Protein 9K7L (pdb70)

Solvent-accessible surface area: 22156 Å² total

Radius of gyration: 26.38 Å; Cα contacts (8 Å, |Δi|>4): 1037; chains: 2; bounding box: 49×73×51 Å

Secondary structure (DSSP, 8-state):
------EEEEE--SPPPHHHHHHHSSHHHHHHHHH--TT-EEEEE-GGGT----GGGGGG-SEEEE---SS-TT---HHHHHHHHHHHHHHHTT--EEEETHHHHHHHHHTT-EEEE-TT--EEEEEEEEE-GGG--TTBTTBSS--SEEEEEEEESEEEEE--TTEEEEEE-SS-S-SEEEETTTEEEESS-TT--HHHHHHHHHHHHHTTSS-HHHHHHHHHTTSS----HHHHHHHHHHHHTT-S---/--EEEEEE--SPPPHHHHHHHSSHHHHHHHHH--TTEEEEEE-GGGT----GGGGGG-SEEEE---SS-TT---HHHHHHHHHHHHHHHTT-EEEEETHHHHHHHHHTT-EEEE-TT--EEEEEEEEE-GGG--TTBTTBSS--SEEEEEEEESEEEEE--TTEEEEEE-SS-S-SEEEETTTEEEESS-TT--HHHHHHHHHHHHHTTSS-HHHHHHHHHTTSS----HHHHHHHHHHHHTT-S---

Sequence (499 aa):
HMVEQKRYALFLATLDSEFVKKTYGGYHNVFVTTFGDEGEHWDSFRVVSGEFPDEKDLEKYDGFVISGSSHDAFENDDWILKLCDIVKKIDEMKKKILGICFGHQIIARVRGGTVGRAKKGPELKLGDITIVKDAITPGSYFGNEIPDSSIAIIKCHQDEVLVLPETAKVLAYSKNYEVEMYSIEDHLFCIQGNPEYNKEILFEIVDRVLALGYVKQEFADAAKATMENRGADRKLWETICKNFLKGRVPTNEQKRYALFLATLDSEFVKKTYGGYHNVFVTTFGDEGEHWDSFRVVSGEFPDEKDLEKYDGFVISGSSHDAFENDDWILKLCDDIVKKIDEMKKKILGICFGHQIIARVRGGTVGRAKKGPELKLGDITIVKDAITPGSYFGNEIPDSSIAIIKCHQDEVLVLPETAKVLAYSKNYEVEMYSIEDHLFCIQGNPEYNKEILFEIVDRRVLALGYVKQEFADAAKATMENRGADRKLWETICKNFLKGRVPTNN

B-factor: mean 22.52, std 10.99, range [10.5, 97.65]

Organism: Arabidopsis thaliana (NCBI:txid3702)

Foldseek 3Di:
DDDQAAEEEEEALAWFDPCCCVPQVGVQRLCCVQANDPRHHYHYFDLNVVGDDDLVPLVSHQEYEYADYPDFLPDVPPSSVVVLVSLLSCVVVLHAYEYEASGLVSNQVSLPFDKDFFPLFADQAWDKKAFPVVQDDQFALQHNDHDRIFIFGGGTRMAGPGGRPQKDAGIADPRHRHQWIAGDQHYTYGNGHLSDWLVNSLVVLVVCVVVVVDDPVVSVVRNVRPPPDIGPNVSVNSSSNCRRVVVTPTD/DFAEEEEEALAWFDPCCCVPQNGVVRLVCVQQNDPRYHYHYFDLNVPGDDDLVCLVRHQEYEYADYPDFLQDDPPSSVVVLVSLLVNVVVLHAYEYEASGQVSNQVSLPFDKDFFPQFADQAWDKKAFPVVLDDQFALQHNDHDRIFIFGGGGGMAGPGGRPQWDAGIADPRHRHQWIAGDQHYTYGNGHLSDWLSNSLVVLVVCVVVVVDDPVSSVVRNVRPPPDIGPNVSVNSNSNSRNVVVTDGD

InterPro domains:
  IPR017926 Glutamine amidotransferase [PF00117] (48-196)
  IPR029062 Class I glutamine amidotransferase-like [G3DSA:3.40.50.880] (16-246)
  IPR029062 Class I glutamine amidotransferase-like [SSF52317] (6-244)
  IPR044992 Glutamine amidotransferase domain containing protein ChyE-like [PTHR42695] (1-245)
  IPR044992 Glutamine amidotransferase domain containing protein ChyE-like [cd01741] (35-194)

Nearest PDB structures (foldseek):
  1o1y-assembly1_A  TM=8.004E-01  e=1.915E-15  Thermotoga maritima
  8khs-assembly1_A  TM=7.487E-01  e=3.252E-12  Alcaligenes ammonioxydans
  3m3p-assembly1_A  TM=7.140E-01  e=1.546E-12  Methylobacillus flagellatus KT
  2ghr-assembly1_A-2  TM=6.951E-01  e=1.327E-09  Bacillus cereus
  1jdb-assembly1_F  TM=6.937E-01  e=6.588E-08  Escherichia coli

GO terms:
  GO:0008233 peptidase activity (F, IDA)
  GO:0005829 cytosol (C, IDA)
  GO:0010494 cytoplasmic stress granule (C, IDA)
  GO:0034722 gamma-glutamyl-peptidase activity (F, IDA)
  GO:0019760 glucosinolate metabolic process (P, IDA)
  GO:0099503 secretory vesicle (C, HDA)
  GO:0005886 plasma membrane (C, HDA)
  GO:0010120 camalexin biosynthetic process (P, IMP)
  GO:0019760 glucosinolate metabolic process (P, IMP)

Structure (mmCIF, N/CA/C/O backbone):
data_9K7L
#
_entry.id   9K7L
#
_cell.length_a   71.508
_cell.length_b   75.109
_cell.length_c   101.206
_cell.angle_alpha   90.00
_cell.angle_beta   90.00
_cell.angle_gamma   90.00
#
_symmetry.space_group_name_H-M   'P 21 21 21'
#
loop_
_entity.id
_entity.type
_entity.pdbx_description
1 polymer 'Gamma-glutamyl peptidase 1'
2 non-polymer 'GLUTAMIC ACID'
3 non-polymer 'ACETATE ION'
4 non-polymer GLYCEROL
5 water water
#
loop_
_atom_site.group_PDB
_atom_site.id
_atom_site.type_symbol
_atom_site.label_atom_id
_atom_site.label_alt_id
_atom_site.label_comp_id
_atom_site.label_asym_id
_atom_site.label_entity_id
_atom_site.label_seq_id
_atom_site.pdbx_PDB_ins_code
_atom_site.Cartn_x
_atom_site.Cartn_y
_atom_site.Cartn_z
_atom_site.occupancy
_atom_site.B_iso_or_equiv
_atom_site.auth_seq_id
_atom_site.auth_comp_id
_atom_site.auth_asym_id
_atom_site.auth_atom_id
_atom_site.pdbx_PDB_model_num
ATOM 1 N N . HIS A 1 10 ? -44.361 -1.664 -12.126 1.00 50.04 0 HIS A N 1
ATOM 2 C CA . HIS A 1 10 ? -43.366 -1.482 -13.227 1.00 47.67 0 HIS A CA 1
ATOM 3 C C . HIS A 1 10 ? -42.237 -0.537 -12.809 1.00 52.13 0 HIS A C 1
ATOM 4 O O . HIS A 1 10 ? -42.389 0.279 -11.895 1.00 51.36 0 HIS A O 1
ATOM 11 N N . MET A 1 11 ? -41.103 -0.639 -13.512 1.00 52.62 1 MET A N 1
ATOM 12 C CA . MET A 1 11 ? -39.936 0.175 -13.206 1.00 57.47 1 MET A CA 1
ATOM 13 C C . MET A 1 11 ? -40.295 1.646 -13.386 1.00 66.27 1 MET A C 1
ATOM 14 O O . MET A 1 11 ? -41.152 1.990 -14.200 1.00 68.30 1 MET A O 1
ATOM 19 N N . VAL A 1 12 ? -39.648 2.496 -12.583 1.00 71.63 2 VAL A N 1
ATOM 20 C CA . VAL A 1 12 ? -39.698 3.938 -12.771 1.00 83.54 2 VAL A CA 1
ATOM 21 C C . VAL A 1 12 ? -38.854 4.270 -14.008 1.00 77.06 2 VAL A C 1
ATOM 22 O O . VAL A 1 12 ? -37.923 3.523 -14.324 1.00 76.13 2 VAL A O 1
ATOM 26 N N . GLU A 1 13 ? -39.205 5.343 -14.741 1.00 64.64 3 GLU A N 1
ATOM 27 C CA . GLU A 1 13 ? -38.408 5.738 -15.897 1.00 66.25 3 GLU A CA 1
ATOM 28 C C . GLU A 1 13 ? -37.154 6.463 -15.402 1.00 55.54 3 GLU A C 1
ATOM 29 O O . GLU A 1 13 ? -37.212 7.542 -14.807 1.00 53.18 3 GLU A O 1
ATOM 35 N N . GLN A 1 14 ? -36.008 5.820 -15.629 1.00 46.38 4 GLN A N 1
ATOM 36 C CA . GLN A 1 14 ? -34.748 6.359 -15.166 1.00 45.03 4 GLN A CA 1
ATOM 37 C C . GLN A 1 14 ? -34.278 7.416 -16.164 1.00 38.20 4 GLN A C 1
ATOM 38 O O . GLN A 1 14 ? -34.540 7.311 -17.372 1.00 42.07 4 GLN A O 1
ATOM 44 N N . LYS A 1 15 ? -33.584 8.436 -15.646 1.00 28.17 5 LYS A N 1
ATOM 45 C CA . LYS A 1 15 ? -33.033 9.476 -16.505 1.00 28.02 5 LYS A CA 1
ATOM 46 C C . LYS A 1 15 ? -31.546 9.200 -16.708 1.00 23.39 5 LYS A C 1
ATOM 47 O O . LYS A 1 15 ? -30.850 8.992 -15.724 1.00 22.70 5 LYS A O 1
ATOM 53 N N . ARG A 1 16 ? -31.142 9.059 -17.984 1.00 21.17 6 ARG A N 1
ATOM 54 C CA . ARG A 1 16 ? -29.787 8.666 -18.332 1.00 21.43 6 ARG A CA 1
ATOM 55 C C . ARG A 1 16 ? -29.199 9.670 -19.328 1.00 19.03 6 ARG A C 1
ATOM 56 O O . ARG A 1 16 ? -29.837 10.017 -20.318 1.00 19.47 6 ARG A O 1
ATOM 64 N N . TYR A 1 17 ? -27.947 10.083 -19.090 1.00 18.29 7 TYR A N 1
ATOM 65 C CA . TYR A 1 17 ? -27.276 11.044 -19.973 1.00 17.27 7 TYR A CA 1
ATOM 66 C C . TYR A 1 17 ? -25.900 10.494 -20.316 1.00 18.48 7 TYR A C 1
ATOM 67 O O . TYR A 1 17 ? -25.291 9.797 -19.515 1.00 18.34 7 TYR A O 1
ATOM 76 N N . ALA A 1 18 ? -25.514 10.674 -21.572 1.00 15.11 8 ALA A N 1
ATOM 77 C CA . ALA A 1 18 ? -24.245 10.179 -22.043 1.00 15.68 8 ALA A CA 1
ATOM 78 C C . ALA A 1 18 ? -23.373 11.397 -22.309 1.00 15.00 8 ALA A C 1
ATOM 79 O O . ALA A 1 18 ? -23.814 12.325 -22.960 1.00 16.78 8 ALA A O 1
ATOM 81 N N . LEU A 1 19 ? -22.143 11.328 -21.795 1.00 14.72 9 LEU A N 1
ATOM 82 C CA . LEU A 1 19 ? -21.139 12.366 -21.953 1.00 14.46 9 LEU A CA 1
ATOM 83 C C . LEU A 1 19 ? -20.012 11.826 -22.817 1.00 14.04 9 LEU A C 1
ATOM 84 O O . LEU A 1 19 ? -19.401 10.790 -22.519 1.00 14.99 9 LEU A O 1
ATOM 89 N N . PHE A 1 20 ? -19.782 12.501 -23.955 1.00 13.34 10 PHE A N 1
ATOM 90 C CA . PHE A 1 20 ? -18.696 12.147 -24.847 1.00 14.69 10 PHE A CA 1
ATOM 91 C C . PHE A 1 20 ? -17.528 13.062 -24.539 1.00 15.15 10 PHE A C 1
ATOM 92 O O . PHE A 1 20 ? -17.552 14.262 -24.828 1.00 14.27 10 PHE A O 1
ATOM 100 N N . LEU A 1 21 ? -16.520 12.472 -23.876 1.00 14.87 11 LEU A N 1
ATOM 101 C CA . LEU A 1 21 ? -15.351 13.204 -23.447 1.00 15.72 11 LEU A CA 1
ATOM 102 C C . LEU A 1 21 ? -14.356 13.162 -24.598 1.00 16.50 11 LEU A C 1
ATOM 103 O O . LEU A 1 21 ? -13.693 12.159 -24.878 1.00 15.68 11 LEU A O 1
ATOM 108 N N . ALA A 1 22 ? -14.264 14.313 -25.265 1.00 15.08 12 ALA A N 1
ATOM 109 C CA . ALA A 1 22 ? -13.392 14.496 -26.386 1.00 15.30 12 ALA A CA 1
ATOM 110 C C . ALA A 1 22 ? -12.050 15.039 -25.901 1.00 14.53 12 ALA A C 1
ATOM 111 O O . ALA A 1 22 ? -11.173 15.355 -26.713 1.00 15.93 12 ALA A O 1
ATOM 113 N N . THR A 1 23 ? -11.897 15.139 -24.567 1.00 16.14 13 THR A N 1
ATOM 114 C CA . THR A 1 23 ? -10.625 15.540 -23.972 1.00 16.32 13 THR A CA 1
ATOM 115 C C . THR A 1 23 ? -10.209 14.510 -22.937 1.00 16.12 13 THR A C 1
ATOM 116 O O . THR A 1 23 ? -11.056 13.930 -22.252 1.00 15.73 13 THR A O 1
ATOM 120 N N . LEU A 1 24 ? -8.896 14.336 -22.777 1.00 14.00 14 LEU A N 1
ATOM 121 C CA . LEU A 1 24 ? -8.349 13.706 -21.596 1.00 14.48 14 LEU A CA 1
ATOM 122 C C . LEU A 1 24 ? -8.417 14.648 -20.420 1.00 16.51 14 LEU A C 1
ATOM 123 O O . LEU A 1 24 ? -8.605 15.859 -20.577 1.00 17.42 14 LEU A O 1
ATOM 128 N N . ASP A 1 25 ? -8.231 14.054 -19.239 1.00 16.52 15 ASP A N 1
ATOM 129 C CA . ASP A 1 25 ? -8.207 14.831 -18.020 1.00 17.71 15 ASP A CA 1
ATOM 130 C C . ASP A 1 25 ? -6.833 15.483 -17.884 1.00 18.97 15 ASP A C 1
ATOM 131 O O . ASP A 1 25 ? -5.809 14.808 -17.898 1.00 20.60 15 ASP A O 1
ATOM 136 N N . SER A 1 26 ? -6.843 16.803 -17.796 1.00 19.23 16 SER A N 1
ATOM 137 C CA . SER A 1 26 ? -5.651 17.557 -17.470 1.00 17.00 16 SER A CA 1
ATOM 138 C C . SER A 1 26 ? -5.247 17.268 -16.031 1.00 19.45 16 SER A C 1
ATOM 139 O O . SER A 1 26 ? -6.034 16.825 -15.188 1.00 20.44 16 SER A O 1
ATOM 142 N N . GLU A 1 27 ? -3.983 17.523 -15.752 1.00 18.98 17 GLU A N 1
ATOM 143 C CA . GLU A 1 27 ? -3.496 17.284 -14.416 1.00 20.70 17 GLU A CA 1
ATOM 144 C C . GLU A 1 27 ? -4.302 18.090 -13.387 1.00 18.92 17 GLU A C 1
ATOM 145 O O . GLU A 1 27 ? -4.658 17.579 -12.319 1.00 19.07 17 GLU A O 1
ATOM 151 N N . PHE A 1 28 ? -4.567 19.367 -13.695 1.00 17.95 18 PHE A N 1
ATOM 152 C CA . PHE A 1 28 ? -5.256 20.226 -12.760 1.00 16.85 18 PHE A CA 1
ATOM 153 C C . PHE A 1 28 ? -6.683 19.723 -12.554 1.00 17.87 18 PHE A C 1
ATOM 154 O O . PHE A 1 28 ? -7.178 19.664 -11.445 1.00 17.88 18 PHE A O 1
ATOM 162 N N . VAL A 1 29 ? -7.356 19.318 -13.630 1.00 15.61 19 VAL A N 1
ATOM 163 C CA . VAL A 1 29 ? -8.747 18.921 -13.515 1.00 15.78 19 VAL A CA 1
ATOM 164 C C . VAL A 1 29 ? -8.826 17.580 -12.777 1.00 16.58 19 VAL A C 1
ATOM 165 O O . VAL A 1 29 ? -9.719 17.372 -11.953 1.00 16.65 19 VAL A O 1
ATOM 169 N N . LYS A 1 30 ? -7.868 16.687 -13.038 1.00 20.35 20 LYS A N 1
ATOM 170 C CA . LYS A 1 30 ? -7.822 15.385 -12.384 1.00 21.66 20 LYS A CA 1
ATOM 171 C C . LYS A 1 30 ? -7.647 15.573 -10.882 1.00 20.73 20 LYS A C 1
ATOM 172 O O . LYS A 1 30 ? -8.460 15.114 -10.063 1.00 20.38 20 LYS A O 1
ATOM 178 N N . LYS A 1 31 ? -6.632 16.368 -10.520 1.00 19.25 21 LYS A N 1
ATOM 179 C CA . LYS A 1 31 ? -6.319 16.644 -9.133 1.00 22.76 21 LYS A CA 1
ATOM 180 C C . LYS A 1 31 ? -7.469 17.363 -8.431 1.00 19.47 21 LYS A C 1
ATOM 181 O O . LYS A 1 31 ? -7.780 17.048 -7.284 1.00 23.80 21 LYS A O 1
ATOM 187 N N . THR A 1 32 ? -8.069 18.361 -9.065 1.00 17.55 22 THR A N 1
ATOM 188 C CA . THR A 1 32 ? -8.939 19.301 -8.377 1.00 17.12 22 THR A CA 1
ATOM 189 C C . THR A 1 32 ? -10.368 18.761 -8.315 1.00 17.82 22 THR A C 1
ATOM 190 O O . THR A 1 32 ? -11.078 18.985 -7.334 1.00 18.80 22 THR A O 1
ATOM 194 N N . TYR A 1 33 ? -10.799 18.081 -9.382 1.00 17.20 23 TYR A N 1
ATOM 195 C CA . TYR A 1 33 ? -12.197 17.702 -9.522 1.00 17.18 23 TYR A CA 1
ATOM 196 C C . TYR A 1 33 ? -12.359 16.201 -9.699 1.00 16.76 23 TYR A C 1
ATOM 197 O O . TYR A 1 33 ? -13.493 15.740 -9.701 1.00 19.40 23 TYR A O 1
ATOM 206 N N . GLY A 1 34 ? -11.266 15.475 -9.924 1.00 16.44 24 GLY A N 1
ATOM 207 C CA . GLY A 1 34 ? -11.337 14.071 -10.249 1.00 17.81 24 GLY A CA 1
ATOM 208 C C . GLY A 1 34 ? -11.496 13.749 -11.720 1.00 19.60 24 GLY A C 1
ATOM 209 O O . GLY A 1 34 ? -11.667 12.588 -12.058 1.00 27.39 24 GLY A O 1
ATOM 210 N N . GLY A 1 35 ? -11.517 14.766 -12.583 1.00 19.12 25 GLY A N 1
ATOM 211 C CA . GLY A 1 35 ? -11.562 14.566 -14.023 1.00 15.85 25 GLY A CA 1
ATOM 212 C C . GLY A 1 35 ? -12.779 15.250 -14.633 1.00 15.77 25 GLY A C 1
ATOM 213 O O . GLY A 1 35 ? -13.609 15.820 -13.915 1.00 15.76 25 GLY A O 1
ATOM 214 N N . TYR A 1 36 ? -12.826 15.221 -15.973 1.00 14.16 26 TYR A N 1
ATOM 215 C CA . TYR A 1 36 ? -13.877 15.962 -16.647 1.00 15.06 26 TYR A CA 1
ATOM 216 C C . TYR A 1 36 ? -15.252 15.342 -16.464 1.00 15.24 26 TYR A C 1
ATOM 217 O O . TYR A 1 36 ? -16.226 16.044 -16.649 1.00 16.96 26 TYR A O 1
ATOM 226 N N . HIS A 1 37 ? -15.341 14.029 -16.251 1.00 15.87 27 HIS A N 1
ATOM 227 C CA . HIS A 1 37 ? -16.645 13.437 -15.979 1.00 15.90 27 HIS A CA 1
ATOM 228 C C . HIS A 1 37 ? -17.320 14.213 -14.865 1.00 15.17 27 HIS A C 1
ATOM 229 O O . HIS A 1 37 ? -18.450 14.669 -14.975 1.00 15.27 27 HIS A O 1
ATOM 236 N N . ASN A 1 38 ? -16.609 14.328 -13.740 1.00 15.72 28 ASN A N 1
ATOM 237 C CA . ASN A 1 38 ? -17.105 15.044 -12.580 1.00 16.90 28 ASN A CA 1
ATOM 238 C C . ASN A 1 38 ? -17.434 16.491 -12.913 1.00 15.92 28 ASN A C 1
ATOM 239 O O . ASN A 1 38 ? -18.447 17.009 -12.482 1.00 18.72 28 ASN A O 1
ATOM 244 N N . VAL A 1 39 ? -16.565 17.166 -13.665 1.00 15.71 29 VAL A N 1
ATOM 245 C CA . VAL A 1 39 ? -16.815 18.559 -13.989 1.00 16.21 29 VAL A CA 1
ATOM 246 C C . VAL A 1 39 ? -18.152 18.699 -14.717 1.00 15.57 29 VAL A C 1
ATOM 247 O O . VAL A 1 39 ? -18.953 19.568 -14.419 1.00 16.10 29 VAL A O 1
ATOM 251 N N . PHE A 1 40 ? -18.388 17.794 -15.672 1.00 15.07 30 PHE A N 1
ATOM 252 C CA . PHE A 1 40 ? -19.588 17.869 -16.495 1.00 16.52 30 PHE A CA 1
ATOM 253 C C . PHE A 1 40 ? -20.834 17.527 -15.662 1.00 16.65 30 PHE A C 1
ATOM 254 O O . PHE A 1 40 ? -21.879 18.172 -15.781 1.00 17.22 30 PHE A O 1
ATOM 262 N N . VAL A 1 41 ? -20.725 16.490 -14.859 1.00 16.59 31 VAL A N 1
ATOM 263 C CA . VAL A 1 41 ? -21.832 16.105 -14.007 1.00 18.43 31 VAL A CA 1
ATOM 264 C C . VAL A 1 41 ? -22.121 17.191 -12.986 1.00 18.56 31 VAL A C 1
ATOM 265 O O . VAL A 1 41 ? -23.283 17.522 -12.764 1.00 21.01 31 VAL A O 1
ATOM 269 N N . THR A 1 42 ? -21.104 17.841 -12.424 1.00 18.93 32 THR A N 1
ATOM 270 C CA . THR A 1 42 ? -21.325 18.949 -11.508 1.00 18.68 32 THR A CA 1
ATOM 271 C C . THR A 1 42 ? -22.101 20.071 -12.210 1.00 19.93 32 THR A C 1
ATOM 272 O O . THR A 1 42 ? -22.984 20.683 -11.625 1.00 19.57 32 THR A O 1
ATOM 276 N N . THR A 1 43 ? -21.765 20.336 -13.468 1.00 17.72 33 THR A N 1
ATOM 277 C CA . THR A 1 43 ? -22.322 21.459 -14.194 1.00 18.25 33 THR A CA 1
ATOM 278 C C . THR A 1 43 ? -23.754 21.139 -14.625 1.00 18.19 33 THR A C 1
ATOM 279 O O . THR A 1 43 ? -24.640 21.956 -14.476 1.00 18.69 33 THR A O 1
ATOM 283 N N . PHE A 1 44 ? -23.985 19.945 -15.183 1.00 17.26 34 PHE A N 1
ATOM 284 C CA . PHE A 1 44 ? -25.213 19.710 -15.930 1.00 16.78 34 PHE A CA 1
ATOM 285 C C . PHE A 1 44 ? -26.131 18.682 -15.259 1.00 19.96 34 PHE A C 1
ATOM 286 O O . PHE A 1 44 ? -27.270 18.531 -15.711 1.00 20.17 34 PHE A O 1
ATOM 294 N N . GLY A 1 45 ? -25.592 17.956 -14.267 1.00 20.53 35 GLY A N 1
ATOM 295 C CA . GLY A 1 45 ? -26.298 16.847 -13.630 1.00 22.01 35 GLY A CA 1
ATOM 296 C C . GLY A 1 45 ? -27.222 17.333 -12.517 1.00 25.48 35 GLY A C 1
ATOM 297 O O . GLY A 1 45 ? -27.064 18.437 -11.988 1.00 25.13 35 GLY A O 1
ATOM 298 N N . ASP A 1 46 ? -28.277 16.526 -12.285 1.00 25.65 36 ASP A N 1
ATOM 299 C CA . ASP A 1 46 ? -29.211 16.735 -11.192 1.00 28.63 36 ASP A CA 1
ATOM 300 C C . ASP A 1 46 ? -29.313 15.400 -10.463 1.00 30.51 36 ASP A C 1
ATOM 301 O O . ASP A 1 46 ? -28.851 14.378 -10.962 1.00 25.85 36 ASP A O 1
ATOM 306 N N . GLU A 1 47 ? -29.878 15.464 -9.247 1.00 33.40 37 GLU A N 1
ATOM 307 C CA . GLU A 1 47 ? -30.040 14.318 -8.360 1.00 40.47 37 GLU A CA 1
ATOM 308 C C . GLU A 1 47 ? -30.773 13.186 -9.068 1.00 31.12 37 GLU A C 1
ATOM 309 O O . GLU A 1 47 ? -31.767 13.418 -9.753 1.00 31.28 37 GLU A O 1
ATOM 315 N N . GLY A 1 48 ? -30.255 11.964 -8.918 1.00 29.28 38 GLY A N 1
ATOM 316 C CA . GLY A 1 48 ? -30.970 10.782 -9.370 1.00 28.88 38 GLY A CA 1
ATOM 317 C C . GLY A 1 48 ? -30.703 10.373 -10.819 1.00 30.12 38 GLY A C 1
ATOM 318 O O . GLY A 1 48 ? -31.102 9.309 -11.233 1.00 33.02 38 GLY A O 1
ATOM 319 N N . GLU A 1 49 ? -30.025 11.199 -11.606 1.00 26.35 39 GLU A N 1
ATOM 320 C CA . GLU A 1 49 ? -29.710 10.832 -12.974 1.00 22.42 39 GLU A CA 1
ATOM 321 C C . GLU A 1 49 ? -28.508 9.902 -13.004 1.00 21.70 39 GLU A C 1
ATOM 322 O O . GLU A 1 49 ? -27.636 9.965 -12.142 1.00 28.00 39 GLU A O 1
ATOM 328 N N . HIS A 1 50 ? -28.418 9.145 -14.080 1.00 21.16 40 HIS A N 1
ATOM 329 C CA . HIS A 1 50 ? -27.313 8.241 -14.322 1.00 26.09 40 HIS A CA 1
ATOM 330 C C . HIS A 1 50 ? -26.525 8.842 -15.488 1.00 22.94 40 HIS A C 1
ATOM 331 O O . HIS A 1 50 ? -27.096 8.993 -16.561 1.00 24.82 40 HIS A O 1
ATOM 338 N N . TRP A 1 51 ? -25.252 9.204 -15.263 1.00 20.82 41 TRP A N 1
ATOM 339 C CA . TRP A 1 51 ? -24.384 9.704 -16.315 1.00 19.16 41 TRP A CA 1
ATOM 340 C C . TRP A 1 51 ? -23.328 8.687 -16.668 1.00 19.20 41 TRP A C 1
ATOM 341 O O . TRP A 1 51 ? -22.597 8.240 -15.776 1.00 21.37 41 TRP A O 1
ATOM 352 N N . ASP A 1 52 ? -23.283 8.293 -17.948 1.00 18.50 42 ASP A N 1
ATOM 353 C CA . ASP A 1 52 ? -22.225 7.470 -18.461 1.00 19.61 42 ASP A CA 1
ATOM 354 C C . ASP A 1 52 ? -21.321 8.378 -19.279 1.00 21.21 42 ASP A C 1
ATOM 355 O O . ASP A 1 52 ? -21.806 9.007 -20.208 1.00 20.02 42 ASP A O 1
ATOM 360 N N . SER A 1 53 ? -20.009 8.337 -19.020 1.00 18.88 43 SER A N 1
ATOM 361 C CA . SER A 1 53 ? -19.109 8.995 -19.935 1.00 18.20 43 SER A CA 1
ATOM 362 C C . SER A 1 53 ? -18.311 7.988 -20.737 1.00 16.71 43 SER A C 1
ATOM 363 O O . SER A 1 53 ? -18.042 6.859 -20.324 1.00 18.20 43 SER A O 1
ATOM 366 N N . PHE A 1 54 ? -17.923 8.451 -21.912 1.00 16.85 44 PHE A N 1
ATOM 367 C CA . PHE A 1 54 ? -17.187 7.676 -22.889 1.00 15.99 44 PHE A CA 1
ATOM 368 C C . PHE A 1 54 ? -16.042 8.546 -23.383 1.00 16.24 44 PHE A C 1
ATOM 369 O O . PHE A 1 54 ? -16.275 9.651 -23.846 1.00 16.01 44 PHE A O 1
ATOM 377 N N . ARG A 1 55 ? -14.820 8.078 -23.166 1.00 15.71 45 ARG A N 1
ATOM 378 C CA . ARG A 1 55 ? -13.647 8.812 -23.589 1.00 17.15 45 ARG A CA 1
ATOM 379 C C . ARG A 1 55 ? -13.475 8.627 -25.087 1.00 16.77 45 ARG A C 1
ATOM 380 O O . ARG A 1 55 ? -12.660 7.858 -25.544 1.00 16.69 45 ARG A O 1
ATOM 388 N N . VAL A 1 56 ? -14.243 9.382 -25.863 1.00 15.05 46 VAL A N 1
ATOM 389 C CA . VAL A 1 56 ? -14.212 9.244 -27.292 1.00 15.02 46 VAL A CA 1
ATOM 390 C C . VAL A 1 56 ? -12.833 9.561 -27.855 1.00 16.74 46 VAL A C 1
ATOM 391 O O . VAL A 1 56 ? -12.490 9.018 -28.896 1.00 15.97 46 VAL A O 1
ATOM 395 N N . VAL A 1 57 ? -12.084 10.491 -27.230 1.00 15.63 47 VAL A N 1
ATOM 396 C CA . VAL A 1 57 ? -10.778 10.869 -27.734 1.00 15.95 47 VAL A CA 1
ATOM 397 C C . VAL A 1 57 ? -9.841 9.667 -27.725 1.00 17.82 47 VAL A C 1
ATOM 398 O O . VAL A 1 57 ? -8.872 9.637 -28.499 1.00 21.36 47 VAL A O 1
ATOM 402 N N . SER A 1 58 ? -10.118 8.703 -26.840 1.00 18.20 48 SER A N 1
ATOM 403 C CA . SER A 1 58 ? -9.357 7.472 -26.693 1.00 19.02 48 SER A CA 1
ATOM 404 C C . SER A 1 58 ? -10.039 6.290 -27.383 1.00 20.97 48 SER A C 1
ATOM 405 O O . SER A 1 58 ? -9.627 5.146 -27.180 1.00 25.65 48 SER A O 1
ATOM 408 N N . GLY A 1 59 ? -11.034 6.577 -28.226 1.00 19.92 49 GLY A N 1
ATOM 409 C CA . GLY A 1 59 ? -11.673 5.550 -29.043 1.00 21.69 49 GLY A CA 1
ATOM 410 C C . GLY A 1 59 ? -12.739 4.771 -28.281 1.00 23.71 49 GLY A C 1
ATOM 411 O O . GLY A 1 59 ? -13.176 3.735 -28.765 1.00 25.61 49 GLY A O 1
ATOM 412 N N . GLU A 1 60 ? -13.211 5.291 -27.131 1.00 20.08 50 GLU A N 1
ATOM 413 C CA . GLU A 1 60 ? -14.216 4.596 -26.358 1.00 21.11 50 GLU A CA 1
ATOM 414 C C . GLU A 1 60 ? -15.582 5.193 -26.672 1.00 20.87 50 GLU A C 1
ATOM 415 O O . GLU A 1 60 ? -15.778 6.384 -26.491 1.00 20.01 50 GLU A O 1
ATOM 421 N N . PHE A 1 61 ? -16.505 4.342 -27.136 1.00 19.29 51 PHE A N 1
ATOM 422 C CA . PHE A 1 61 ? -17.815 4.778 -27.592 1.00 19.50 51 PHE A CA 1
ATOM 423 C C . PHE A 1 61 ? -18.909 3.857 -27.066 1.00 22.17 51 PHE A C 1
ATOM 424 O O . PHE A 1 61 ? -18.674 2.674 -26.895 1.00 21.32 51 PHE A O 1
ATOM 432 N N . PRO A 1 62 ? -20.152 4.347 -26.917 1.00 21.55 52 PRO A N 1
ATOM 433 C CA . PRO A 1 62 ? -21.279 3.457 -26.663 1.00 21.63 52 PRO A CA 1
ATOM 434 C C . PRO A 1 62 ? -21.506 2.578 -27.872 1.00 23.49 52 PRO A C 1
ATOM 435 O O . PRO A 1 62 ? -21.199 2.992 -28.981 1.00 24.40 52 PRO A O 1
ATOM 439 N N . ASP A 1 63 ? -22.166 1.428 -27.659 1.00 25.57 53 ASP A N 1
ATOM 440 C CA . ASP A 1 63 ? -22.674 0.650 -28.769 1.00 28.62 53 ASP A CA 1
ATOM 441 C C . ASP A 1 63 ? -23.843 1.407 -29.370 1.00 23.46 53 ASP A C 1
ATOM 442 O O . ASP A 1 63 ? -24.646 2.013 -28.655 1.00 24.38 53 ASP A O 1
ATOM 447 N N . GLU A 1 64 ? -23.979 1.309 -30.683 1.00 25.67 54 GLU A N 1
ATOM 448 C CA . GLU A 1 64 ? -25.094 1.918 -31.379 1.00 29.74 54 GLU A CA 1
ATOM 449 C C . GLU A 1 64 ? -26.415 1.422 -30.807 1.00 28.34 54 GLU A C 1
ATOM 450 O O . GLU A 1 64 ? -27.344 2.213 -30.675 1.00 27.31 54 GLU A O 1
ATOM 456 N N . LYS A 1 65 ? -26.522 0.148 -30.415 1.00 29.33 55 LYS A N 1
ATOM 457 C CA . LYS A 1 65 ? -27.809 -0.344 -29.930 1.00 29.82 55 LYS A CA 1
ATOM 458 C C . LYS A 1 65 ? -28.144 0.275 -28.580 1.00 31.89 55 LYS A C 1
ATOM 459 O O . LYS A 1 65 ? -29.303 0.300 -28.191 1.00 36.67 55 LYS A O 1
ATOM 465 N N . ASP A 1 66 ? -27.158 0.803 -27.849 1.00 25.17 56 ASP A N 1
ATOM 466 C CA . ASP A 1 66 ? -27.477 1.403 -26.571 1.00 25.60 56 ASP A CA 1
ATOM 467 C C . ASP A 1 66 ? -27.791 2.878 -26.625 1.00 23.66 56 ASP A C 1
ATOM 468 O O . ASP A 1 66 ? -27.985 3.465 -25.578 1.00 24.53 56 ASP A O 1
ATOM 473 N N . LEU A 1 67 ? -27.745 3.483 -27.798 1.00 21.70 57 LEU A N 1
ATOM 474 C CA . LEU A 1 67 ? -28.002 4.920 -27.853 1.00 22.82 57 LEU A CA 1
ATOM 475 C C . LEU A 1 67 ? -29.409 5.270 -27.376 1.00 24.54 57 LEU A C 1
ATOM 476 O O . LEU A 1 67 ? -29.576 6.309 -26.756 1.00 22.41 57 LEU A O 1
ATOM 481 N N . GLU A 1 68 ? -30.408 4.405 -27.631 1.00 26.42 58 GLU A N 1
ATOM 482 C CA . GLU A 1 68 ? -31.806 4.702 -27.299 1.00 29.96 58 GLU A CA 1
ATOM 483 C C . GLU A 1 68 ? -32.102 4.854 -25.810 1.00 26.16 58 GLU A C 1
ATOM 484 O O . GLU A 1 68 ? -33.035 5.565 -25.445 1.00 26.53 58 GLU A O 1
ATOM 490 N N . LYS A 1 69 ? -31.325 4.232 -24.929 1.00 24.00 59 LYS A N 1
ATOM 491 C CA . LYS A 1 69 ? -31.578 4.363 -23.512 1.00 26.22 59 LYS A CA 1
ATOM 492 C C . LYS A 1 69 ? -31.247 5.749 -22.969 1.00 22.59 59 LYS A C 1
ATOM 493 O O . LYS A 1 69 ? -31.697 6.109 -21.880 1.00 24.82 59 LYS A O 1
ATOM 499 N N . TYR A 1 70 ? -30.488 6.570 -23.714 1.00 20.58 60 TYR A N 1
ATOM 500 C CA . TYR A 1 70 ? -30.156 7.875 -23.163 1.00 17.12 60 TYR A CA 1
ATOM 501 C C . TYR A 1 70 ? -31.226 8.924 -23.493 1.00 17.78 60 TYR A C 1
ATOM 502 O O . TYR A 1 70 ? -31.761 8.959 -24.611 1.00 19.05 60 TYR A O 1
ATOM 511 N N . ASP A 1 71 ? -31.443 9.809 -22.524 1.00 17.01 61 ASP A N 1
ATOM 512 C CA . ASP A 1 71 ? -32.389 10.892 -22.623 1.00 18.77 61 ASP A CA 1
ATOM 513 C C . ASP A 1 71 ? -31.704 12.108 -23.228 1.00 18.61 61 ASP A C 1
ATOM 514 O O . ASP A 1 71 ? -32.379 13.021 -23.696 1.00 19.87 61 ASP A O 1
ATOM 519 N N . GLY A 1 72 ? -30.361 12.095 -23.278 1.00 17.49 62 GLY A N 1
ATOM 520 C CA . GLY A 1 72 ? -29.652 13.203 -23.879 1.00 15.82 62 GLY A CA 1
ATOM 521 C C . GLY A 1 72 ? -28.161 12.918 -23.846 1.00 16.34 62 GLY A C 1
ATOM 522 O O . GLY A 1 72 ? -27.739 11.970 -23.182 1.00 15.40 62 GLY A O 1
ATOM 523 N N . PHE A 1 73 ? -27.422 13.703 -24.638 1.00 13.59 63 PHE A N 1
ATOM 524 C CA . PHE A 1 73 ? -26.001 13.515 -24.844 1.00 13.15 63 PHE A CA 1
ATOM 525 C C . PHE A 1 73 ? -25.347 14.883 -24.692 1.00 13.24 63 PHE A C 1
ATOM 526 O O . PHE A 1 73 ? -25.901 15.892 -25.133 1.00 13.20 63 PHE A O 1
ATOM 534 N N . VAL A 1 74 ? -24.122 14.868 -24.196 1.00 13.80 64 VAL A N 1
ATOM 535 C CA . VAL A 1 74 ? -23.298 16.064 -24.144 1.00 13.88 64 VAL A CA 1
ATOM 536 C C . VAL A 1 74 ? -21.955 15.748 -24.780 1.00 13.82 64 VAL A C 1
ATOM 537 O O . VAL A 1 74 ? -21.377 14.730 -24.442 1.00 14.68 64 VAL A O 1
ATOM 541 N N . ILE A 1 75 ? -21.494 16.623 -25.686 1.00 13.13 65 ILE A N 1
ATOM 542 C CA . ILE A 1 75 ? -20.156 16.454 -26.257 1.00 12.54 65 ILE A CA 1
ATOM 543 C C . ILE A 1 75 ? -19.291 17.547 -25.664 1.00 13.07 65 ILE A C 1
ATOM 544 O O . ILE A 1 75 ? -19.642 18.720 -25.776 1.00 13.51 65 ILE A O 1
ATOM 549 N N . SER A 1 76 ? -18.161 17.142 -25.067 1.00 13.10 66 SER A N 1
ATOM 550 C CA . SER A 1 76 ? -17.286 18.035 -24.340 1.00 12.96 66 SER A CA 1
ATOM 551 C C . SER A 1 76 ? -16.441 18.847 -25.309 1.00 14.34 66 SER A C 1
ATOM 552 O O . SER A 1 76 ? -16.425 18.627 -26.515 1.00 13.42 66 SER A O 1
ATOM 555 N N . GLY A 1 77 ? -15.642 19.717 -24.706 1.00 13.24 67 GLY A N 1
ATOM 556 C CA . GLY A 1 77 ? -14.568 20.364 -25.399 1.00 13.53 67 GLY A CA 1
ATOM 557 C C . GLY A 1 77 ? -13.395 19.419 -25.657 1.00 14.03 67 GLY A C 1
ATOM 558 O O . GLY A 1 77 ? -13.384 18.280 -25.209 1.00 13.81 67 GLY A O 1
ATOM 559 N N . SER A 1 78 ? -12.426 19.947 -26.395 1.00 14.69 68 SER A N 1
ATOM 560 C CA . SER A 1 78 ? -11.231 19.200 -26.749 1.00 14.74 68 SER A CA 1
ATOM 561 C C . SER A 1 78 ? -10.157 20.190 -27.192 1.00 15.11 68 SER A C 1
ATOM 562 O O . SER A 1 78 ? -10.491 21.203 -27.777 1.00 16.58 68 SER A O 1
ATOM 565 N N . SER A 1 79 ? -8.907 19.775 -27.057 1.00 15.19 69 SER A N 1
ATOM 566 C CA . SER A 1 79 ? -7.824 20.510 -27.685 1.00 17.43 69 SER A CA 1
ATOM 567 C C . SER A 1 79 ? -7.669 20.129 -29.145 1.00 18.86 69 SER A C 1
ATOM 568 O O . SER A 1 79 ? -6.965 20.813 -29.902 1.00 18.99 69 SER A O 1
ATOM 571 N N . HIS A 1 80 ? -8.296 19.023 -29.559 1.00 16.91 70 HIS A N 1
ATOM 572 C CA . HIS A 1 80 ? -8.229 18.629 -30.957 1.00 16.24 70 HIS A CA 1
ATOM 573 C C . HIS A 1 80 ? -9.082 19.523 -31.845 1.00 16.57 70 HIS A C 1
ATOM 574 O O . HIS A 1 80 ? -9.932 20.278 -31.390 1.00 16.76 70 HIS A O 1
ATOM 581 N N . ASP A 1 81 ? -8.820 19.428 -33.144 1.00 16.96 71 ASP A N 1
ATOM 582 C CA . ASP A 1 81 ? -9.538 20.215 -34.117 1.00 16.81 71 ASP A CA 1
ATOM 583 C C . ASP A 1 81 ? -10.682 19.372 -34.658 1.00 16.38 71 ASP A C 1
ATOM 584 O O . ASP A 1 81 ? -10.488 18.221 -35.036 1.00 17.11 71 ASP A O 1
ATOM 589 N N . ALA A 1 82 ? -11.874 19.975 -34.687 1.00 15.34 72 ALA A N 1
ATOM 590 C CA . ALA A 1 82 ? -13.072 19.271 -35.088 1.00 15.20 72 ALA A CA 1
ATOM 591 C C . ALA A 1 82 ? -13.090 19.017 -36.585 1.00 18.81 72 ALA A C 1
ATOM 592 O O . ALA A 1 82 ? -13.922 18.247 -37.021 1.00 18.88 72 ALA A O 1
ATOM 594 N N . PHE A 1 83 ? -12.187 19.656 -37.351 1.00 19.53 73 PHE A N 1
ATOM 595 C CA . PHE A 1 83 ? -12.078 19.393 -38.780 1.00 21.42 73 PHE A CA 1
ATOM 596 C C . PHE A 1 83 ? -11.052 18.303 -39.085 1.00 21.92 73 PHE A C 1
ATOM 597 O O . PHE A 1 83 ? -10.842 17.995 -40.252 1.00 26.71 73 PHE A O 1
ATOM 605 N N . GLU A 1 84 ? -10.395 17.715 -38.079 1.00 22.30 74 GLU A N 1
ATOM 606 C CA . GLU A 1 84 ? -9.366 16.697 -38.306 1.00 25.27 74 GLU A CA 1
ATOM 607 C C . GLU A 1 84 ? -10.045 15.364 -38.658 1.00 24.47 74 GLU A C 1
ATOM 608 O O . GLU A 1 84 ? -11.230 15.147 -38.379 1.00 22.33 74 GLU A O 1
ATOM 614 N N . ASN A 1 85 ? -9.250 14.398 -39.148 1.00 22.75 75 ASN A N 1
ATOM 615 C CA . ASN A 1 85 ? -9.806 13.139 -39.631 1.00 23.64 75 ASN A CA 1
ATOM 616 C C . ASN A 1 85 ? -9.303 11.929 -38.872 1.00 22.58 75 ASN A C 1
ATOM 617 O O . ASN A 1 85 ? -9.401 10.815 -39.398 1.00 26.24 75 ASN A O 1
ATOM 622 N N . ASP A 1 86 ? -8.880 12.122 -37.620 1.00 20.50 76 ASP A N 1
ATOM 623 C CA . ASP A 1 86 ? -8.515 11.000 -36.768 1.00 23.43 76 ASP A CA 1
ATOM 624 C C . ASP A 1 86 ? -9.689 10.026 -36.715 1.00 23.85 76 ASP A C 1
ATOM 625 O O . ASP A 1 86 ? -10.838 10.457 -36.761 1.00 21.76 76 ASP A O 1
ATOM 630 N N . ASP A 1 87 ? -9.392 8.727 -36.602 1.00 22.96 77 ASP A N 1
ATOM 631 C CA . ASP A 1 87 ? -10.419 7.687 -36.612 1.00 23.73 77 ASP A CA 1
ATOM 632 C C . ASP A 1 87 ? -11.492 7.982 -35.563 1.00 21.04 77 ASP A C 1
ATOM 633 O O . ASP A 1 87 ? -12.675 7.846 -35.880 1.00 21.38 77 ASP A O 1
ATOM 638 N N . TRP A 1 88 ? -11.085 8.421 -34.369 1.00 19.00 78 TRP A N 1
ATOM 639 C CA . TRP A 1 88 ? -12.042 8.660 -33.293 1.00 18.03 78 TRP A CA 1
ATOM 640 C C . TRP A 1 88 ? -12.964 9.821 -33.666 1.00 18.27 78 TRP A C 1
ATOM 641 O O . TRP A 1 88 ? -14.116 9.822 -33.275 1.00 17.51 78 TRP A O 1
ATOM 652 N N . ILE A 1 89 ? -12.471 10.806 -34.418 1.00 17.49 79 ILE A N 1
ATOM 653 C CA . ILE A 1 89 ? -13.307 11.942 -34.769 1.00 17.35 79 ILE A CA 1
ATOM 654 C C . ILE A 1 89 ? -14.324 11.515 -35.826 1.00 18.70 79 ILE A C 1
ATOM 655 O O . ILE A 1 89 ? -15.495 11.856 -35.750 1.00 19.86 79 ILE A O 1
ATOM 660 N N . LEU A 1 90 ? -13.888 10.680 -36.781 1.00 20.08 80 LEU A N 1
ATOM 661 C CA . LEU A 1 90 ? -14.791 10.120 -37.769 1.00 21.65 80 LEU A CA 1
ATOM 662 C C . LEU A 1 90 ? -15.874 9.291 -37.103 1.00 18.74 80 LEU A C 1
ATOM 663 O O . LEU A 1 90 ? -17.022 9.376 -37.478 1.00 19.76 80 LEU A O 1
ATOM 668 N N . LYS A 1 91 ? -15.484 8.506 -36.115 1.00 19.09 81 LYS A N 1
ATOM 669 C CA . LYS A 1 91 ? -16.404 7.620 -35.425 1.00 18.63 81 LYS A CA 1
ATOM 670 C C . LYS A 1 91 ? -17.379 8.475 -34.610 1.00 19.13 81 LYS A C 1
ATOM 671 O O . LYS A 1 91 ? -18.567 8.205 -34.621 1.00 18.85 81 LYS A O 1
ATOM 677 N N . LEU A 1 92 ? -16.873 9.564 -34.006 1.00 17.12 82 LEU A N 1
ATOM 678 C CA . LEU A 1 92 ? -17.717 10.492 -33.280 1.00 16.37 82 LEU A CA 1
ATOM 679 C C . LEU A 1 92 ? -18.750 11.091 -34.232 1.00 18.85 82 LEU A C 1
ATOM 680 O O . LEU A 1 92 ? -19.921 11.164 -33.895 1.00 18.31 82 LEU A O 1
ATOM 685 N N . CYS A 1 93 ? -18.325 11.557 -35.398 1.00 17.08 83 CYS A N 1
ATOM 686 C CA . CYS A 1 93 ? -19.245 12.153 -36.348 1.00 18.09 83 CYS A CA 1
ATOM 687 C C . CYS A 1 93 ? -20.317 11.131 -36.747 1.00 18.58 83 CYS A C 1
ATOM 688 O O . CYS A 1 93 ? -21.450 11.519 -36.942 1.00 20.92 83 CYS A O 1
ATOM 691 N N . ASP A 1 94 ? -19.936 9.869 -36.941 1.00 19.18 84 ASP A N 1
ATOM 692 C CA . ASP A 1 94 ? -20.887 8.845 -37.341 1.00 19.61 84 ASP A CA 1
ATOM 693 C C . ASP A 1 94 ? -21.933 8.617 -36.269 1.00 18.37 84 ASP A C 1
ATOM 694 O O . ASP A 1 94 ? -23.102 8.406 -36.547 1.00 19.94 84 ASP A O 1
ATOM 699 N N . ILE A 1 95 ? -21.487 8.585 -35.020 1.00 18.77 85 ILE A N 1
ATOM 700 C CA . ILE A 1 95 ? -22.413 8.275 -33.963 1.00 18.93 85 ILE A CA 1
ATOM 701 C C . ILE A 1 95 ? -23.301 9.488 -33.719 1.00 17.05 85 ILE A C 1
ATOM 702 O O . ILE A 1 95 ? -24.490 9.349 -33.505 1.00 17.76 85 ILE A O 1
ATOM 707 N N . VAL A 1 96 ? -22.747 10.704 -33.832 1.00 16.18 86 VAL A N 1
ATOM 708 C CA . VAL A 1 96 ? -23.559 11.906 -33.739 1.00 15.74 86 VAL A CA 1
ATOM 709 C C . VAL A 1 96 ? -24.616 11.936 -34.852 1.00 16.88 86 VAL A C 1
ATOM 710 O O . VAL A 1 96 ? -25.748 12.323 -34.620 1.00 16.88 86 VAL A O 1
ATOM 714 N N . LYS A 1 97 ? -24.247 11.542 -36.069 1.00 17.46 87 LYS A N 1
ATOM 715 C CA . LYS A 1 97 ? -25.185 11.450 -37.159 1.00 19.30 87 LYS A CA 1
ATOM 716 C C . LYS A 1 97 ? -26.321 10.505 -36.766 1.00 18.24 87 LYS A C 1
ATOM 717 O O . LYS A 1 97 ? -27.479 10.860 -36.965 1.00 18.22 87 LYS A O 1
ATOM 723 N N . LYS A 1 98 ? -25.991 9.386 -36.092 1.00 16.92 88 LYS A N 1
ATOM 724 C CA . LYS A 1 98 ? -27.023 8.418 -35.733 1.00 18.67 88 LYS A CA 1
ATOM 725 C C . LYS A 1 98 ? -27.943 9.024 -34.687 1.00 17.39 88 LYS A C 1
ATOM 726 O O . LYS A 1 98 ? -29.150 8.889 -34.762 1.00 17.57 88 LYS A O 1
ATOM 732 N N . ILE A 1 99 ? -27.364 9.686 -33.693 1.00 16.25 89 ILE A N 1
ATOM 733 C CA . ILE A 1 99 ? -28.146 10.244 -32.602 1.00 16.66 89 ILE A CA 1
ATOM 734 C C . ILE A 1 99 ? -29.048 11.360 -33.139 1.00 15.49 89 ILE A C 1
ATOM 735 O O . ILE A 1 99 ? -30.198 11.502 -32.740 1.00 15.45 89 ILE A O 1
ATOM 740 N N . ASP A 1 100 ? -28.482 12.175 -34.020 1.00 15.72 90 ASP A N 1
ATOM 741 C CA . ASP A 1 100 ? -29.213 13.246 -34.677 1.00 16.88 90 ASP A CA 1
ATOM 742 C C . ASP A 1 100 ? -30.435 12.679 -35.406 1.00 18.72 90 ASP A C 1
ATOM 743 O O . ASP A 1 100 ? -31.567 13.148 -35.235 1.00 19.19 90 ASP A O 1
ATOM 748 N N . GLU A 1 101 ? -30.215 11.616 -36.157 1.00 19.55 91 GLU A N 1
ATOM 749 C CA . GLU A 1 101 ? -31.316 10.972 -36.880 1.00 21.60 91 GLU A CA 1
ATOM 750 C C . GLU A 1 101 ? -32.392 10.456 -35.926 1.00 19.90 91 GLU A C 1
ATOM 751 O O . GLU A 1 101 ? -33.555 10.457 -36.302 1.00 23.52 91 GLU A O 1
ATOM 757 N N . MET A 1 102 ? -32.014 10.026 -34.728 1.00 19.46 92 MET A N 1
ATOM 758 C CA . MET A 1 102 ? -32.937 9.550 -33.710 1.00 20.05 92 MET A CA 1
ATOM 759 C C . MET A 1 102 ? -33.686 10.722 -33.054 1.00 19.39 92 MET A C 1
ATOM 760 O O . MET A 1 102 ? -34.592 10.528 -32.254 1.00 20.59 92 MET A O 1
ATOM 765 N N . LYS A 1 103 ? -33.269 11.960 -33.344 1.00 20.82 93 LYS A N 1
ATOM 766 C CA . LYS A 1 103 ? -33.867 13.160 -32.768 1.00 19.44 93 LYS A CA 1
ATOM 767 C C . LYS A 1 103 ? -33.643 13.183 -31.263 1.00 17.75 93 LYS A C 1
ATOM 768 O O . LYS A 1 103 ? -34.464 13.741 -30.539 1.00 20.43 93 LYS A O 1
ATOM 774 N N . LYS A 1 104 ? -32.525 12.596 -30.790 1.00 17.07 94 LYS A N 1
ATOM 775 C CA . LYS A 1 104 ? -32.152 12.679 -29.393 1.00 17.81 94 LYS A CA 1
ATOM 776 C C . LYS A 1 104 ? -31.365 13.967 -29.158 1.00 16.03 94 LYS A C 1
ATOM 777 O O . LYS A 1 104 ? -30.692 14.462 -30.061 1.00 18.37 94 LYS A O 1
ATOM 783 N N . LYS A 1 105 ? -31.537 14.499 -27.967 1.00 16.48 95 LYS A N 1
ATOM 784 C CA . LYS A 1 105 ? -30.902 15.748 -27.591 1.00 17.06 95 LYS A CA 1
ATOM 785 C C . LYS A 1 105 ? -29.385 15.596 -27.463 1.00 16.77 95 LYS A C 1
ATOM 786 O O . LYS A 1 105 ? -28.849 14.744 -26.780 1.00 15.95 95 LYS A O 1
ATOM 792 N N . ILE A 1 106 ? -28.694 16.515 -28.110 1.00 14.09 96 ILE A N 1
ATOM 793 C CA . ILE A 1 106 ? -27.261 16.671 -27.959 1.00 13.76 96 ILE A CA 1
ATOM 794 C C . ILE A 1 106 ? -26.981 18.131 -27.645 1.00 13.27 96 ILE A C 1
ATOM 795 O O . ILE A 1 106 ? -27.318 19.021 -28.443 1.00 13.87 96 ILE A O 1
ATOM 800 N N . LEU A 1 107 ? -26.288 18.311 -26.527 1.00 13.58 97 LEU A N 1
ATOM 801 C CA . LEU A 1 107 ? -25.646 19.566 -26.165 1.00 12.64 97 LEU A CA 1
ATOM 802 C C . LEU A 1 107 ? -24.177 19.535 -26.572 1.00 13.17 97 LEU A C 1
ATOM 803 O O . LEU A 1 107 ? -23.423 18.711 -26.064 1.00 12.55 97 LEU A O 1
ATOM 808 N N . GLY A 1 108 ? -23.786 20.410 -27.514 1.00 13.25 98 GLY A N 1
ATOM 809 C CA . GLY A 1 108 ? -22.406 20.445 -27.960 1.00 12.26 98 GLY A CA 1
ATOM 810 C C . GLY A 1 108 ? -21.691 21.632 -27.336 1.00 11.69 98 GLY A C 1
ATOM 811 O O . GLY A 1 108 ? -22.146 22.748 -27.551 1.00 12.87 98 GLY A O 1
ATOM 812 N N . ILE A 1 109 ? -20.573 21.363 -26.688 1.00 11.72 99 ILE A N 1
ATOM 813 C CA . ILE A 1 109 ? -19.778 22.380 -26.013 1.00 11.98 99 ILE A CA 1
ATOM 814 C C . ILE A 1 109 ? -18.443 22.488 -26.699 1.00 11.75 99 ILE A C 1
ATOM 815 O O . ILE A 1 109 ? -17.667 21.544 -26.674 1.00 12.73 99 ILE A O 1
ATOM 820 N N . CYS A 1 110 ? -18.191 23.669 -27.252 1.00 12.51 100 CYS A N 1
ATOM 821 C CA . CYS A 1 110 ? -16.948 24.040 -27.874 1.00 12.75 100 CYS A CA 1
ATOM 822 C C . CYS A 1 110 ? -16.649 23.079 -29.021 1.00 12.58 100 CYS A C 1
ATOM 823 O O . CYS A 1 110 ? -17.172 23.273 -30.105 1.00 13.78 100 CYS A O 1
ATOM 826 N N . PHE A 1 111 ? -15.774 22.114 -28.821 1.00 13.40 101 PHE A N 1
ATOM 827 C CA . PHE A 1 111 ? -15.516 21.107 -29.819 1.00 12.97 101 PHE A CA 1
ATOM 828 C C . PHE A 1 111 ? -16.843 20.471 -30.229 1.00 13.55 101 PHE A C 1
ATOM 829 O O . PHE A 1 111 ? -17.032 20.195 -31.394 1.00 12.83 101 PHE A O 1
ATOM 837 N N . GLY A 1 112 ? -17.698 20.145 -29.252 1.00 13.77 102 GLY A N 1
ATOM 838 C CA . GLY A 1 112 ? -18.987 19.558 -29.533 1.00 14.72 102 GLY A CA 1
ATOM 839 C C . GLY A 1 112 ? -19.866 20.430 -30.426 1.00 12.74 102 GLY A C 1
ATOM 840 O O . GLY A 1 112 ? -20.561 19.918 -31.285 1.00 14.86 102 GLY A O 1
ATOM 841 N N . HIS A 1 113 ? -19.867 21.741 -30.219 1.00 12.56 103 HIS A N 1
ATOM 842 C CA . HIS A 1 113 ? -20.549 22.728 -31.055 1.00 13.28 103 HIS A CA 1
ATOM 843 C C . HIS A 1 113 ? -20.040 22.601 -32.487 1.00 13.60 103 HIS A C 1
ATOM 844 O O . HIS A 1 113 ? -20.804 22.681 -33.454 1.00 14.58 103 HIS A O 1
ATOM 851 N N . GLN A 1 114 ? -18.727 22.481 -32.583 1.00 13.41 104 GLN A N 1
ATOM 852 C CA . GLN A 1 114 ? -18.075 22.368 -33.880 1.00 13.06 104 GLN A CA 1
ATOM 853 C C . GLN A 1 114 ? -18.359 21.017 -34.540 1.00 13.78 104 GLN A C 1
ATOM 854 O O . GLN A 1 114 ? -18.607 20.971 -35.749 1.00 14.95 104 GLN A O 1
ATOM 860 N N . ILE A 1 115 ? -18.274 19.923 -33.795 1.00 12.50 105 ILE A N 1
ATOM 861 C CA . ILE A 1 115 ? -18.579 18.598 -34.346 1.00 14.19 105 ILE A CA 1
ATOM 862 C C . ILE A 1 115 ? -19.997 18.563 -34.905 1.00 14.94 105 ILE A C 1
ATOM 863 O O . ILE A 1 115 ? -20.242 18.053 -36.007 1.00 12.61 105 ILE A O 1
ATOM 868 N N . ILE A 1 116 ? -20.984 19.038 -34.146 1.00 13.27 106 ILE A N 1
ATOM 869 C CA . ILE A 1 116 ? -22.356 18.998 -34.640 1.00 13.80 106 ILE A CA 1
ATOM 870 C C . ILE A 1 116 ? -22.473 19.811 -35.933 1.00 15.07 106 ILE A C 1
ATOM 871 O O . ILE A 1 116 ? -23.175 19.417 -36.866 1.00 15.15 106 ILE A O 1
ATOM 876 N N . ALA A 1 117 ? -21.803 20.958 -36.013 1.00 13.92 107 ALA A N 1
ATOM 877 C CA . ALA A 1 117 ? -21.841 21.759 -37.218 1.00 14.09 107 ALA A CA 1
ATOM 878 C C . ALA A 1 117 ? -21.265 20.955 -38.388 1.00 14.64 107 ALA A C 1
ATOM 879 O O . ALA A 1 117 ? -21.872 20.924 -39.462 1.00 16.97 107 ALA A O 1
ATOM 881 N N . ARG A 1 118 ? -20.148 20.265 -38.148 1.00 13.48 108 ARG A N 1
ATOM 882 C CA . ARG A 1 118 ? -19.531 19.420 -39.157 1.00 14.65 108 ARG A CA 1
ATOM 883 C C . ARG A 1 118 ? -20.473 18.330 -39.642 1.00 14.78 108 ARG A C 1
ATOM 884 O O . ARG A 1 118 ? -20.596 18.093 -40.851 1.00 14.52 108 ARG A O 1
ATOM 892 N N . VAL A 1 119 ? -21.106 17.647 -38.709 1.00 13.77 109 VAL A N 1
ATOM 893 C CA . VAL A 1 119 ? -21.994 16.563 -39.101 1.00 14.48 109 VAL A CA 1
ATOM 894 C C . VAL A 1 119 ? -23.116 17.091 -39.977 1.00 15.65 109 VAL A C 1
ATOM 895 O O . VAL A 1 119 ? -23.478 16.382 -40.917 1.00 15.73 109 VAL A O 1
ATOM 899 N N . ARG A 1 120 ? -23.639 18.296 -39.685 1.00 13.44 110 ARG A N 1
ATOM 900 C CA . ARG A 1 120 ? -24.727 18.888 -40.425 1.00 14.16 110 ARG A CA 1
ATOM 901 C C . ARG A 1 120 ? -24.274 19.732 -41.613 1.00 13.38 110 ARG A C 1
ATOM 902 O O . ARG A 1 120 ? -25.048 20.562 -42.074 1.00 15.29 110 ARG A O 1
ATOM 910 N N . GLY A 1 121 ? -23.052 19.546 -42.089 1.00 15.21 111 GLY A N 1
ATOM 911 C CA . GLY A 1 121 ? -22.684 20.096 -43.378 1.00 15.73 111 GLY A CA 1
ATOM 912 C C . GLY A 1 121 ? -22.008 21.441 -43.253 1.00 17.76 111 GLY A C 1
ATOM 913 O O . GLY A 1 121 ? -21.721 22.084 -44.276 1.00 19.13 111 GLY A O 1
ATOM 914 N N . GLY A 1 122 ? -21.773 21.900 -42.015 1.00 16.72 112 GLY A N 1
ATOM 915 C CA . GLY A 1 122 ? -21.113 23.176 -41.838 1.00 15.86 112 GLY A CA 1
ATOM 916 C C . GLY A 1 122 ? -19.602 23.042 -41.937 1.00 13.78 112 GLY A C 1
ATOM 917 O O . GLY A 1 122 ? -19.091 21.961 -42.150 1.00 15.78 112 GLY A O 1
ATOM 918 N N . THR A 1 123 ? -18.879 24.157 -41.886 1.00 14.65 113 THR A N 1
ATOM 919 C CA . THR A 1 123 ? -17.434 24.150 -41.966 1.00 15.46 113 THR A CA 1
ATOM 920 C C . THR A 1 123 ? -16.852 24.748 -40.688 1.00 16.03 113 THR A C 1
ATOM 921 O O . THR A 1 123 ? -17.240 25.852 -40.327 1.00 16.08 113 THR A O 1
ATOM 925 N N . VAL A 1 124 ? -15.915 24.007 -40.109 1.00 16.78 114 VAL A N 1
ATOM 926 C CA . VAL A 1 124 ? -15.139 24.492 -38.988 1.00 17.01 114 VAL A CA 1
ATOM 927 C C . VAL A 1 124 ? -13.693 24.663 -39.402 1.00 16.57 114 VAL A C 1
ATOM 928 O O . VAL A 1 124 ? -13.135 23.839 -40.134 1.00 18.27 114 VAL A O 1
ATOM 932 N N . GLY A 1 125 ? -13.078 25.719 -38.876 1.00 17.93 115 GLY A N 1
ATOM 933 C CA . GLY A 1 125 ? -11.667 25.902 -39.069 1.00 18.58 115 GLY A CA 1
ATOM 934 C C . GLY A 1 125 ? -11.130 27.026 -38.194 1.00 19.05 115 GLY A C 1
ATOM 935 O O . GLY A 1 125 ? -11.857 27.665 -37.446 1.00 18.60 115 GLY A O 1
ATOM 936 N N . ARG A 1 126 ? -9.845 27.322 -38.394 1.00 18.00 116 ARG A N 1
ATOM 937 C CA . ARG A 1 126 ? -9.217 28.339 -37.581 1.00 17.00 116 ARG A CA 1
ATOM 938 C C . ARG A 1 126 ? -9.994 29.638 -37.748 1.00 17.90 116 ARG A C 1
ATOM 939 O O . ARG A 1 126 ? -10.392 30.027 -38.857 1.00 18.27 116 ARG A O 1
ATOM 947 N N . ALA A 1 127 ? -10.198 30.347 -36.635 1.00 16.75 117 ALA A N 1
ATOM 948 C CA . ALA A 1 127 ? -11.091 31.490 -36.665 1.00 18.23 117 ALA A CA 1
ATOM 949 C C . ALA A 1 127 ? -10.433 32.631 -37.432 1.00 21.12 117 ALA A C 1
ATOM 950 O O . ALA A 1 127 ? -9.235 32.871 -37.285 1.00 21.76 117 ALA A O 1
ATOM 952 N N . LYS A 1 128 ? -11.227 33.305 -38.269 1.00 23.92 118 LYS A N 1
ATOM 953 C CA . LYS A 1 128 ? -10.713 34.416 -39.049 1.00 25.85 118 LYS A CA 1
ATOM 954 C C . LYS A 1 128 ? -10.089 35.489 -38.161 1.00 29.69 118 LYS A C 1
ATOM 955 O O . LYS A 1 128 ? -9.110 36.092 -38.576 1.00 26.92 118 LYS A O 1
ATOM 961 N N . LYS A 1 129 ? -10.675 35.740 -36.983 1.00 24.89 119 LYS A N 1
ATOM 962 C CA . LYS A 1 129 ? -10.232 36.800 -36.086 1.00 25.31 119 LYS A CA 1
ATOM 963 C C . LYS A 1 129 ? -9.323 36.261 -34.987 1.00 24.57 119 LYS A C 1
ATOM 964 O O . LYS A 1 129 ? -9.092 36.956 -34.001 1.00 30.03 119 LYS A O 1
ATOM 970 N N . GLY A 1 130 ? -8.818 35.036 -35.141 1.00 24.37 120 GLY A N 1
ATOM 971 C CA . GLY A 1 130 ? -7.853 34.496 -34.193 1.00 24.67 120 GLY A CA 1
ATOM 972 C C . GLY A 1 130 ? -8.514 33.850 -32.969 1.00 24.76 120 GLY A C 1
ATOM 973 O O . GLY A 1 130 ? -9.734 33.775 -32.854 1.00 22.76 120 GLY A O 1
ATOM 974 N N . PRO A 1 131 ? -7.672 33.329 -32.060 1.00 23.51 121 PRO A N 1
ATOM 975 C CA . PRO A 1 131 ? -8.106 32.511 -30.936 1.00 22.79 121 PRO A CA 1
ATOM 976 C C . PRO A 1 131 ? -8.619 33.398 -29.808 1.00 23.57 121 PRO A C 1
ATOM 977 O O . PRO A 1 131 ? -8.427 34.609 -29.796 1.00 21.70 121 PRO A O 1
ATOM 981 N N . GLU A 1 132 ? -9.303 32.758 -28.851 1.00 20.92 122 GLU A N 1
ATOM 982 C CA . GLU A 1 132 ? -9.844 33.429 -27.693 1.00 19.91 122 GLU A CA 1
ATOM 983 C C . GLU A 1 132 ? -9.492 32.558 -26.489 1.00 19.10 122 GLU A C 1
ATOM 984 O O . GLU A 1 132 ? -9.663 31.348 -26.535 1.00 18.87 122 GLU A O 1
ATOM 990 N N . LEU A 1 133 ? -8.964 33.195 -25.444 1.00 16.17 123 LEU A N 1
ATOM 991 C CA . LEU A 1 133 ? -8.697 32.557 -24.179 1.00 15.59 123 LEU A CA 1
ATOM 992 C C . LEU A 1 133 ? -8.954 33.589 -23.094 1.00 17.18 123 LEU A C 1
ATOM 993 O O . LEU A 1 133 ? -8.111 34.440 -22.811 1.00 19.92 123 LEU A O 1
ATOM 998 N N . LYS A 1 134 ? -10.163 33.592 -22.589 1.00 14.66 124 LYS A N 1
ATOM 999 C CA . LYS A 1 134 ? -10.601 34.713 -21.775 1.00 15.37 124 LYS A CA 1
ATOM 1000 C C . LYS A 1 134 ? -12.016 34.451 -21.276 1.00 14.20 124 LYS A C 1
ATOM 1001 O O . LYS A 1 134 ? -12.646 33.501 -21.692 1.00 15.72 124 LYS A O 1
ATOM 1007 N N . LEU A 1 135 ? -12.482 35.294 -20.349 1.00 13.11 125 LEU A N 1
ATOM 1008 C CA . LEU A 1 135 ? -13.898 35.465 -20.108 1.00 13.24 125 LEU A CA 1
ATOM 1009 C C . LEU A 1 135 ? -14.387 36.472 -21.147 1.00 15.33 125 LEU A C 1
ATOM 1010 O O . LEU A 1 135 ? -13.876 37.599 -21.260 1.00 16.27 125 LEU A O 1
ATOM 1015 N N . GLY A 1 136 ? -15.370 36.039 -21.918 1.00 13.63 126 GLY A N 1
ATOM 1016 C CA . GLY A 1 136 ? -15.963 36.853 -22.952 1.00 14.86 126 GLY A CA 1
ATOM 1017 C C . GLY A 1 136 ? -17.455 37.007 -22.687 1.00 14.41 126 GLY A C 1
ATOM 1018 O O . GLY A 1 136 ? -17.992 36.498 -21.693 1.00 15.11 126 GLY A O 1
ATOM 1019 N N . ASP A 1 137 ? -18.061 37.815 -23.541 1.00 15.38 127 ASP A N 1
ATOM 1020 C CA . ASP A 1 137 ? -19.476 38.084 -23.549 1.00 14.46 127 ASP A CA 1
ATOM 1021 C C . ASP A 1 137 ? -19.985 37.824 -24.956 1.00 14.40 127 ASP A C 1
ATOM 1022 O O . ASP A 1 137 ? -19.285 38.145 -25.929 1.00 16.56 127 ASP A O 1
ATOM 1027 N N . ILE A 1 138 ? -21.156 37.177 -25.009 1.00 14.46 128 ILE A N 1
ATOM 1028 C CA . ILE A 1 138 ? -21.826 36.920 -26.267 1.00 14.43 128 ILE A CA 1
ATOM 1029 C C . ILE A 1 138 ? -23.163 37.638 -26.271 1.00 15.91 128 ILE A C 1
ATOM 1030 O O . ILE A 1 138 ? -23.814 37.748 -25.237 1.00 16.04 128 ILE A O 1
ATOM 1035 N N . THR A 1 139 ? -23.504 38.164 -27.444 1.00 15.63 129 THR A N 1
ATOM 1036 C CA . THR A 1 139 ? -24.744 38.889 -27.623 1.00 15.96 129 THR A CA 1
ATOM 1037 C C . THR A 1 139 ? -25.853 37.947 -28.047 1.00 16.39 129 THR A C 1
ATOM 1038 O O . THR A 1 139 ? -25.673 37.200 -28.999 1.00 16.80 129 THR A O 1
ATOM 1042 N N . ILE A 1 140 ? -26.995 37.989 -27.363 1.00 16.13 130 ILE A N 1
ATOM 1043 C CA . ILE A 1 140 ? -28.071 37.066 -27.642 1.00 17.50 130 ILE A CA 1
ATOM 1044 C C . ILE A 1 140 ? -28.947 37.606 -28.778 1.00 19.23 130 ILE A C 1
ATOM 1045 O O . ILE A 1 140 ? -29.240 38.779 -28.822 1.00 17.94 130 ILE A O 1
ATOM 1050 N N . VAL A 1 141 ? -29.316 36.735 -29.717 1.00 18.41 131 VAL A N 1
ATOM 1051 C CA . VAL A 1 141 ? -30.250 37.084 -30.768 1.00 19.94 131 VAL A CA 1
ATOM 1052 C C . VAL A 1 141 ? -31.643 36.904 -30.181 1.00 20.54 131 VAL A C 1
ATOM 1053 O O . VAL A 1 141 ? -32.258 35.848 -30.247 1.00 20.30 131 VAL A O 1
ATOM 1057 N N . LYS A 1 142 ? -32.136 37.935 -29.492 1.00 23.60 132 LYS A N 1
ATOM 1058 C CA . LYS A 1 142 ? -33.334 37.750 -28.687 1.00 24.26 132 LYS A CA 1
ATOM 1059 C C . LYS A 1 142 ? -34.543 37.415 -29.560 1.00 24.25 132 LYS A C 1
ATOM 1060 O O . LYS A 1 142 ? -35.481 36.774 -29.098 1.00 25.64 132 LYS A O 1
ATOM 1066 N N . ASP A 1 143 ? -34.512 37.854 -30.810 1.00 22.19 133 ASP A N 1
ATOM 1067 C CA . ASP A 1 143 ? -35.594 37.600 -31.751 1.00 25.78 133 ASP A CA 1
ATOM 1068 C C . ASP A 1 143 ? -35.711 36.122 -32.093 1.00 25.65 133 ASP A C 1
ATOM 1069 O O . ASP A 1 143 ? -36.711 35.713 -32.672 1.00 29.65 133 ASP A O 1
ATOM 1074 N N . ALA A 1 144 ? -34.687 35.317 -31.756 1.00 20.66 134 ALA A N 1
ATOM 1075 C CA . ALA A 1 144 ? -34.690 33.908 -32.110 1.00 20.62 134 ALA A CA 1
ATOM 1076 C C . ALA A 1 144 ? -35.106 33.056 -30.927 1.00 22.47 134 ALA A C 1
ATOM 1077 O O . ALA A 1 144 ? -35.105 31.822 -31.004 1.00 26.15 134 ALA A O 1
ATOM 1079 N N . ILE A 1 145 ? -35.459 33.717 -29.836 1.00 23.62 135 ILE A N 1
ATOM 1080 C CA . ILE A 1 145 ? -35.661 33.000 -28.598 1.00 24.63 135 ILE A CA 1
ATOM 1081 C C . ILE A 1 145 ? -37.047 33.289 -28.039 1.00 22.84 135 ILE A C 1
ATOM 1082 O O . ILE A 1 145 ? -37.467 34.442 -27.930 1.00 23.95 135 ILE A O 1
ATOM 1087 N N . THR A 1 146 ? -37.712 32.205 -27.637 1.00 23.81 136 THR A N 1
ATOM 1088 C CA . THR A 1 146 ? -39.059 32.232 -27.081 1.00 27.07 136 THR A CA 1
ATOM 1089 C C . THR A 1 146 ? -38.965 32.543 -25.597 1.00 27.14 136 THR A C 1
ATOM 1090 O O . THR A 1 146 ? -38.342 31.806 -24.839 1.00 23.82 136 THR A O 1
ATOM 1094 N N . PRO A 1 147 ? -39.658 33.581 -25.094 1.00 26.11 137 PRO A N 1
ATOM 1095 C CA . PRO A 1 147 ? -39.743 33.765 -23.649 1.00 25.72 137 PRO A CA 1
ATOM 1096 C C . PRO A 1 147 ? -40.359 32.548 -22.960 1.00 26.82 137 PRO A C 1
ATOM 1097 O O . PRO A 1 147 ? -41.351 31.995 -23.436 1.00 29.31 137 PRO A O 1
ATOM 1101 N N . GLY A 1 148 ? -39.737 32.133 -21.855 1.00 26.55 138 GLY A N 1
ATOM 1102 C CA . GLY A 1 148 ? -40.165 30.971 -21.105 1.00 28.06 138 GLY A CA 1
ATOM 1103 C C . GLY A 1 148 ? -39.585 29.652 -21.622 1.00 27.50 138 GLY A C 1
ATOM 1104 O O . GLY A 1 148 ? -39.892 28.609 -21.053 1.00 27.31 138 GLY A O 1
ATOM 1105 N N . SER A 1 149 ? -38.722 29.715 -22.646 1.00 27.01 139 SER A N 1
ATOM 1106 C CA . SER A 1 149 ? -37.977 28.534 -23.095 1.00 26.33 139 SER A CA 1
ATOM 1107 C C . SER A 1 149 ? -36.659 28.451 -22.310 1.00 26.01 139 SER A C 1
ATOM 1108 O O . SER A 1 149 ? -36.648 28.761 -21.125 1.00 25.83 139 SER A O 1
ATOM 1111 N N . TYR A 1 150 ? -35.543 28.053 -22.944 1.00 27.07 140 TYR A N 1
ATOM 1112 C CA . TYR A 1 150 ? -34.343 27.653 -22.215 1.00 24.71 140 TYR A CA 1
ATOM 1113 C C . TYR A 1 150 ? -33.739 28.812 -21.430 1.00 24.51 140 TYR A C 1
ATOM 1114 O O . TYR A 1 150 ? -33.160 28.613 -20.342 1.00 24.35 140 TYR A O 1
ATOM 1123 N N . PHE A 1 151 ? -33.957 30.024 -21.938 1.00 24.41 141 PHE A N 1
ATOM 1124 C CA . PHE A 1 151 ? -33.261 31.196 -21.437 1.00 27.21 141 PHE A CA 1
ATOM 1125 C C . PHE A 1 151 ? -34.064 31.868 -20.343 1.00 27.95 141 PHE A C 1
ATOM 1126 O O . PHE A 1 151 ? -33.678 32.940 -19.885 1.00 31.14 141 PHE A O 1
ATOM 1134 N N . GLY A 1 152 ? -35.185 31.277 -19.976 1.00 26.09 142 GLY A N 1
ATOM 1135 C CA . GLY A 1 152 ? -35.981 31.828 -18.901 1.00 27.41 142 GLY A CA 1
ATOM 1136 C C . GLY A 1 152 ? -37.092 32.701 -19.453 1.00 29.42 142 GLY A C 1
ATOM 1137 O O . GLY A 1 152 ? -37.282 32.815 -20.670 1.00 26.03 142 GLY A O 1
ATOM 1138 N N . ASN A 1 153 ? -37.828 33.323 -18.524 1.00 35.47 143 ASN A N 1
ATOM 1139 C CA . ASN A 1 153 ? -38.898 34.226 -18.908 1.00 38.11 143 ASN A CA 1
ATOM 1140 C C . ASN A 1 153 ? -38.362 35.556 -19.418 1.00 35.84 143 ASN A C 1
ATOM 1141 O O . ASN A 1 153 ? -39.041 36.157 -20.237 1.00 42.20 143 ASN A O 1
ATOM 1146 N N . GLU A 1 154 ? -37.197 36.004 -18.915 1.00 36.56 144 GLU A N 1
ATOM 1147 C CA . GLU A 1 154 ? -36.600 37.279 -19.298 1.00 34.91 144 GLU A CA 1
ATOM 1148 C C . GLU A 1 154 ? -35.261 37.038 -19.989 1.00 33.83 144 GLU A C 1
ATOM 1149 O O . GLU A 1 154 ? -34.296 36.641 -19.362 1.00 34.57 144 GLU A O 1
ATOM 1155 N N . ILE A 1 155 ? -35.199 37.271 -21.295 1.00 30.35 145 ILE A N 1
ATOM 1156 C CA . ILE A 1 155 ? -34.047 36.852 -22.065 1.00 27.39 145 ILE A CA 1
ATOM 1157 C C . ILE A 1 155 ? -32.969 37.910 -21.911 1.00 22.81 145 ILE A C 1
ATOM 1158 O O . ILE A 1 155 ? -33.172 39.084 -22.206 1.00 25.51 145 ILE A O 1
ATOM 1163 N N . PRO A 1 156 ? -31.733 37.537 -21.514 1.00 25.16 146 PRO A N 1
ATOM 1164 C CA . PRO A 1 156 ? -30.681 38.531 -21.358 1.00 24.28 146 PRO A CA 1
ATOM 1165 C C . PRO A 1 156 ? -30.175 39.063 -22.695 1.00 23.41 146 PRO A C 1
ATOM 1166 O O . PRO A 1 156 ? -30.232 38.365 -23.705 1.00 22.84 146 PRO A O 1
ATOM 1170 N N . ASP A 1 157 ? -29.644 40.281 -22.672 1.00 21.96 147 ASP A N 1
ATOM 1171 C CA . ASP A 1 157 ? -29.088 40.880 -23.865 1.00 22.43 147 ASP A CA 1
ATOM 1172 C C . ASP A 1 157 ? -27.774 40.200 -24.195 1.00 20.33 147 ASP A C 1
ATOM 1173 O O . ASP A 1 157 ? -27.391 40.127 -25.354 1.00 19.03 147 ASP A O 1
ATOM 1178 N N A SER A 1 158 ? -27.150 39.657 -23.151 0.50 19.49 148 SER A N 1
ATOM 1179 N N B SER A 1 158 ? -26.997 39.857 -23.157 0.50 19.48 148 SER A N 1
ATOM 1180 C CA A SER A 1 158 ? -25.767 39.258 -23.225 0.50 19.14 148 SER A CA 1
ATOM 1181 C CA B SER A 1 158 ? -25.671 39.286 -23.333 0.50 18.39 148 SER A CA 1
ATOM 1182 C C A SER A 1 158 ? -25.513 38.235 -22.134 0.50 17.37 148 SER A C 1
ATOM 1183 C C B SER A 1 158 ? -25.368 38.389 -22.145 0.50 16.67 148 SER A C 1
ATOM 1184 O O A SER A 1 158 ? -26.214 38.206 -21.118 0.50 16.23 148 SER A O 1
ATOM 1185 O O B SER A 1 158 ? -25.887 38.636 -21.058 0.50 15.40 148 SER A O 1
ATOM 1190 N N . ILE A 1 159 ? -24.546 37.355 -22.382 1.00 15.63 149 ILE A N 1
ATOM 1191 C CA . ILE A 1 159 ? -24.191 36.369 -21.392 1.00 15.97 149 ILE A CA 1
ATOM 1192 C C . ILE A 1 159 ? -22.666 36.250 -21.352 1.00 15.54 149 ILE A C 1
ATOM 1193 O O . ILE A 1 159 ? -22.003 36.251 -22.376 1.00 16.85 149 ILE A O 1
ATOM 1198 N N . ALA A 1 160 ? -22.125 36.205 -20.142 1.00 14.22 150 ALA A N 1
ATOM 1199 C CA . ALA A 1 160 ? -20.692 36.035 -19.939 1.00 13.43 150 ALA A CA 1
ATOM 1200 C C . ALA A 1 160 ? -20.352 34.556 -19.919 1.00 13.23 150 ALA A C 1
ATOM 1201 O O . ALA A 1 160 ? -21.008 33.765 -19.239 1.00 14.34 150 ALA A O 1
ATOM 1203 N N . ILE A 1 161 ? -19.343 34.207 -20.704 1.00 12.06 151 ILE A N 1
ATOM 1204 C CA . ILE A 1 161 ? -18.921 32.828 -20.815 1.00 11.90 151 ILE A CA 1
ATOM 1205 C C . ILE A 1 161 ? -17.422 32.743 -21.031 1.00 12.70 151 ILE A C 1
ATOM 1206 O O . ILE A 1 161 ? -16.862 33.569 -21.741 1.00 13.30 151 ILE A O 1
ATOM 1211 N N . ILE A 1 162 ? -16.803 31.704 -20.465 1.00 12.41 152 ILE A N 1
ATOM 1212 C CA . ILE A 1 162 ? -15.402 31.450 -20.719 1.00 12.88 152 ILE A CA 1
ATOM 1213 C C . ILE A 1 162 ? -15.214 30.965 -22.151 1.00 13.25 152 ILE A C 1
ATOM 1214 O O . ILE A 1 162 ? -15.905 30.065 -22.633 1.00 12.83 152 ILE A O 1
ATOM 1219 N N . LYS A 1 163 ? -14.166 31.527 -22.778 1.00 13.72 153 LYS A N 1
ATOM 1220 C CA . LYS A 1 163 ? -13.804 31.205 -24.148 1.00 14.06 153 LYS A CA 1
ATOM 1221 C C . LYS A 1 163 ? -12.416 30.587 -24.156 1.00 15.25 153 LYS A C 1
ATOM 1222 O O . LYS A 1 163 ? -11.472 31.130 -23.555 1.00 17.73 153 LYS A O 1
ATOM 1228 N N . CYS A 1 164 ? -12.287 29.462 -24.830 1.00 13.85 154 CYS A N 1
ATOM 1229 C CA . CYS A 1 164 ? -11.010 28.783 -24.927 1.00 16.63 154 CYS A CA 1
ATOM 1230 C C . CYS A 1 164 ? -10.993 28.026 -26.256 1.00 15.41 154 CYS A C 1
ATOM 1231 O O . CYS A 1 164 ? -11.244 26.825 -26.311 1.00 16.41 154 CYS A O 1
ATOM 1234 N N . HIS A 1 165 ? -10.767 28.754 -27.332 1.00 14.18 155 HIS A N 1
ATOM 1235 C CA . HIS A 1 165 ? -10.838 28.110 -28.638 1.00 14.34 155 HIS A CA 1
ATOM 1236 C C . HIS A 1 165 ? -10.076 28.903 -29.676 1.00 15.21 155 HIS A C 1
ATOM 1237 O O . HIS A 1 165 ? -10.034 30.116 -29.621 1.00 16.29 155 HIS A O 1
ATOM 1244 N N . GLN A 1 166 ? -9.556 28.180 -30.671 1.00 17.09 156 GLN A N 1
ATOM 1245 C CA . GLN A 1 166 ? -8.878 28.801 -31.795 1.00 18.19 156 GLN A CA 1
ATOM 1246 C C . GLN A 1 166 ? -9.669 28.602 -33.090 1.00 16.83 156 GLN A C 1
ATOM 1247 O O . GLN A 1 166 ? -9.369 29.266 -34.084 1.00 17.34 156 GLN A O 1
ATOM 1253 N N . ASP A 1 167 ? -10.708 27.749 -33.066 1.00 15.38 157 ASP A N 1
ATOM 1254 C CA . ASP A 1 167 ? -11.500 27.478 -34.249 1.00 15.43 157 ASP A CA 1
ATOM 1255 C C . ASP A 1 167 ? -12.918 27.996 -34.072 1.00 15.47 157 ASP A C 1
ATOM 1256 O O . ASP A 1 167 ? -13.343 28.334 -32.978 1.00 15.30 157 ASP A O 1
ATOM 1261 N N . GLU A 1 168 ? -13.664 28.039 -35.164 1.00 14.59 158 GLU A N 1
ATOM 1262 C CA . GLU A 1 168 ? -15.037 28.510 -35.139 1.00 14.91 158 GLU A CA 1
ATOM 1263 C C . GLU A 1 168 ? -15.790 27.848 -36.279 1.00 15.67 158 GLU A C 1
ATOM 1264 O O . GLU A 1 168 ? -15.176 27.313 -37.201 1.00 15.41 158 GLU A O 1
ATOM 1270 N N . VAL A 1 169 ? -17.096 27.946 -36.200 1.00 14.34 159 VAL A N 1
ATOM 1271 C CA . VAL A 1 169 ? -17.943 27.611 -37.335 1.00 14.17 159 VAL A CA 1
ATOM 1272 C C . VAL A 1 169 ? -17.800 28.752 -38.343 1.00 15.39 159 VAL A C 1
ATOM 1273 O O . VAL A 1 169 ? -18.288 29.851 -38.094 1.00 16.01 159 VAL A O 1
ATOM 1277 N N . LEU A 1 170 ? -17.126 28.450 -39.462 1.00 15.31 160 LEU A N 1
ATOM 1278 C CA . LEU A 1 170 ? -16.908 29.393 -40.557 1.00 17.06 160 LEU A CA 1
ATOM 1279 C C . LEU A 1 170 ? -18.101 29.413 -41.485 1.00 17.19 160 LEU A C 1
ATOM 1280 O O . LEU A 1 170 ? -18.412 30.441 -42.114 1.00 19.55 160 LEU A O 1
ATOM 1285 N N . VAL A 1 171 ? -18.709 28.242 -41.687 1.00 16.74 161 VAL A N 1
ATOM 1286 C CA . VAL A 1 171 ? -19.943 28.170 -42.467 1.00 17.78 161 VAL A CA 1
ATOM 1287 C C . VAL A 1 171 ? -20.981 27.422 -41.642 1.00 18.39 161 VAL A C 1
ATOM 1288 O O . VAL A 1 171 ? -20.810 26.268 -41.276 1.00 16.22 161 VAL A O 1
ATOM 1292 N N . LEU A 1 172 ? -22.095 28.093 -41.346 1.00 18.59 162 LEU A N 1
ATOM 1293 C CA . LEU A 1 172 ? -23.152 27.546 -40.525 1.00 22.30 162 LEU A CA 1
ATOM 1294 C C . LEU A 1 172 ? -23.962 26.576 -41.366 1.00 22.86 162 LEU A C 1
ATOM 1295 O O . LEU A 1 172 ? -24.328 26.926 -42.476 1.00 24.09 162 LEU A O 1
ATOM 1300 N N . PRO A 1 173 ? -24.324 25.387 -40.866 1.00 22.96 163 PRO A N 1
ATOM 1301 C CA . PRO A 1 173 ? -25.283 24.545 -41.570 1.00 24.04 163 PRO A CA 1
ATOM 1302 C C . PRO A 1 173 ? -26.533 25.330 -41.930 1.00 23.81 163 PRO A C 1
ATOM 1303 O O . PRO A 1 173 ? -27.023 26.169 -41.161 1.00 21.73 163 PRO A O 1
ATOM 1307 N N . GLU A 1 174 ? -27.159 24.972 -43.062 1.00 28.40 164 GLU A N 1
ATOM 1308 C CA . GLU A 1 174 ? -28.316 25.734 -43.485 1.00 33.40 164 GLU A CA 1
ATOM 1309 C C . GLU A 1 174 ? -29.466 25.553 -42.492 1.00 27.30 164 GLU A C 1
ATOM 1310 O O . GLU A 1 174 ? -30.323 26.411 -42.333 1.00 31.01 164 GLU A O 1
ATOM 1316 N N . THR A 1 175 ? -29.426 24.476 -41.705 1.00 26.08 165 THR A N 1
ATOM 1317 C CA . THR A 1 175 ? -30.550 24.180 -40.845 1.00 23.78 165 THR A CA 1
ATOM 1318 C C . THR A 1 175 ? -30.398 24.826 -39.465 1.00 24.73 165 THR A C 1
ATOM 1319 O O . THR A 1 175 ? -31.248 24.589 -38.623 1.00 25.39 165 THR A O 1
ATOM 1323 N N . ALA A 1 176 ? -29.321 25.594 -39.247 1.00 22.67 166 ALA A N 1
ATOM 1324 C CA . ALA A 1 176 ? -29.036 26.108 -37.921 1.00 20.47 166 ALA A CA 1
ATOM 1325 C C . ALA A 1 176 ? -29.601 27.510 -37.751 1.00 19.96 166 ALA A C 1
ATOM 1326 O O . ALA A 1 176 ? -29.709 28.293 -38.698 1.00 22.27 166 ALA A O 1
ATOM 1328 N N . LYS A 1 177 ? -30.020 27.786 -36.525 1.00 20.52 167 LYS A N 1
ATOM 1329 C CA . LYS A 1 177 ? -30.515 29.085 -36.095 1.00 21.78 167 LYS A CA 1
ATOM 1330 C C . LYS A 1 177 ? -29.471 29.652 -35.120 1.00 20.80 167 LYS A C 1
ATOM 1331 O O . LYS A 1 177 ? -29.215 29.040 -34.098 1.00 19.37 167 LYS A O 1
ATOM 1337 N N . VAL A 1 178 ? -28.892 30.808 -35.436 1.00 18.79 168 VAL A N 1
ATOM 1338 C CA . VAL A 1 178 ? -27.919 31.445 -34.570 1.00 18.41 168 VAL A CA 1
ATOM 1339 C C . VAL A 1 178 ? -28.646 32.094 -33.399 1.00 19.40 168 VAL A C 1
ATOM 1340 O O . VAL A 1 178 ? -29.572 32.880 -33.607 1.00 20.26 168 VAL A O 1
ATOM 1344 N N . LEU A 1 179 ? -28.201 31.768 -32.170 1.00 16.76 169 LEU A N 1
ATOM 1345 C CA . LEU A 1 179 ? -28.843 32.263 -30.969 1.00 17.26 169 LEU A CA 1
ATOM 1346 C C . LEU A 1 179 ? -27.974 33.319 -30.303 1.00 17.41 169 LEU A C 1
ATOM 1347 O O . LEU A 1 179 ? -28.464 34.023 -29.417 1.00 15.98 169 LEU A O 1
ATOM 1352 N N . ALA A 1 180 ? -26.700 33.371 -30.683 1.00 15.94 170 ALA A N 1
ATOM 1353 C CA . ALA A 1 180 ? -25.779 34.327 -30.092 1.00 15.85 170 ALA A CA 1
ATOM 1354 C C . ALA A 1 180 ? -24.585 34.475 -30.995 1.00 14.98 170 ALA A C 1
ATOM 1355 O O . ALA A 1 180 ? -24.222 33.538 -31.678 1.00 15.57 170 ALA A O 1
ATOM 1357 N N . TYR A 1 181 ? -24.007 35.658 -30.940 1.00 15.96 171 TYR A N 1
ATOM 1358 C CA . TYR A 1 181 ? -22.813 35.975 -31.672 1.00 15.22 171 TYR A CA 1
ATOM 1359 C C . TYR A 1 181 ? -21.974 36.920 -30.838 1.00 15.42 171 TYR A C 1
ATOM 1360 O O . TYR A 1 181 ? -22.389 37.366 -29.774 1.00 16.55 171 TYR A O 1
ATOM 1369 N N . SER A 1 182 ? -20.799 37.224 -31.362 1.00 15.16 172 SER A N 1
ATOM 1370 C CA . SER A 1 182 ? -19.931 38.224 -30.782 1.00 16.65 172 SER A CA 1
ATOM 1371 C C . SER A 1 182 ? -19.235 38.946 -31.917 1.00 18.38 172 SER A C 1
ATOM 1372 O O . SER A 1 182 ? -19.434 38.627 -33.095 1.00 18.40 172 SER A O 1
ATOM 1375 N N . LYS A 1 183 ? -18.499 39.997 -31.552 1.00 18.34 173 LYS A N 1
ATOM 1376 C CA . LYS A 1 183 ? -17.931 40.837 -32.588 1.00 21.61 173 LYS A CA 1
ATOM 1377 C C . LYS A 1 183 ? -16.987 40.016 -33.464 1.00 21.03 173 LYS A C 1
ATOM 1378 O O . LYS A 1 183 ? -16.966 40.225 -34.683 1.00 24.98 173 LYS A O 1
ATOM 1384 N N . ASN A 1 184 ? -16.225 39.101 -32.861 1.00 19.45 174 ASN A N 1
ATOM 1385 C CA . ASN A 1 184 ? -15.237 38.366 -33.626 1.00 21.99 174 ASN A CA 1
ATOM 1386 C C . ASN A 1 184 ? -15.701 37.003 -34.099 1.00 19.61 174 ASN A C 1
ATOM 1387 O O . ASN A 1 184 ? -15.021 36.443 -34.947 1.00 18.33 174 ASN A O 1
ATOM 1392 N N . TYR A 1 185 ? -16.809 36.486 -33.564 1.00 18.18 175 TYR A N 1
ATOM 1393 C CA . TYR A 1 185 ? -17.262 35.152 -33.922 1.00 18.48 175 TYR A CA 1
ATOM 1394 C C . TYR A 1 185 ? -18.751 35.208 -34.227 1.00 17.63 175 TYR A C 1
ATOM 1395 O O . TYR A 1 185 ? -19.565 35.476 -33.366 1.00 17.84 175 TYR A O 1
ATOM 1404 N N . GLU A 1 186 ? -19.112 34.942 -35.480 1.00 17.78 176 GLU A N 1
ATOM 1405 C CA . GLU A 1 186 ? -20.508 35.055 -35.891 1.00 18.60 176 GLU A CA 1
ATOM 1406 C C . GLU A 1 186 ? -21.385 34.000 -35.235 1.00 15.86 176 GLU A C 1
ATOM 1407 O O . GLU A 1 186 ? -22.589 34.200 -35.093 1.00 16.54 176 GLU A O 1
ATOM 1413 N N . VAL A 1 187 ? -20.811 32.854 -34.841 1.00 15.01 177 VAL A N 1
ATOM 1414 C CA . VAL A 1 187 ? -21.599 31.760 -34.306 1.00 14.79 177 VAL A CA 1
ATOM 1415 C C . VAL A 1 187 ? -21.107 31.425 -32.900 1.00 14.06 177 VAL A C 1
ATOM 1416 O O . VAL A 1 187 ? -20.239 30.591 -32.713 1.00 15.85 177 VAL A O 1
ATOM 1420 N N . GLU A 1 188 ? -21.723 32.031 -31.894 1.00 14.20 178 GLU A N 1
ATOM 1421 C CA . GLU A 1 188 ? -21.367 31.723 -30.517 1.00 13.98 178 GLU A CA 1
ATOM 1422 C C . GLU A 1 188 ? -22.296 30.683 -29.933 1.00 14.72 178 GLU A C 1
ATOM 1423 O O . GLU A 1 188 ? -21.911 29.983 -29.018 1.00 13.21 178 GLU A O 1
ATOM 1429 N N . MET A 1 189 ? -23.532 30.584 -30.417 1.00 16.21 179 MET A N 1
ATOM 1430 C CA . MET A 1 189 ? -24.478 29.611 -29.922 1.00 15.12 179 MET A CA 1
ATOM 1431 C C . MET A 1 189 ? -25.456 29.396 -31.067 1.00 15.66 179 MET A C 1
ATOM 1432 O O . MET A 1 189 ? -25.757 30.352 -31.772 1.00 14.03 179 MET A O 1
ATOM 1437 N N . TYR A 1 190 ? -25.893 28.156 -31.286 1.00 14.66 180 TYR A N 1
ATOM 1438 C CA . TYR A 1 190 ? -26.894 27.923 -32.295 1.00 15.05 180 TYR A CA 1
ATOM 1439 C C . TYR A 1 190 ? -27.685 26.691 -31.916 1.00 15.35 180 TYR A C 1
ATOM 1440 O O . TYR A 1 190 ? -27.305 25.925 -31.041 1.00 13.70 180 TYR A O 1
ATOM 1449 N N . SER A 1 191 ? -28.821 26.531 -32.615 1.00 14.40 181 SER A N 1
ATOM 1450 C CA . SER A 1 191 ? -29.657 25.363 -32.477 1.00 15.05 181 SER A CA 1
ATOM 1451 C C . SER A 1 191 ? -29.990 24.821 -33.857 1.00 15.56 181 SER A C 1
ATOM 1452 O O . SER A 1 191 ? -29.989 25.541 -34.863 1.00 15.55 181 SER A O 1
ATOM 1455 N N . ILE A 1 192 ? -30.266 23.520 -33.889 1.00 15.58 182 ILE A N 1
ATOM 1456 C CA . ILE A 1 192 ? -30.817 22.881 -35.082 1.00 15.01 182 ILE A CA 1
ATOM 1457 C C . ILE A 1 192 ? -32.012 22.056 -34.622 1.00 16.16 182 ILE A C 1
ATOM 1458 O O . ILE A 1 192 ? -31.885 21.229 -33.712 1.00 16.70 182 ILE A O 1
ATOM 1463 N N . GLU A 1 193 ? -33.167 22.346 -35.238 1.00 17.86 183 GLU A N 1
ATOM 1464 C CA . GLU A 1 193 ? -34.413 21.716 -34.878 1.00 17.66 183 GLU A CA 1
ATOM 1465 C C . GLU A 1 193 ? -34.585 21.903 -33.375 1.00 18.69 183 GLU A C 1
ATOM 1466 O O . GLU A 1 193 ? -34.238 22.958 -32.864 1.00 18.62 183 GLU A O 1
ATOM 1472 N N . ASP A 1 194 ? -35.159 20.897 -32.702 1.00 17.68 184 ASP A N 1
ATOM 1473 C CA . ASP A 1 194 ? -35.427 20.988 -31.276 1.00 20.29 184 ASP A CA 1
ATOM 1474 C C . ASP A 1 194 ? -34.446 20.139 -30.472 1.00 17.98 184 ASP A C 1
ATOM 1475 O O . ASP A 1 194 ? -34.544 20.063 -29.247 1.00 19.33 184 ASP A O 1
ATOM 1480 N N . HIS A 1 195 ? -33.504 19.478 -31.145 1.00 15.06 185 HIS A N 1
ATOM 1481 C CA . HIS A 1 195 ? -32.723 18.482 -30.417 1.00 15.05 185 HIS A CA 1
ATOM 1482 C C . HIS A 1 195 ? -31.208 18.735 -30.439 1.00 13.78 185 HIS A C 1
ATOM 1483 O O . HIS A 1 195 ? -30.457 17.975 -29.834 1.00 14.46 185 HIS A O 1
ATOM 1490 N N . LEU A 1 196 ? -30.742 19.754 -31.134 1.00 14.28 186 LEU A N 1
ATOM 1491 C CA . LEU A 1 196 ? -29.329 20.061 -31.151 1.00 13.49 186 LEU A CA 1
ATOM 1492 C C . LEU A 1 196 ? -29.171 21.473 -30.625 1.00 12.85 186 LEU A C 1
ATOM 1493 O O . LEU A 1 196 ? -29.728 22.416 -31.171 1.00 13.50 186 LEU A O 1
ATOM 1498 N N . PHE A 1 197 ? -28.256 21.647 -29.676 1.00 13.82 187 PHE A N 1
ATOM 1499 C CA . PHE A 1 197 ? -28.020 22.936 -29.055 1.00 13.97 187 PHE A CA 1
ATOM 1500 C C . PHE A 1 197 ? -26.532 23.048 -28.760 1.00 14.40 187 PHE A C 1
ATOM 1501 O O . PHE A 1 197 ? -25.959 22.131 -28.198 1.00 14.10 187 PHE A O 1
ATOM 1509 N N . CYS A 1 198 ? -25.916 24.151 -29.201 1.00 14.01 188 CYS A N 1
ATOM 1510 C CA . CYS A 1 198 ? -24.467 24.240 -29.306 1.00 12.85 188 CYS A CA 1
ATOM 1511 C C . CYS A 1 198 ? -23.998 25.588 -28.825 1.00 13.73 188 CYS A C 1
ATOM 1512 O O . CYS A 1 198 ? -24.584 26.622 -29.184 1.00 13.68 188 CYS A O 1
ATOM 1515 N N . ILE A 1 199 ? -22.937 25.520 -28.029 1.00 13.64 189 ILE A N 1
ATOM 1516 C CA . ILE A 1 199 ? -22.294 26.698 -27.450 1.00 11.63 189 ILE A CA 1
ATOM 1517 C C . ILE A 1 199 ? -20.793 26.609 -27.742 1.00 11.16 189 ILE A C 1
ATOM 1518 O O . ILE A 1 199 ? -20.184 25.597 -27.468 1.00 11.94 189 ILE A O 1
ATOM 1523 N N . GLN A 1 200 ? -20.196 27.701 -28.227 1.00 11.53 190 GLN A N 1
ATOM 1524 C CA . GLN A 1 200 ? -18.786 27.737 -28.596 1.00 12.12 190 GLN A CA 1
ATOM 1525 C C . GLN A 1 200 ? -17.874 27.886 -27.369 1.00 12.74 190 GLN A C 1
ATOM 1526 O O . GLN A 1 200 ? -16.784 27.332 -27.361 1.00 12.48 190 GLN A O 1
ATOM 1532 N N . GLY A 1 201 ? -18.330 28.648 -26.372 1.00 11.71 191 GLY A N 1
ATOM 1533 C CA . GLY A 1 201 ? -17.656 28.789 -25.094 1.00 12.28 191 GLY A CA 1
ATOM 1534 C C . GLY A 1 201 ? -17.749 27.516 -24.278 1.00 12.22 191 GLY A C 1
ATOM 1535 O O . GLY A 1 201 ? -18.373 26.557 -24.687 1.00 12.96 191 GLY A O 1
ATOM 1536 N N . ASN A 1 202 ? -17.218 27.566 -23.051 1.00 12.26 192 ASN A N 1
ATOM 1537 C CA . ASN A 1 202 ? -17.187 26.427 -22.158 1.00 13.02 192 ASN A CA 1
ATOM 1538 C C . ASN A 1 202 ? -17.908 26.788 -20.857 1.00 13.32 192 ASN A C 1
ATOM 1539 O O . ASN A 1 202 ? -17.286 27.280 -19.921 1.00 13.81 192 ASN A O 1
ATOM 1544 N N . PRO A 1 203 ? -19.218 26.521 -20.759 1.00 12.87 193 PRO A N 1
ATOM 1545 C CA . PRO A 1 203 ? -19.972 26.822 -19.543 1.00 14.27 193 PRO A CA 1
ATOM 1546 C C . PRO A 1 203 ? -19.512 26.042 -18.328 1.00 13.87 193 PRO A C 1
ATOM 1547 O O . PRO A 1 203 ? -19.726 26.490 -17.183 1.00 14.74 193 PRO A O 1
ATOM 1551 N N . GLU A 1 204 ? -18.860 24.902 -18.567 1.00 14.01 194 GLU A N 1
ATOM 1552 C CA . GLU A 1 204 ? -18.352 24.029 -17.527 1.00 15.72 194 GLU A CA 1
ATOM 1553 C C . GLU A 1 204 ? -17.031 24.515 -16.962 1.00 13.80 194 GLU A C 1
ATOM 1554 O O . GLU A 1 204 ? -16.560 24.025 -15.925 1.00 16.52 194 GLU A O 1
ATOM 1560 N N . TYR A 1 205 ? -16.373 25.431 -17.653 1.00 14.31 195 TYR A N 1
ATOM 1561 C CA . TYR A 1 205 ? -15.127 25.947 -17.116 1.00 14.92 195 TYR A CA 1
ATOM 1562 C C . TYR A 1 205 ? -15.408 26.949 -16.006 1.00 15.82 195 TYR A C 1
ATOM 1563 O O . TYR A 1 205 ? -16.554 27.333 -15.758 1.00 16.95 195 TYR A O 1
ATOM 1572 N N . ASN A 1 206 ? -14.335 27.275 -15.270 1.00 15.91 196 ASN A N 1
ATOM 1573 C CA . ASN A 1 206 ? -14.372 28.282 -14.226 1.00 14.70 196 ASN A CA 1
ATOM 1574 C C . ASN A 1 206 ? -13.036 29.007 -14.246 1.00 14.15 196 ASN A C 1
ATOM 1575 O O . ASN A 1 206 ? -12.155 28.688 -15.060 1.00 13.70 196 ASN A O 1
ATOM 1580 N N . LYS A 1 207 ? -12.890 30.013 -13.372 1.00 13.96 197 LYS A N 1
ATOM 1581 C CA . LYS A 1 207 ? -11.676 30.807 -13.351 1.00 14.23 197 LYS A CA 1
ATOM 1582 C C . LYS A 1 207 ? -10.438 29.934 -13.118 1.00 14.47 197 LYS A C 1
ATOM 1583 O O . LYS A 1 207 ? -9.393 30.153 -13.749 1.00 16.59 197 LYS A O 1
ATOM 1589 N N . GLU A 1 208 ? -10.526 28.959 -12.219 1.00 15.11 198 GLU A N 1
ATOM 1590 C CA . GLU A 1 208 ? -9.380 28.152 -11.843 1.00 15.66 198 GLU A CA 1
ATOM 1591 C C . GLU A 1 208 ? -8.923 27.321 -13.046 1.00 14.30 198 GLU A C 1
ATOM 1592 O O . GLU A 1 208 ? -7.744 27.235 -13.313 1.00 16.54 198 GLU A O 1
ATOM 1598 N N . ILE A 1 209 ? -9.876 26.748 -13.787 1.00 14.07 199 ILE A N 1
ATOM 1599 C CA . ILE A 1 209 ? -9.529 25.925 -14.949 1.00 13.46 199 ILE A CA 1
ATOM 1600 C C . ILE A 1 209 ? -8.886 26.823 -16.000 1.00 12.94 199 ILE A C 1
ATOM 1601 O O . ILE A 1 209 ? -7.844 26.479 -16.572 1.00 14.54 199 ILE A O 1
ATOM 1606 N N . LEU A 1 210 ? -9.483 27.982 -16.230 1.00 13.59 200 LEU A N 1
ATOM 1607 C CA . LEU A 1 210 ? -8.978 28.874 -17.267 1.00 13.31 200 LEU A CA 1
ATOM 1608 C C . LEU A 1 210 ? -7.561 29.311 -16.912 1.00 15.11 200 LEU A C 1
ATOM 1609 O O . LEU A 1 210 ? -6.697 29.354 -17.768 1.00 15.37 200 LEU A O 1
ATOM 1614 N N . PHE A 1 211 ? -7.341 29.747 -15.657 1.00 14.98 201 PHE A N 1
ATOM 1615 C CA . PHE A 1 211 ? -6.060 30.328 -15.274 1.00 15.84 201 PHE A CA 1
ATOM 1616 C C . PHE A 1 211 ? -4.955 29.296 -15.373 1.00 14.92 201 PHE A C 1
ATOM 1617 O O . PHE A 1 211 ? -3.832 29.615 -15.735 1.00 14.92 201 PHE A O 1
ATOM 1625 N N . GLU A 1 212 ? -5.278 28.048 -15.053 1.00 14.03 202 GLU A N 1
ATOM 1626 C CA . GLU A 1 212 ? -4.326 26.967 -15.173 1.00 16.26 202 GLU A CA 1
ATOM 1627 C C . GLU A 1 212 ? -3.980 26.698 -16.640 1.00 14.91 202 GLU A C 1
ATOM 1628 O O . GLU A 1 212 ? -2.794 26.591 -16.958 1.00 15.82 202 GLU A O 1
ATOM 1634 N N . ILE A 1 213 ? -4.956 26.752 -17.555 1.00 15.24 203 ILE A N 1
ATOM 1635 C CA . ILE A 1 213 ? -4.620 26.637 -18.984 1.00 14.34 203 ILE A CA 1
ATOM 1636 C C . ILE A 1 213 ? -3.698 27.794 -19.408 1.00 14.08 203 ILE A C 1
ATOM 1637 O O . ILE A 1 213 ? -2.734 27.581 -20.139 1.00 15.49 203 ILE A O 1
ATOM 1642 N N . VAL A 1 214 ? -4.072 29.029 -19.059 1.00 12.71 204 VAL A N 1
ATOM 1643 C CA . VAL A 1 214 ? -3.270 30.189 -19.403 1.00 14.81 204 VAL A CA 1
ATOM 1644 C C . VAL A 1 214 ? -1.829 30.010 -18.947 1.00 15.11 204 VAL A C 1
ATOM 1645 O O . VAL A 1 214 ? -0.897 30.248 -19.721 1.00 16.41 204 VAL A O 1
ATOM 1649 N N . ASP A 1 215 ? -1.636 29.611 -17.685 1.00 14.35 205 ASP A N 1
ATOM 1650 C CA . ASP A 1 215 ? -0.307 29.470 -17.128 1.00 15.63 205 ASP A CA 1
ATOM 1651 C C . ASP A 1 215 ? 0.478 28.450 -17.927 1.00 15.93 205 ASP A C 1
ATOM 1652 O O . ASP A 1 215 ? 1.667 28.647 -18.203 1.00 15.76 205 ASP A O 1
ATOM 1657 N N . ARG A 1 216 ? -0.213 27.373 -18.302 1.00 16.01 206 ARG A N 1
ATOM 1658 C CA . ARG A 1 216 ? 0.492 26.275 -18.935 1.00 15.62 206 ARG A CA 1
ATOM 1659 C C . ARG A 1 216 ? 0.853 26.648 -20.372 1.00 14.97 206 ARG A C 1
ATOM 1660 O O . ARG A 1 216 ? 1.927 26.296 -20.829 1.00 16.24 206 ARG A O 1
ATOM 1668 N N . VAL A 1 217 ? -0.094 27.227 -21.111 1.00 13.53 207 VAL A N 1
ATOM 1669 C CA . VAL A 1 217 ? 0.204 27.598 -22.482 1.00 14.47 207 VAL A CA 1
ATOM 1670 C C . VAL A 1 217 ? 1.239 28.716 -22.501 1.00 14.84 207 VAL A C 1
ATOM 1671 O O . VAL A 1 217 ? 2.055 28.753 -23.413 1.00 14.75 207 VAL A O 1
ATOM 1675 N N . LEU A 1 218 ? 1.277 29.593 -21.477 1.00 15.68 208 LEU A N 1
ATOM 1676 C CA . LEU A 1 218 ? 2.333 30.584 -21.407 1.00 15.40 208 LEU A CA 1
ATOM 1677 C C . LEU A 1 218 ? 3.664 29.869 -21.206 1.00 17.48 208 LEU A C 1
ATOM 1678 O O . LEU A 1 218 ? 4.661 30.192 -21.856 1.00 17.75 208 LEU A O 1
ATOM 1683 N N . ALA A 1 219 ? 3.684 28.925 -20.281 1.00 17.07 209 ALA A N 1
ATOM 1684 C CA . ALA A 1 219 ? 4.940 28.257 -19.974 1.00 17.34 209 ALA A CA 1
ATOM 1685 C C . ALA A 1 219 ? 5.496 27.524 -21.187 1.00 17.34 209 ALA A C 1
ATOM 1686 O O . ALA A 1 219 ? 6.707 27.391 -21.301 1.00 16.35 209 ALA A O 1
ATOM 1688 N N . LEU A 1 220 ? 4.615 26.949 -21.987 1.00 16.06 210 LEU A N 1
ATOM 1689 C CA . LEU A 1 220 ? 5.022 26.313 -23.238 1.00 15.66 210 LEU A CA 1
ATOM 1690 C C . LEU A 1 220 ? 5.549 27.279 -24.291 1.00 17.15 210 LEU A C 1
ATOM 1691 O O . LEU A 1 220 ? 6.131 26.821 -25.239 1.00 17.45 210 LEU A O 1
ATOM 1696 N N . GLY A 1 221 ? 5.320 28.572 -24.142 1.00 16.83 211 GLY A N 1
ATOM 1697 C CA . GLY A 1 221 ? 5.737 29.540 -25.146 1.00 17.74 211 GLY A CA 1
ATOM 1698 C C . GLY A 1 221 ? 4.717 29.677 -26.255 1.00 17.06 211 GLY A C 1
ATOM 1699 O O . GLY A 1 221 ? 5.019 30.166 -27.317 1.00 18.16 211 GLY A O 1
ATOM 1700 N N . TYR A 1 222 ? 3.453 29.310 -26.012 1.00 16.62 212 TYR A N 1
ATOM 1701 C CA . TYR A 1 222 ? 2.457 29.400 -27.046 1.00 17.80 212 TYR A CA 1
ATOM 1702 C C . TYR A 1 222 ? 1.896 30.812 -27.100 1.00 17.06 212 TYR A C 1
ATOM 1703 O O . TYR A 1 222 ? 1.377 31.198 -28.131 1.00 17.92 212 TYR A O 1
ATOM 1712 N N . VAL A 1 223 ? 1.957 31.552 -26.005 1.00 18.46 213 VAL A N 1
ATOM 1713 C CA . VAL A 1 223 ? 1.418 32.908 -25.947 1.00 18.34 213 VAL A CA 1
ATOM 1714 C C . VAL A 1 223 ? 2.406 33.765 -25.181 1.00 17.60 213 VAL A C 1
ATOM 1715 O O . VAL A 1 223 ? 3.238 33.244 -24.459 1.00 20.32 213 VAL A O 1
ATOM 1719 N N . LYS A 1 224 ? 2.356 35.092 -25.377 1.00 20.52 214 LYS A N 1
ATOM 1720 C CA . LYS A 1 224 ? 3.195 36.025 -24.641 1.00 21.95 214 LYS A CA 1
ATOM 1721 C C . LYS A 1 224 ? 2.687 36.258 -23.232 1.00 22.33 214 LYS A C 1
ATOM 1722 O O . LYS A 1 224 ? 1.495 36.056 -22.967 1.00 21.04 214 LYS A O 1
ATOM 1728 N N . GLN A 1 225 ? 3.598 36.673 -22.361 1.00 21.66 215 GLN A N 1
ATOM 1729 C CA . GLN A 1 225 ? 3.238 37.045 -21.013 1.00 22.55 215 GLN A CA 1
ATOM 1730 C C . GLN A 1 225 ? 2.079 38.042 -21.083 1.00 24.21 215 GLN A C 1
ATOM 1731 O O . GLN A 1 225 ? 1.162 37.973 -20.273 1.00 22.98 215 GLN A O 1
ATOM 1737 N N . GLU A 1 226 ? 2.145 38.978 -22.030 1.00 25.15 216 GLU A N 1
ATOM 1738 C CA . GLU A 1 226 ? 1.219 40.112 -22.016 1.00 27.75 216 GLU A CA 1
ATOM 1739 C C . GLU A 1 226 ? -0.168 39.614 -22.395 1.00 26.07 216 GLU A C 1
ATOM 1740 O O . GLU A 1 226 ? -1.171 40.090 -21.867 1.00 23.03 216 GLU A O 1
ATOM 1746 N N . PHE A 1 227 ? -0.207 38.615 -23.279 1.00 24.23 217 PHE A N 1
ATOM 1747 C CA . PHE A 1 227 ? -1.439 37.953 -23.645 1.00 20.77 217 PHE A CA 1
ATOM 1748 C C . PHE A 1 227 ? -2.022 37.174 -22.471 1.00 18.28 217 PHE A C 1
ATOM 1749 O O . PHE A 1 227 ? -3.233 37.268 -22.214 1.00 20.05 217 PHE A O 1
ATOM 1757 N N . ALA A 1 228 ? -1.183 36.383 -21.799 1.00 19.54 218 ALA A N 1
ATOM 1758 C CA . ALA A 1 228 ? -1.549 35.659 -20.584 1.00 18.53 218 ALA A CA 1
ATOM 1759 C C . ALA A 1 228 ? -2.160 36.636 -19.584 1.00 19.72 218 ALA A C 1
ATOM 1760 O O . ALA A 1 228 ? -3.238 36.379 -19.013 1.00 18.67 218 ALA A O 1
ATOM 1762 N N . ASP A 1 229 ? -1.478 37.758 -19.384 1.00 18.57 219 ASP A N 1
ATOM 1763 C CA . ASP A 1 229 ? -1.939 38.744 -18.415 1.00 20.06 219 ASP A CA 1
ATOM 1764 C C . ASP A 1 229 ? -3.311 39.294 -18.814 1.00 19.60 219 ASP A C 1
ATOM 1765 O O . ASP A 1 229 ? -4.186 39.457 -17.955 1.00 18.82 219 ASP A O 1
ATOM 1770 N N . ALA A 1 230 ? -3.481 39.610 -20.100 1.00 17.29 220 ALA A N 1
ATOM 1771 C CA . ALA A 1 230 ? -4.745 40.141 -20.580 1.00 17.26 220 ALA A CA 1
ATOM 1772 C C . ALA A 1 230 ? -5.842 39.083 -20.454 1.00 17.59 220 ALA A C 1
ATOM 1773 O O . ALA A 1 230 ? -6.977 39.393 -20.076 1.00 17.12 220 ALA A O 1
ATOM 1775 N N . ALA A 1 231 ? -5.505 37.808 -20.672 1.00 15.83 221 ALA A N 1
ATOM 1776 C CA . ALA A 1 231 ? -6.518 36.770 -20.515 1.00 15.64 221 ALA A CA 1
ATOM 1777 C C . ALA A 1 231 ? -7.006 36.671 -19.075 1.00 16.10 221 ALA A C 1
ATOM 1778 O O . ALA A 1 231 ? -8.205 36.573 -18.781 1.00 15.67 221 ALA A O 1
ATOM 1780 N N . LYS A 1 232 ? -6.060 36.601 -18.148 1.00 15.55 222 LYS A N 1
ATOM 1781 C CA . LYS A 1 232 ? -6.438 36.504 -16.755 1.00 16.02 222 LYS A CA 1
ATOM 1782 C C . LYS A 1 232 ? -7.161 37.752 -16.285 1.00 15.43 222 LYS A C 1
ATOM 1783 O O . LYS A 1 232 ? -8.109 37.642 -15.508 1.00 16.43 222 LYS A O 1
ATOM 1789 N N . ALA A 1 233 ? -6.758 38.915 -16.764 1.00 15.05 223 ALA A N 1
ATOM 1790 C CA . ALA A 1 233 ? -7.387 40.149 -16.318 1.00 15.50 223 ALA A CA 1
ATOM 1791 C C . ALA A 1 233 ? -8.883 40.099 -16.589 1.00 15.95 223 ALA A C 1
ATOM 1792 O O . ALA A 1 233 ? -9.646 40.742 -15.879 1.00 17.47 223 ALA A O 1
ATOM 1794 N N . THR A 1 234 ? -9.335 39.349 -17.620 1.00 15.94 224 THR A N 1
ATOM 1795 C CA . THR A 1 234 ? -10.764 39.326 -17.933 1.00 16.64 224 THR A CA 1
ATOM 1796 C C . THR A 1 234 ? -11.557 38.639 -16.839 1.00 17.81 224 THR A C 1
ATOM 1797 O O . THR A 1 234 ? -12.779 38.832 -16.830 1.00 19.17 224 THR A O 1
ATOM 1801 N N . MET A 1 235 ? -10.932 37.865 -15.952 1.00 16.93 225 MET A N 1
ATOM 1802 C CA . MET A 1 235 ? -11.662 37.176 -14.886 1.00 18.76 225 MET A CA 1
ATOM 1803 C C . MET A 1 235 ? -11.201 37.574 -13.492 1.00 20.60 225 MET A C 1
ATOM 1804 O O . MET A 1 235 ? -11.615 36.958 -12.511 1.00 22.98 225 MET A O 1
ATOM 1809 N N . GLU A 1 236 ? -10.356 38.585 -13.377 1.00 19.78 226 GLU A N 1
ATOM 1810 C CA . GLU A 1 236 ? -9.896 38.972 -12.052 1.00 22.48 226 GLU A CA 1
ATOM 1811 C C . GLU A 1 236 ? -11.051 39.529 -11.216 1.00 19.15 226 GLU A C 1
ATOM 1812 O O . GLU A 1 236 ? -11.062 39.348 -10.011 1.00 19.58 226 GLU A O 1
ATOM 1818 N N . ASN A 1 237 ? -12.032 40.158 -11.837 1.00 18.05 227 ASN A N 1
ATOM 1819 C CA . ASN A 1 237 ? -13.069 40.884 -11.106 1.00 19.33 227 ASN A CA 1
ATOM 1820 C C . ASN A 1 237 ? -14.490 40.483 -11.510 1.00 20.61 227 ASN A C 1
ATOM 1821 O O . ASN A 1 237 ? -15.456 41.127 -11.112 1.00 18.28 227 ASN A O 1
ATOM 1826 N N . ARG A 1 238 ? -14.607 39.440 -12.330 1.00 18.10 228 ARG A N 1
ATOM 1827 C CA . ARG A 1 238 ? -15.895 39.009 -12.845 1.00 18.44 228 ARG A CA 1
ATOM 1828 C C . ARG A 1 238 ? -15.776 37.544 -13.170 1.00 17.51 228 ARG A C 1
ATOM 1829 O O . ARG A 1 238 ? -14.701 37.081 -13.539 1.00 17.55 228 ARG A O 1
ATOM 1837 N N . GLY A 1 239 ? -16.917 36.865 -13.103 1.00 15.59 229 GLY A N 1
ATOM 1838 C CA . GLY A 1 239 ? -17.039 35.467 -13.487 1.00 14.92 229 GLY A CA 1
ATOM 1839 C C . GLY A 1 239 ? -18.018 35.324 -14.638 1.00 13.90 229 GLY A C 1
ATOM 1840 O O . GLY A 1 239 ? -18.675 36.275 -15.053 1.00 15.10 229 GLY A O 1
ATOM 1841 N N . ALA A 1 240 ? -18.109 34.087 -15.146 1.00 14.94 230 ALA A N 1
ATOM 1842 C CA . ALA A 1 240 ? -19.116 33.740 -16.126 1.00 14.34 230 ALA A CA 1
ATOM 1843 C C . ALA A 1 240 ? -20.478 33.700 -15.461 1.00 13.78 230 ALA A C 1
ATOM 1844 O O . ALA A 1 240 ? -20.564 33.565 -14.234 1.00 14.84 230 ALA A O 1
ATOM 1846 N N . ASP A 1 241 ? -21.518 33.768 -16.282 1.00 14.29 231 ASP A N 1
ATOM 1847 C CA . ASP A 1 241 ? -22.880 33.636 -15.808 1.00 14.89 231 ASP A CA 1
ATOM 1848 C C . ASP A 1 241 ? -23.220 32.161 -15.632 1.00 14.68 231 ASP A C 1
ATOM 1849 O O . ASP A 1 241 ? -24.037 31.608 -16.355 1.00 14.91 231 ASP A O 1
ATOM 1854 N N . ARG A 1 242 ? -22.583 31.562 -14.643 1.00 15.32 232 ARG A N 1
ATOM 1855 C CA . ARG A 1 242 ? -22.555 30.120 -14.481 1.00 15.46 232 ARG A CA 1
ATOM 1856 C C . ARG A 1 242 ? -23.952 29.586 -14.156 1.00 15.46 232 ARG A C 1
ATOM 1857 O O . ARG A 1 242 ? -24.387 28.607 -14.765 1.00 16.56 232 ARG A O 1
ATOM 1865 N N . LYS A 1 243 ? -24.663 30.243 -13.247 1.00 16.67 233 LYS A N 1
ATOM 1866 C CA . LYS A 1 243 ? -25.980 29.733 -12.867 1.00 20.56 233 LYS A CA 1
ATOM 1867 C C . LYS A 1 243 ? -26.908 29.775 -14.074 1.00 20.32 233 LYS A C 1
ATOM 1868 O O . LYS A 1 243 ? -27.666 28.844 -14.306 1.00 19.82 233 LYS A O 1
ATOM 1874 N N . LEU A 1 244 ? -26.823 30.843 -14.875 1.00 17.71 234 LEU A N 1
ATOM 1875 C CA . LEU A 1 244 ? -27.648 30.989 -16.055 1.00 19.61 234 LEU A CA 1
ATOM 1876 C C . LEU A 1 244 ? -27.318 29.914 -17.099 1.00 17.16 234 LEU A C 1
ATOM 1877 O O . LEU A 1 244 ? -28.199 29.282 -17.652 1.00 17.28 234 LEU A O 1
ATOM 1882 N N . TRP A 1 245 ? -26.037 29.620 -17.288 1.00 16.10 235 TRP A N 1
ATOM 1883 C CA . TRP A 1 245 ? -25.650 28.554 -18.196 1.00 14.08 235 TRP A CA 1
ATOM 1884 C C . TRP A 1 245 ? -26.185 27.211 -17.732 1.00 14.84 235 TRP A C 1
ATOM 1885 O O . TRP A 1 245 ? -26.645 26.443 -18.545 1.00 14.96 235 TRP A O 1
ATOM 1896 N N . GLU A 1 246 ? -26.115 26.936 -16.433 1.00 16.36 236 GLU A N 1
ATOM 1897 C CA . GLU A 1 246 ? -26.636 25.643 -15.988 1.00 16.88 236 GLU A CA 1
ATOM 1898 C C . GLU A 1 246 ? -28.138 25.558 -16.298 1.00 16.52 236 GLU A C 1
ATOM 1899 O O . GLU A 1 246 ? -28.622 24.507 -16.738 1.00 17.33 236 GLU A O 1
ATOM 1905 N N . THR A 1 247 ? -28.857 26.666 -16.073 1.00 18.57 237 THR A N 1
ATOM 1906 C CA . THR A 1 247 ? -30.308 26.719 -16.288 1.00 18.43 237 THR A CA 1
ATOM 1907 C C . THR A 1 247 ? -30.658 26.485 -17.756 1.00 17.98 237 THR A C 1
ATOM 1908 O O . THR A 1 247 ? -31.509 25.664 -18.087 1.00 20.31 237 THR A O 1
ATOM 1912 N N . ILE A 1 248 ? -29.992 27.224 -18.643 1.00 16.61 238 ILE A N 1
ATOM 1913 C CA . ILE A 1 248 ? -30.200 27.131 -20.072 1.00 17.00 238 ILE A CA 1
ATOM 1914 C C . ILE A 1 248 ? -29.912 25.706 -20.533 1.00 16.53 238 ILE A C 1
ATOM 1915 O O . ILE A 1 248 ? -30.721 25.075 -21.241 1.00 16.50 238 ILE A O 1
ATOM 1920 N N . CYS A 1 249 ? -28.723 25.227 -20.190 1.00 15.98 239 CYS A N 1
ATOM 1921 C CA . CYS A 1 249 ? -28.289 23.928 -20.683 1.00 16.23 239 CYS A CA 1
ATOM 1922 C C . CYS A 1 249 ? -29.178 22.798 -20.172 1.00 14.80 239 CYS A C 1
ATOM 1923 O O . CYS A 1 249 ? -29.450 21.856 -20.897 1.00 15.92 239 CYS A O 1
ATOM 1926 N N . LYS A 1 250 ? -29.553 22.848 -18.889 1.00 15.65 240 LYS A N 1
ATOM 1927 C CA . LYS A 1 250 ? -30.409 21.840 -18.304 1.00 17.30 240 LYS A CA 1
ATOM 1928 C C . LYS A 1 250 ? -31.807 21.960 -18.888 1.00 17.40 240 LYS A C 1
ATOM 1929 O O . LYS A 1 250 ? -32.406 20.936 -19.187 1.00 19.27 240 LYS A O 1
ATOM 1935 N N . ASN A 1 251 ? -32.272 23.188 -19.115 1.00 15.70 241 ASN A N 1
ATOM 1936 C CA . ASN A 1 251 ? -33.577 23.387 -19.702 1.00 17.68 241 ASN A CA 1
ATOM 1937 C C . ASN A 1 251 ? -33.632 22.642 -21.024 1.00 19.90 241 ASN A C 1
ATOM 1938 O O . ASN A 1 251 ? -34.614 21.964 -21.342 1.00 19.44 241 ASN A O 1
ATOM 1943 N N . PHE A 1 252 ? -32.567 22.811 -21.811 1.00 17.46 242 PHE A N 1
ATOM 1944 C CA . PHE A 1 252 ? -32.498 22.179 -23.119 1.00 16.39 242 PHE A CA 1
ATOM 1945 C C . PHE A 1 252 ? -32.357 20.667 -22.961 1.00 19.38 242 PHE A C 1
ATOM 1946 O O . PHE A 1 252 ? -33.130 19.904 -23.529 1.00 18.89 242 PHE A O 1
ATOM 1954 N N . LEU A 1 253 ? -31.337 20.252 -22.221 1.00 17.81 243 LEU A N 1
ATOM 1955 C CA . LEU A 1 253 ? -30.914 18.870 -22.246 1.00 17.87 243 LEU A CA 1
ATOM 1956 C C . LEU A 1 253 ? -31.998 17.975 -21.653 1.00 17.74 243 LEU A C 1
ATOM 1957 O O . LEU A 1 253 ? -32.163 16.854 -22.121 1.00 20.59 243 LEU A O 1
ATOM 1962 N N . LYS A 1 254 ? -32.772 18.499 -20.697 1.00 17.67 244 LYS A N 1
ATOM 1963 C CA . LYS A 1 254 ? -33.754 17.676 -20.002 1.00 19.73 244 LYS A CA 1
ATOM 1964 C C . LYS A 1 254 ? -35.197 18.055 -20.303 1.00 21.85 244 LYS A C 1
ATOM 1965 O O . LYS A 1 254 ? -36.118 17.570 -19.623 1.00 24.40 244 LYS A O 1
ATOM 1971 N N . GLY A 1 255 ? -35.403 18.912 -21.293 1.00 21.47 245 GLY A N 1
ATOM 1972 C CA . GLY A 1 255 ? -36.735 19.268 -21.753 1.00 25.30 245 GLY A CA 1
ATOM 1973 C C . GLY A 1 255 ? -37.565 19.784 -20.588 1.00 27.00 245 GLY A C 1
ATOM 1974 O O . GLY A 1 255 ? -38.683 19.317 -20.377 1.00 26.45 245 GLY A O 1
ATOM 1975 N N . ARG A 1 256 ? -37.017 20.752 -19.831 1.00 24.63 246 ARG A N 1
ATOM 1976 C CA . ARG A 1 256 ? -37.640 21.192 -18.588 1.00 28.51 246 ARG A CA 1
ATOM 1977 C C . ARG A 1 256 ? -38.621 22.322 -18.877 1.00 31.78 246 ARG A C 1
ATOM 1978 O O . ARG A 1 256 ? -39.398 22.724 -18.018 1.00 32.91 246 ARG A O 1
ATOM 1986 N N . VAL A 1 257 ? -38.555 22.864 -20.088 1.00 30.47 247 VAL A N 1
ATOM 1987 C CA . VAL A 1 257 ? -39.358 24.024 -20.442 1.00 30.92 247 VAL A CA 1
ATOM 1988 C C . VAL A 1 257 ? -39.776 23.803 -21.893 1.00 32.76 247 VAL A C 1
ATOM 1989 O O . VAL A 1 257 ? -39.215 22.935 -22.545 1.00 34.05 247 VAL A O 1
ATOM 1993 N N . PRO A 1 258 ? -40.777 24.535 -22.433 1.00 33.56 248 PRO A N 1
ATOM 1994 C CA . PRO A 1 258 ? -41.148 24.388 -23.843 1.00 34.55 248 PRO A CA 1
ATOM 1995 C C . PRO A 1 258 ? -39.958 24.620 -24.775 1.00 38.11 248 PRO A C 1
ATOM 1996 O O . PRO A 1 258 ? -39.014 25.360 -24.464 1.00 36.10 248 PRO A O 1
ATOM 2000 N N . THR A 1 259 ? -39.996 23.975 -25.942 1.00 36.52 249 THR A N 1
ATOM 2001 C CA . THR A 1 259 ? -38.883 24.103 -26.863 1.00 38.60 249 THR A CA 1
ATOM 2002 C C . THR A 1 259 ? -38.886 25.529 -27.416 1.00 42.54 249 THR A C 1
ATOM 2003 O O . THR A 1 259 ? -39.934 26.177 -27.457 1.00 44.22 249 THR A O 1
ATOM 2007 N N . ASN A 1 260 ? -37.699 26.007 -27.814 1.00 38.07 250 ASN A N 1
ATOM 2008 C CA . ASN A 1 260 ? -37.538 27.344 -28.360 1.00 45.63 250 ASN A CA 1
ATOM 2009 C C . ASN A 1 260 ? -37.804 27.327 -29.872 1.00 47.04 250 ASN A C 1
ATOM 2010 O O . ASN A 1 260 ? -38.503 26.399 -30.327 1.00 57.39 250 ASN A O 1
ATOM 2015 N N . GLU B 1 13 ? -35.106 3.796 -6.837 1.00 81.35 3 GLU B N 1
ATOM 2016 C CA . GLU B 1 13 ? -33.748 3.978 -7.416 1.00 83.36 3 GLU B CA 1
ATOM 2017 C C . GLU B 1 13 ? -33.140 2.603 -7.701 1.00 77.30 3 GLU B C 1
ATOM 2018 O O . GLU B 1 13 ? -33.170 1.707 -6.852 1.00 74.03 3 GLU B O 1
ATOM 2024 N N . GLN B 1 14 ? -32.587 2.456 -8.911 1.00 64.11 4 GLN B N 1
ATOM 2025 C CA . GLN B 1 14 ? -32.155 1.167 -9.419 1.00 56.19 4 GLN B CA 1
ATOM 2026 C C . GLN B 1 14 ? -30.885 0.722 -8.705 1.00 41.62 4 GLN B C 1
ATOM 2027 O O . GLN B 1 14 ? -30.200 1.527 -8.076 1.00 42.69 4 GLN B O 1
ATOM 2033 N N . LYS B 1 15 ? -30.553 -0.562 -8.838 1.00 30.59 5 LYS B N 1
ATOM 2034 C CA . LYS B 1 15 ? -29.320 -1.057 -8.254 1.00 27.95 5 LYS B CA 1
ATOM 2035 C C . LYS B 1 15 ? -28.149 -0.661 -9.148 1.00 24.41 5 LYS B C 1
ATOM 2036 O O . LYS B 1 15 ? -28.273 -0.575 -10.353 1.00 24.52 5 LYS B O 1
ATOM 2042 N N . ARG B 1 16 ? -27.008 -0.416 -8.520 1.00 22.01 6 ARG B N 1
ATOM 2043 C CA . ARG B 1 16 ? -25.824 0.060 -9.205 1.00 21.88 6 ARG B CA 1
ATOM 2044 C C . ARG B 1 16 ? -24.660 -0.875 -8.916 1.00 18.92 6 ARG B C 1
ATOM 2045 O O . ARG B 1 16 ? -24.333 -1.108 -7.742 1.00 19.36 6 ARG B O 1
ATOM 2053 N N . TYR B 1 17 ? -23.980 -1.319 -9.970 1.00 16.44 7 TYR B N 1
ATOM 2054 C CA . TYR B 1 17 ? -22.845 -2.225 -9.824 1.00 18.05 7 TYR B CA 1
ATOM 2055 C C . TYR B 1 17 ? -21.627 -1.618 -10.499 1.00 16.04 7 TYR B C 1
ATOM 2056 O O . TYR B 1 17 ? -21.736 -1.047 -11.569 1.00 17.71 7 TYR B O 1
ATOM 2065 N N . ALA B 1 18 ? -20.446 -1.867 -9.933 1.00 13.64 8 ALA B N 1
ATOM 2066 C CA . ALA B 1 18 ? -19.197 -1.446 -10.514 1.00 14.57 8 ALA B CA 1
ATOM 2067 C C . ALA B 1 18 ? -18.445 -2.678 -11.002 1.00 16.49 8 ALA B C 1
ATOM 2068 O O . ALA B 1 18 ? -18.251 -3.606 -10.216 1.00 15.57 8 ALA B O 1
ATOM 2070 N N . LEU B 1 19 ? -18.020 -2.630 -12.279 1.00 13.83 9 LEU B N 1
ATOM 2071 C CA . LEU B 1 19 ? -17.197 -3.678 -12.885 1.00 14.27 9 LEU B CA 1
ATOM 2072 C C . LEU B 1 19 ? -15.777 -3.151 -13.000 1.00 14.90 9 LEU B C 1
ATOM 2073 O O . LEU B 1 19 ? -15.534 -2.165 -13.690 1.00 15.08 9 LEU B O 1
ATOM 2078 N N . PHE B 1 20 ? -14.834 -3.859 -12.408 1.00 12.91 10 PHE B N 1
ATOM 2079 C CA . PHE B 1 20 ? -13.421 -3.536 -12.480 1.00 13.34 10 PHE B CA 1
ATOM 2080 C C . PHE B 1 20 ? -12.820 -4.443 -13.548 1.00 14.16 10 PHE B C 1
ATOM 2081 O O . PHE B 1 20 ? -12.677 -5.650 -13.349 1.00 13.73 10 PHE B O 1
ATOM 2089 N N . LEU B 1 21 ? -12.576 -3.838 -14.719 1.00 14.22 11 LEU B N 1
ATOM 2090 C CA . LEU B 1 21 ? -12.034 -4.556 -15.843 1.00 13.96 11 LEU B CA 1
ATOM 2091 C C . LEU B 1 21 ? -10.522 -4.529 -15.766 1.00 14.83 11 LEU B C 1
ATOM 2092 O O . LEU B 1 21 ? -9.890 -3.515 -16.023 1.00 13.82 11 LEU B O 1
ATOM 2097 N N . ALA B 1 22 ? -9.966 -5.670 -15.381 1.00 13.27 12 ALA B N 1
ATOM 2098 C CA . ALA B 1 22 ? -8.542 -5.831 -15.220 1.00 13.59 12 ALA B CA 1
ATOM 2099 C C . ALA B 1 22 ? -7.946 -6.413 -16.495 1.00 14.66 12 ALA B C 1
ATOM 2100 O O . ALA B 1 22 ? -6.762 -6.773 -16.503 1.00 16.27 12 ALA B O 1
ATOM 2102 N N . THR B 1 23 ? -8.759 -6.454 -17.570 1.00 14.59 13 THR B N 1
ATOM 2103 C CA . THR B 1 23 ? -8.325 -6.904 -18.876 1.00 16.10 13 THR B CA 1
ATOM 2104 C C . THR B 1 23 ? -8.733 -5.845 -19.891 1.00 15.79 13 THR B C 1
ATOM 2105 O O . THR B 1 23 ? -9.779 -5.209 -19.771 1.00 14.17 13 THR B O 1
ATOM 2109 N N . LEU B 1 24 ? -7.878 -5.663 -20.909 1.00 14.83 14 LEU B N 1
ATOM 2110 C CA . LEU B 1 24 ? -8.308 -4.987 -22.097 1.00 14.57 14 LEU B CA 1
ATOM 2111 C C . LEU B 1 24 ? -9.199 -5.911 -22.915 1.00 15.24 14 LEU B C 1
ATOM 2112 O O . LEU B 1 24 ? -9.246 -7.130 -22.697 1.00 16.94 14 LEU B O 1
ATOM 2117 N N . ASP B 1 25 ? -9.817 -5.349 -23.947 1.00 16.13 15 ASP B N 1
ATOM 2118 C CA . ASP B 1 25 ? -10.687 -6.120 -24.808 1.00 17.18 15 ASP B CA 1
ATOM 2119 C C . ASP B 1 25 ? -9.828 -6.764 -25.895 1.00 17.17 15 ASP B C 1
ATOM 2120 O O . ASP B 1 25 ? -9.080 -6.076 -26.552 1.00 22.24 15 ASP B O 1
ATOM 2125 N N . SER B 1 26 ? -9.878 -8.075 -25.974 1.00 17.48 16 SER B N 1
ATOM 2126 C CA . SER B 1 26 ? -9.236 -8.808 -27.048 1.00 16.94 16 SER B CA 1
ATOM 2127 C C . SER B 1 26 ? -9.947 -8.498 -28.359 1.00 19.55 16 SER B C 1
ATOM 2128 O O . SER B 1 26 ? -11.103 -8.062 -28.372 1.00 18.43 16 SER B O 1
ATOM 2131 N N . GLU B 1 27 ? -9.263 -8.759 -29.481 1.00 20.30 17 GLU B N 1
ATOM 2132 C CA . GLU B 1 27 ? -9.875 -8.500 -30.782 1.00 21.62 17 GLU B CA 1
ATOM 2133 C C . GLU B 1 27 ? -11.172 -9.298 -30.912 1.00 19.25 17 GLU B C 1
ATOM 2134 O O . GLU B 1 27 ? -12.198 -8.791 -31.372 1.00 18.96 17 GLU B O 1
ATOM 2140 N N . PHE B 1 28 ? -11.123 -10.568 -30.487 1.00 19.33 18 PHE B N 1
ATOM 2141 C CA . PHE B 1 28 ? -12.254 -11.452 -30.671 1.00 17.70 18 PHE B CA 1
ATOM 2142 C C . PHE B 1 28 ? -13.426 -10.937 -29.830 1.00 18.91 18 PHE B C 1
ATOM 2143 O O . PHE B 1 28 ? -14.553 -10.868 -30.283 1.00 17.06 18 PHE B O 1
ATOM 2151 N N . VAL B 1 29 ? -13.138 -10.535 -28.590 1.00 17.46 19 VAL B N 1
ATOM 2152 C CA . VAL B 1 29 ? -14.212 -10.116 -27.718 1.00 17.73 19 VAL B CA 1
ATOM 2153 C C . VAL B 1 29 ? -14.792 -8.776 -28.172 1.00 19.40 19 VAL B C 1
ATOM 2154 O O . VAL B 1 29 ? -16.018 -8.599 -28.101 1.00 17.21 19 VAL B O 1
ATOM 2158 N N . LYS B 1 30 ? -13.951 -7.863 -28.681 1.00 19.47 20 LYS B N 1
ATOM 2159 C CA . LYS B 1 30 ? -14.446 -6.575 -29.178 1.00 23.21 20 LYS B CA 1
ATOM 2160 C C . LYS B 1 30 ? -15.361 -6.783 -30.376 1.00 20.78 20 LYS B C 1
ATOM 2161 O O . LYS B 1 30 ? -16.482 -6.270 -30.461 1.00 20.58 20 LYS B O 1
ATOM 2167 N N . LYS B 1 31 ? -14.888 -7.601 -31.300 1.00 21.00 21 LYS B N 1
ATOM 2168 C CA . LYS B 1 31 ? -15.612 -7.800 -32.543 1.00 22.84 21 LYS B CA 1
ATOM 2169 C C . LYS B 1 31 ? -16.936 -8.528 -32.290 1.00 20.43 21 LYS B C 1
ATOM 2170 O O . LYS B 1 31 ? -17.956 -8.242 -32.912 1.00 20.64 21 LYS B O 1
ATOM 2176 N N . THR B 1 32 ? -16.885 -9.531 -31.420 1.00 17.05 22 THR B N 1
ATOM 2177 C CA . THR B 1 32 ? -17.978 -10.474 -31.282 1.00 16.55 22 THR B CA 1
ATOM 2178 C C . THR B 1 32 ? -19.030 -9.961 -30.300 1.00 17.50 22 THR B C 1
ATOM 2179 O O . THR B 1 32 ? -20.222 -10.162 -30.508 1.00 19.15 22 THR B O 1
ATOM 2183 N N . TYR B 1 33 ? -18.605 -9.323 -29.207 1.00 18.41 23 TYR B N 1
ATOM 2184 C CA . TYR B 1 33 ? -19.539 -8.897 -28.176 1.00 16.63 23 TYR B CA 1
ATOM 2185 C C . TYR B 1 33 ? -19.507 -7.410 -27.874 1.00 16.00 23 TYR B C 1
ATOM 2186 O O . TYR B 1 33 ? -20.309 -6.966 -27.078 1.00 19.79 23 TYR B O 1
ATOM 2195 N N . GLY B 1 34 ? -18.531 -6.669 -28.408 1.00 17.63 24 GLY B N 1
ATOM 2196 C CA . GLY B 1 34 ? -18.404 -5.247 -28.156 1.00 18.61 24 GLY B CA 1
ATOM 2197 C C . GLY B 1 34 ? -17.481 -4.925 -26.981 1.00 19.15 24 GLY B C 1
ATOM 219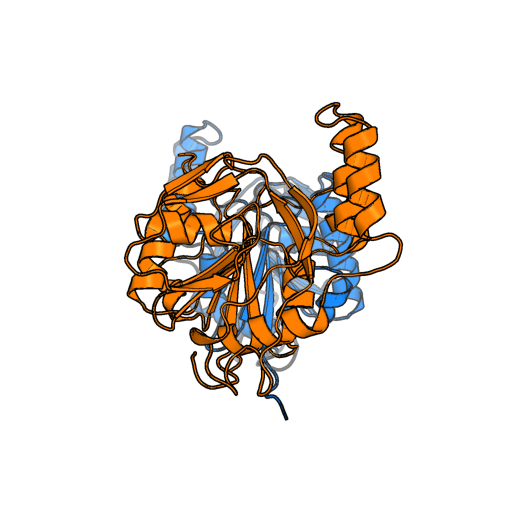8 O O . GLY B 1 34 ? -17.357 -3.769 -26.591 1.00 25.00 24 GLY B O 1
ATOM 2199 N N . GLY B 1 35 ? -16.854 -5.944 -26.392 1.00 17.42 25 GLY B N 1
ATOM 2200 C CA . GLY B 1 35 ? -15.947 -5.702 -25.293 1.00 16.46 25 GLY B CA 1
ATOM 2201 C C . GLY B 1 35 ? -16.392 -6.449 -24.038 1.00 16.35 25 GLY B C 1
ATOM 2202 O O . GLY B 1 35 ? -17.505 -6.985 -23.977 1.00 15.02 25 GLY B O 1
ATOM 2203 N N . TYR B 1 36 ? -15.484 -6.474 -23.057 1.00 15.36 26 TYR B N 1
ATOM 2204 C CA . TYR B 1 36 ? -15.726 -7.201 -21.828 1.00 15.34 26 TYR B CA 1
ATOM 2205 C C . TYR B 1 36 ? -16.728 -6.528 -20.894 1.00 16.41 26 TYR B C 1
ATOM 2206 O O . TYR B 1 36 ? -17.365 -7.247 -20.139 1.00 17.38 26 TYR B O 1
ATOM 2215 N N . HIS B 1 37 ? -16.957 -5.208 -20.996 1.00 14.98 27 HIS B N 1
ATOM 2216 C CA . HIS B 1 37 ? -18.102 -4.609 -20.328 1.00 16.31 27 HIS B CA 1
ATOM 2217 C C . HIS B 1 37 ? -19.362 -5.376 -20.713 1.00 16.00 27 HIS B C 1
ATOM 2218 O O . HIS B 1 37 ? -20.082 -5.885 -19.862 1.00 15.82 27 HIS B O 1
ATOM 2225 N N . ASN B 1 38 ? -19.611 -5.507 -22.019 1.00 16.11 28 ASN B N 1
ATOM 2226 C CA . ASN B 1 38 ? -20.816 -6.176 -22.461 1.00 15.48 28 ASN B CA 1
ATOM 2227 C C . ASN B 1 38 ? -20.848 -7.657 -22.048 1.00 15.46 28 ASN B C 1
ATOM 2228 O O . ASN B 1 38 ? -21.875 -8.181 -21.642 1.00 17.85 28 ASN B O 1
ATOM 2233 N N . VAL B 1 39 ? -19.691 -8.339 -22.110 1.00 15.01 29 VAL B N 1
ATOM 2234 C CA . VAL B 1 39 ? -19.670 -9.740 -21.729 1.00 16.01 29 VAL B CA 1
ATOM 2235 C C . VAL B 1 39 ? -20.114 -9.889 -20.270 1.00 15.35 29 VAL B C 1
ATOM 2236 O O . VAL B 1 39 ? -20.924 -10.739 -19.942 1.00 16.88 29 VAL B O 1
ATOM 2240 N N . PHE B 1 40 ? -19.580 -9.030 -19.387 1.00 15.80 30 PHE B N 1
ATOM 2241 C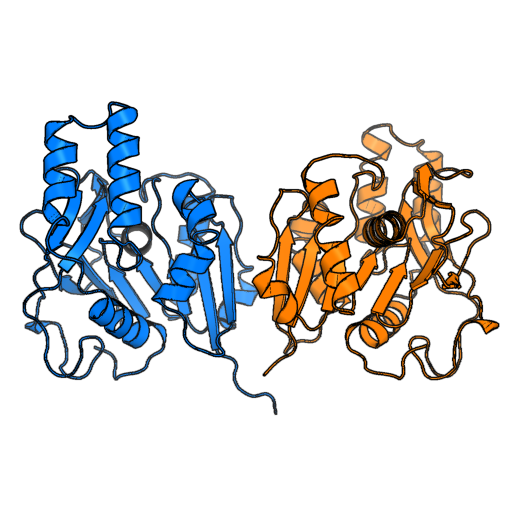 CA . PHE B 1 40 ? -19.874 -9.107 -17.965 1.00 15.49 30 PHE B CA 1
ATOM 2242 C C . PHE B 1 40 ? -21.317 -8.709 -17.680 1.00 16.40 30 PHE B C 1
ATOM 2243 O O . PHE B 1 40 ? -21.993 -9.369 -16.904 1.00 15.60 30 PHE B O 1
ATOM 2251 N N . VAL B 1 41 ? -21.783 -7.619 -18.286 1.00 15.39 31 VAL B N 1
ATOM 2252 C CA . VAL B 1 41 ? -23.160 -7.208 -18.083 1.00 18.80 31 VAL B CA 1
ATOM 2253 C C . VAL B 1 41 ? -24.126 -8.239 -18.642 1.00 18.76 31 VAL B C 1
ATOM 2254 O O . VAL B 1 41 ? -25.139 -8.530 -18.007 1.00 20.91 31 VAL B O 1
ATOM 2258 N N . THR B 1 42 ? -23.839 -8.860 -19.792 1.00 17.38 32 THR B N 1
ATOM 2259 C CA . THR B 1 42 ? -24.669 -9.939 -20.305 1.00 20.00 32 THR B CA 1
ATOM 2260 C C . THR B 1 42 ? -24.737 -11.079 -19.279 1.00 21.12 32 THR B C 1
ATOM 2261 O O . THR B 1 42 ? -25.787 -11.709 -19.082 1.00 23.29 32 THR B O 1
ATOM 2265 N N . THR B 1 43 ? -23.590 -11.406 -18.673 1.00 19.78 33 THR B N 1
ATOM 2266 C CA . THR B 1 43 ? -23.490 -12.581 -17.830 1.00 18.22 33 THR B CA 1
ATOM 2267 C C . THR B 1 43 ? -24.180 -12.316 -16.488 1.00 18.02 33 THR B C 1
ATOM 2268 O O . THR B 1 43 ? -24.934 -13.155 -16.031 1.00 17.75 33 THR B O 1
ATOM 2272 N N . PHE B 1 44 ? -23.853 -11.194 -15.838 1.00 17.34 34 PHE B N 1
ATOM 2273 C CA . PHE B 1 44 ? -24.235 -10.984 -14.453 1.00 15.82 34 PHE B CA 1
ATOM 2274 C C . PHE B 1 44 ? -25.359 -9.970 -14.284 1.00 17.81 34 PHE B C 1
ATOM 2275 O O . PHE B 1 44 ? -25.778 -9.778 -13.150 1.00 17.10 34 PHE B O 1
ATOM 2283 N N . GLY B 1 45 ? -25.664 -9.218 -15.352 1.00 19.59 35 GLY B N 1
ATOM 2284 C CA . GLY B 1 45 ? -26.613 -8.114 -15.262 1.00 19.99 35 GLY B CA 1
ATOM 2285 C C . GLY B 1 45 ? -28.051 -8.555 -15.485 1.00 20.19 35 GLY B C 1
ATOM 2286 O O . GLY B 1 45 ? -28.339 -9.615 -16.037 1.00 21.71 35 GLY B O 1
ATOM 2287 N N . ASP B 1 46 ? -28.951 -7.709 -14.967 1.00 22.60 36 ASP B N 1
ATOM 2288 C CA . ASP B 1 46 ? -30.385 -7.778 -15.199 1.00 26.13 36 ASP B CA 1
ATOM 2289 C C . ASP B 1 46 ? -30.726 -6.394 -15.750 1.00 26.47 36 ASP B C 1
ATOM 2290 O O . ASP B 1 46 ? -30.232 -5.382 -15.277 1.00 24.99 36 ASP B O 1
ATOM 2295 N N . GLU B 1 47 ? -31.470 -6.321 -16.851 1.00 33.16 37 GLU B N 1
ATOM 2296 C CA . GLU B 1 47 ? -31.869 -5.015 -17.364 1.00 37.36 37 GLU B CA 1
ATOM 2297 C C . GLU B 1 47 ? -32.629 -4.265 -16.265 1.00 36.20 37 GLU B C 1
ATOM 2298 O O . GLU B 1 47 ? -33.388 -4.853 -15.493 1.00 41.89 37 GLU B O 1
ATOM 2304 N N . GLY B 1 48 ? -32.369 -2.968 -16.143 1.00 38.03 38 GLY B N 1
ATOM 2305 C CA . GLY B 1 48 ? -32.919 -2.223 -15.015 1.00 40.53 38 GLY B CA 1
ATOM 2306 C C . GLY B 1 48 ? -31.885 -1.961 -13.915 1.00 40.12 38 GLY B C 1
ATOM 2307 O O . GLY B 1 48 ? -32.230 -1.519 -12.822 1.00 48.88 38 GLY B O 1
ATOM 2308 N N . GLU B 1 49 ? -30.623 -2.290 -14.202 1.00 28.47 39 GLU B N 1
ATOM 2309 C CA . GLU B 1 49 ? -29.526 -2.012 -13.302 1.00 23.38 39 GLU B CA 1
ATOM 2310 C C . GLU B 1 49 ? -28.593 -1.036 -14.002 1.00 21.03 39 GLU B C 1
ATOM 2311 O O . GLU B 1 49 ? -28.526 -0.993 -15.226 1.00 24.06 39 GLU B O 1
ATOM 2317 N N . HIS B 1 50 ? -27.818 -0.324 -13.206 1.00 20.81 40 HIS B N 1
ATOM 2318 C CA . HIS B 1 50 ? -26.835 0.618 -13.699 1.00 22.25 40 HIS B CA 1
ATOM 2319 C C . HIS B 1 50 ? -25.461 0.012 -13.449 1.00 20.49 40 HIS B C 1
ATOM 2320 O O . HIS B 1 50 ? -25.030 -0.092 -12.304 1.00 22.71 40 HIS B O 1
ATOM 2327 N N . TRP B 1 51 ? -24.768 -0.326 -14.541 1.00 17.48 41 TRP B N 1
ATOM 2328 C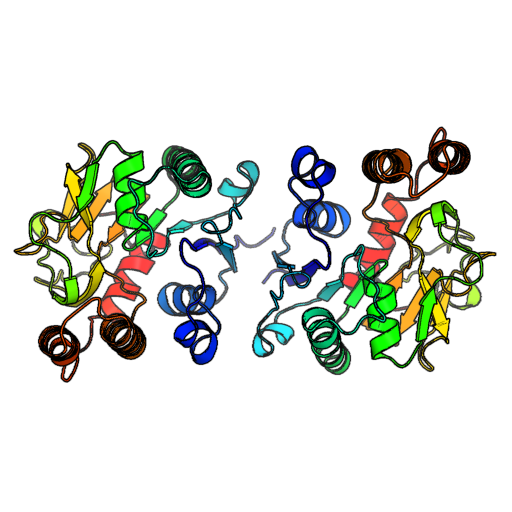 CA . TRP B 1 51 ? -23.432 -0.876 -14.458 1.00 16.83 41 TRP B CA 1
ATOM 2329 C C . TRP B 1 51 ? -22.405 0.136 -14.929 1.00 18.05 41 TRP B C 1
ATOM 2330 O O . TRP B 1 51 ? -22.426 0.571 -16.090 1.00 21.54 41 TRP B O 1
ATOM 2341 N N . ASP B 1 52 ? -21.481 0.477 -14.041 1.00 17.58 42 ASP B N 1
ATOM 2342 C CA . ASP B 1 52 ? -20.339 1.303 -14.396 1.00 17.88 42 ASP B CA 1
ATOM 2343 C C . ASP B 1 52 ? -19.095 0.434 -14.487 1.00 20.57 42 ASP B C 1
ATOM 2344 O O . ASP B 1 52 ? -18.753 -0.266 -13.541 1.00 20.24 42 ASP B O 1
ATOM 2349 N N . SER B 1 53 ? -18.338 0.542 -15.575 1.00 16.20 43 SER B N 1
ATOM 2350 C CA . SER B 1 53 ? -17.100 -0.202 -15.591 1.00 15.38 43 SER B CA 1
ATOM 2351 C C . SER B 1 53 ? -15.943 0.753 -15.571 1.00 16.47 43 SER B C 1
ATOM 2352 O O . SER B 1 53 ? -16.022 1.911 -16.013 1.00 17.44 43 SER B O 1
ATOM 2355 N N . PHE B 1 54 ? -14.861 0.218 -15.024 1.00 14.52 44 PHE B N 1
ATOM 2356 C CA . PHE B 1 54 ? -13.631 0.960 -14.847 1.00 15.31 44 PHE B CA 1
ATOM 2357 C C . PHE B 1 54 ? -12.510 0.075 -15.337 1.00 15.14 44 PHE B C 1
ATOM 2358 O O . PHE B 1 54 ? -12.359 -1.066 -14.923 1.00 15.01 44 PHE B O 1
ATOM 2366 N N . ARG B 1 55 ? -11.721 0.621 -16.247 1.00 15.08 45 ARG B N 1
ATOM 2367 C CA . ARG B 1 55 ? -10.662 -0.150 -16.860 1.00 15.91 45 ARG B CA 1
ATOM 2368 C C . ARG B 1 55 ? -9.455 -0.040 -15.958 1.00 15.01 45 ARG B C 1
ATOM 2369 O O . ARG B 1 55 ? -8.527 0.725 -16.174 1.00 15.70 45 ARG B O 1
ATOM 2377 N N . VAL B 1 56 ? -9.446 -0.819 -14.862 1.00 13.28 46 VAL B N 1
ATOM 2378 C CA . VAL B 1 56 ? -8.414 -0.673 -13.858 1.00 14.27 46 VAL B CA 1
ATOM 2379 C C . VAL B 1 56 ? -7.033 -1.038 -14.403 1.00 16.57 46 VAL B C 1
ATOM 2380 O O . VAL B 1 56 ? -6.029 -0.505 -13.941 1.00 15.40 46 VAL B O 1
ATOM 2384 N N . VAL B 1 57 ? -6.982 -1.949 -15.377 1.00 14.80 47 VAL B N 1
ATOM 2385 C CA . VAL B 1 57 ? -5.731 -2.324 -16.000 1.00 15.63 47 VAL B CA 1
ATOM 2386 C C . VAL B 1 57 ? -5.048 -1.122 -16.649 1.00 15.37 47 VAL B C 1
ATOM 2387 O O . VAL B 1 57 ? -3.822 -1.087 -16.694 1.00 18.65 47 VAL B O 1
ATOM 2391 N N . SER B 1 58 ? -5.850 -0.118 -17.011 1.00 16.49 48 SER B N 1
ATOM 2392 C CA . SER B 1 58 ? -5.351 1.104 -17.625 1.00 19.26 48 SER B CA 1
ATOM 2393 C C . SER B 1 58 ? -5.356 2.256 -16.629 1.00 19.62 48 SER B C 1
ATOM 2394 O O . SER B 1 58 ? -5.166 3.403 -17.026 1.00 22.27 48 SER B O 1
ATOM 2397 N N . GLY B 1 59 ? -5.503 1.954 -15.346 1.00 18.53 49 GLY B N 1
ATOM 2398 C CA . GLY B 1 59 ? -5.380 2.961 -14.302 1.00 18.72 49 GLY B CA 1
ATOM 2399 C C . GLY B 1 59 ? -6.653 3.756 -14.080 1.00 18.40 49 GLY B C 1
ATOM 2400 O O . GLY B 1 59 ? -6.632 4.732 -13.334 1.00 22.27 49 GLY B O 1
ATOM 2401 N N . GLU B 1 60 ? -7.786 3.281 -14.595 1.00 17.13 50 GLU B N 1
ATOM 2402 C CA . GLU B 1 60 ? -9.056 3.963 -14.399 1.00 18.09 50 GLU B CA 1
ATOM 2403 C C . GLU B 1 60 ? -9.811 3.339 -13.219 1.00 18.77 50 GLU B C 1
ATOM 2404 O O . GLU B 1 60 ? -10.137 2.160 -13.215 1.00 17.41 50 GLU B O 1
ATOM 2410 N N . PHE B 1 61 ? -10.079 4.170 -12.222 1.00 18.28 51 PHE B N 1
ATOM 2411 C CA . PHE B 1 61 ? -10.711 3.723 -11.004 1.00 18.37 51 PHE B CA 1
ATOM 2412 C C . PHE B 1 61 ? -11.821 4.670 -10.627 1.00 20.39 51 PHE B C 1
ATOM 2413 O O . PHE B 1 61 ? -11.731 5.859 -10.901 1.00 20.51 51 PHE B O 1
ATOM 2421 N N . PRO B 1 62 ? -12.804 4.183 -9.861 1.00 20.27 52 PRO B N 1
ATOM 2422 C CA . PRO B 1 62 ? -13.808 5.044 -9.257 1.00 19.95 52 PRO B CA 1
ATOM 2423 C C . PRO B 1 62 ? -13.154 5.902 -8.204 1.00 23.39 52 PRO B C 1
ATOM 2424 O O . PRO B 1 62 ? -12.182 5.504 -7.566 1.00 21.73 52 PRO B O 1
ATOM 2428 N N . ASP B 1 63 ? -13.760 7.091 -8.042 1.00 28.09 53 ASP B N 1
ATOM 2429 C CA . ASP B 1 63 ? -13.474 7.963 -6.921 1.00 31.79 53 ASP B CA 1
ATOM 2430 C C . ASP B 1 63 ? -13.796 7.177 -5.645 1.00 29.35 53 ASP B C 1
ATOM 2431 O O . ASP B 1 63 ? -14.847 6.537 -5.539 1.00 24.32 53 ASP B O 1
ATOM 2436 N N . GLU B 1 64 ? -12.933 7.273 -4.647 1.00 29.58 54 GLU B N 1
ATOM 2437 C CA . GLU B 1 64 ? -13.216 6.635 -3.369 1.00 36.76 54 GLU B CA 1
ATOM 2438 C C . GLU B 1 64 ? -14.554 7.053 -2.768 1.00 33.50 54 GLU B C 1
ATOM 2439 O O . GLU B 1 64 ? -15.253 6.220 -2.188 1.00 30.69 54 GLU B O 1
ATOM 2445 N N . LYS B 1 65 ? -14.929 8.331 -2.911 1.00 31.41 55 LYS B N 1
ATOM 2446 C CA . LYS B 1 65 ? -16.194 8.787 -2.352 1.00 34.95 55 LYS B CA 1
ATOM 2447 C C . LYS B 1 65 ? -17.373 8.181 -3.115 1.00 31.49 55 LYS B C 1
ATOM 2448 O O . LYS B 1 65 ? -18.500 8.227 -2.634 1.00 36.12 55 LYS B O 1
ATOM 2454 N N . ASP B 1 66 ? -17.132 7.599 -4.301 1.00 26.00 56 ASP B N 1
ATOM 2455 C CA . ASP B 1 66 ? -18.226 6.995 -5.046 1.00 27.45 56 ASP B CA 1
ATOM 2456 C C . ASP B 1 66 ? -18.395 5.517 -4.686 1.00 23.34 56 ASP B C 1
ATOM 2457 O O . ASP B 1 66 ? -19.414 4.948 -5.044 1.00 25.40 56 ASP B O 1
ATOM 2462 N N . LEU B 1 67 ? -17.491 4.930 -3.895 1.00 20.86 57 LEU B N 1
ATOM 2463 C CA . LEU B 1 67 ? -17.625 3.501 -3.586 1.00 19.86 57 LEU B CA 1
ATOM 2464 C C . LEU B 1 67 ? -18.946 3.188 -2.889 1.00 21.56 57 LEU B C 1
ATOM 2465 O O . LEU B 1 67 ? -19.576 2.170 -3.182 1.00 20.89 57 LEU B O 1
ATOM 2470 N N . GLU B 1 68 ? -19.400 4.088 -2.009 1.00 24.43 58 GLU B N 1
ATOM 2471 C CA . GLU B 1 68 ? -20.593 3.866 -1.202 1.00 27.48 58 GLU B CA 1
ATOM 2472 C C . GLU B 1 68 ? -21.863 3.740 -2.045 1.00 25.45 58 GLU B C 1
ATOM 2473 O O . GLU B 1 68 ? -22.841 3.135 -1.604 1.00 26.11 58 GLU B O 1
ATOM 2479 N N . LYS B 1 69 ? -21.861 4.328 -3.244 1.00 24.85 59 LYS B N 1
ATOM 2480 C CA . LYS B 1 69 ? -23.021 4.344 -4.120 1.00 25.91 59 LYS B CA 1
ATOM 2481 C C . LYS B 1 69 ? -23.290 2.994 -4.786 1.00 22.57 59 LYS B C 1
ATOM 2482 O O . LYS B 1 69 ? -24.397 2.762 -5.287 1.00 23.63 59 LYS B O 1
ATOM 2488 N N . TYR B 1 70 ? -22.307 2.088 -4.769 1.00 19.18 60 TYR B N 1
ATOM 2489 C CA . TYR B 1 70 ? -22.481 0.833 -5.459 1.00 18.43 60 TYR B CA 1
ATOM 2490 C C . TYR B 1 70 ? -23.065 -0.245 -4.533 1.00 16.24 60 TYR B C 1
ATOM 2491 O O . TYR B 1 70 ? -22.702 -0.334 -3.369 1.00 21.55 60 TYR B O 1
ATOM 2500 N N . ASP B 1 71 ? -23.946 -1.047 -5.098 1.00 16.91 61 ASP B N 1
ATOM 2501 C CA . ASP B 1 71 ? -24.552 -2.159 -4.392 1.00 17.34 61 ASP B CA 1
ATOM 2502 C C . ASP B 1 71 ? -23.649 -3.376 -4.460 1.00 19.59 61 ASP B C 1
ATOM 2503 O O . ASP B 1 71 ? -23.846 -4.324 -3.691 1.00 19.16 61 ASP B O 1
ATOM 2508 N N . GLY B 1 72 ? -22.726 -3.377 -5.425 1.00 17.09 62 GLY B N 1
ATOM 2509 C CA . GLY B 1 72 ? -21.795 -4.501 -5.497 1.00 15.70 62 GLY B CA 1
ATOM 2510 C C . GLY B 1 72 ? -20.739 -4.229 -6.538 1.00 15.38 62 GLY B C 1
ATOM 2511 O O . GLY B 1 72 ? -20.899 -3.321 -7.333 1.00 15.48 62 GLY B O 1
ATOM 2512 N N . PHE B 1 73 ? -19.716 -5.072 -6.562 1.00 14.01 63 PHE B N 1
ATOM 2513 C CA . PHE B 1 73 ? -18.544 -4.925 -7.406 1.00 13.51 63 PHE B CA 1
ATOM 2514 C C . PHE B 1 73 ? -18.229 -6.279 -8.008 1.00 13.93 63 PHE B C 1
ATOM 2515 O O . PHE B 1 73 ? -18.426 -7.321 -7.366 1.00 13.42 63 PHE B O 1
ATOM 2523 N N . VAL B 1 74 ? -17.723 -6.239 -9.250 1.00 13.90 64 VAL B N 1
ATOM 2524 C CA . VAL B 1 74 ? -17.175 -7.428 -9.875 1.00 13.14 64 VAL B CA 1
ATOM 2525 C C . VAL B 1 74 ? -15.769 -7.108 -10.334 1.00 12.91 64 VAL B C 1
ATOM 2526 O O . VAL B 1 74 ? -15.580 -6.066 -10.990 1.00 15.40 64 VAL B O 1
ATOM 2530 N N . ILE B 1 75 ? -14.826 -8.014 -10.072 1.00 11.81 65 ILE B N 1
ATOM 2531 C CA . ILE B 1 75 ? -13.483 -7.874 -10.596 1.00 12.09 65 ILE B CA 1
ATOM 2532 C C . ILE B 1 75 ? -13.325 -8.937 -11.653 1.00 12.92 65 ILE B C 1
ATOM 2533 O O . ILE B 1 75 ? -13.540 -10.122 -11.358 1.00 13.18 65 ILE B O 1
ATOM 2538 N N . SER B 1 76 ? -12.939 -8.507 -12.860 1.00 12.43 66 SER B N 1
ATOM 2539 C CA . SER B 1 76 ? -12.775 -9.377 -14.013 1.00 12.00 66 SER B CA 1
ATOM 2540 C C . SER B 1 76 ? -11.522 -10.245 -13.896 1.00 12.03 66 SER B C 1
ATOM 2541 O O . SER B 1 76 ? -10.662 -10.052 -13.066 1.00 11.92 66 SER B O 1
ATOM 2544 N N . GLY B 1 77 ? -11.368 -11.108 -14.904 1.00 12.83 67 GLY B N 1
ATOM 2545 C CA . GLY B 1 77 ? -10.086 -11.727 -15.139 1.00 13.62 67 GLY B CA 1
ATOM 2546 C C . GLY B 1 77 ? -9.084 -10.782 -15.800 1.00 13.91 67 GLY B C 1
ATOM 2547 O O . GLY B 1 77 ? -9.366 -9.615 -16.072 1.00 14.09 67 GLY B O 1
ATOM 2548 N N . SER B 1 78 ? -7.894 -11.326 -15.976 1.00 13.22 68 SER B N 1
ATOM 2549 C CA . SER B 1 78 ? -6.763 -10.587 -16.505 1.00 13.61 68 SER B CA 1
ATOM 2550 C C . SER B 1 78 ? -5.705 -11.580 -16.969 1.00 14.67 68 SER B C 1
ATOM 2551 O O . SER B 1 78 ? -5.549 -12.612 -16.343 1.00 15.69 68 SER B O 1
ATOM 2554 N N . SER B 1 79 ? -4.898 -11.159 -17.960 1.00 15.89 69 SER B N 1
ATOM 2555 C CA . SER B 1 79 ? -3.690 -11.883 -18.304 1.00 17.78 69 SER B CA 1
ATOM 2556 C C . SER B 1 79 ? -2.570 -11.545 -17.327 1.00 17.38 69 SER B C 1
ATOM 2557 O O . SER B 1 79 ? -1.550 -12.244 -17.290 1.00 19.90 69 SER B O 1
ATOM 2560 N N . HIS B 1 80 ? -2.716 -10.450 -16.571 1.00 17.71 70 HIS B N 1
ATOM 2561 C CA . HIS B 1 80 ? -1.695 -10.068 -15.609 1.00 17.56 70 HIS B CA 1
ATOM 2562 C C . HIS B 1 80 ? -1.671 -11.001 -14.408 1.00 16.57 70 HIS B C 1
ATOM 2563 O O . HIS B 1 80 ? -2.599 -11.770 -14.159 1.00 16.87 70 HIS B O 1
ATOM 2570 N N . ASP B 1 81 ? -0.555 -10.933 -13.697 1.00 19.69 71 ASP B N 1
ATOM 2571 C CA . ASP B 1 81 ? -0.371 -11.734 -12.502 1.00 18.81 71 ASP B CA 1
ATOM 2572 C C . ASP B 1 81 ? -0.795 -10.936 -11.283 1.00 17.98 71 ASP B C 1
ATOM 2573 O O . ASP B 1 81 ? -0.367 -9.801 -11.040 1.00 16.34 71 ASP B O 1
ATOM 2578 N N . ALA B 1 82 ? -1.593 -11.590 -10.443 1.00 15.68 72 ALA B N 1
ATOM 2579 C CA . ALA B 1 82 ? -2.168 -10.877 -9.324 1.00 17.31 72 ALA B CA 1
ATOM 2580 C C . ALA B 1 82 ? -1.147 -10.630 -8.231 1.00 17.68 72 ALA B C 1
ATOM 2581 O O . ALA B 1 82 ? -1.463 -9.896 -7.305 1.00 19.87 72 ALA B O 1
ATOM 2583 N N . PHE B 1 83 ? 0.013 -11.296 -8.333 1.00 18.34 73 PHE B N 1
ATOM 2584 C CA . PHE B 1 83 ? 1.129 -11.134 -7.412 1.00 23.10 73 PHE B CA 1
ATOM 2585 C C . PHE B 1 83 ? 2.051 -9.998 -7.862 1.00 26.96 73 PHE B C 1
ATOM 2586 O O . PHE B 1 83 ? 2.998 -9.695 -7.147 1.00 32.46 73 PHE B O 1
ATOM 2594 N N . GLU B 1 84 ? 1.822 -9.420 -9.045 1.00 22.81 74 GLU B N 1
ATOM 2595 C CA . GLU B 1 84 ? 2.680 -8.381 -9.627 1.00 22.78 74 GLU B CA 1
ATOM 2596 C C . GLU B 1 84 ? 2.428 -7.075 -8.867 1.00 21.59 74 GLU B C 1
ATOM 2597 O O . GLU B 1 84 ? 1.404 -6.873 -8.199 1.00 21.04 74 GLU B O 1
ATOM 2603 N N . ASN B 1 85 ? 3.351 -6.121 -9.036 1.00 20.42 75 ASN B N 1
ATOM 2604 C CA . ASN B 1 85 ? 3.345 -4.921 -8.229 1.00 20.12 75 ASN B CA 1
ATOM 2605 C C . ASN B 1 85 ? 3.230 -3.660 -9.061 1.00 19.53 75 ASN B C 1
ATOM 2606 O O . ASN B 1 85 ? 3.509 -2.573 -8.545 1.00 21.49 75 ASN B O 1
ATOM 2611 N N . ASP B 1 86 ? 2.709 -3.802 -10.279 1.00 19.47 76 ASP B N 1
ATOM 2612 C CA . ASP B 1 86 ? 2.345 -2.666 -11.107 1.00 22.01 76 ASP B CA 1
ATOM 2613 C C . ASP B 1 86 ? 1.509 -1.665 -10.324 1.00 21.98 76 ASP B C 1
ATOM 2614 O O . ASP B 1 86 ? 0.688 -2.057 -9.514 1.00 20.49 76 ASP B O 1
ATOM 2619 N N . ASP B 1 87 ? 1.678 -0.365 -10.605 1.00 21.41 77 ASP B N 1
ATOM 2620 C CA . ASP B 1 87 ? 0.928 0.633 -9.864 1.00 21.03 77 ASP B CA 1
ATOM 2621 C C . ASP B 1 87 ? -0.572 0.343 -9.894 1.00 18.52 77 ASP B C 1
ATOM 2622 O O . ASP B 1 87 ? -1.245 0.564 -8.900 1.00 20.16 77 ASP B O 1
ATOM 2627 N N . TRP B 1 88 ? -1.128 -0.050 -11.041 1.00 17.54 78 TRP B N 1
ATOM 2628 C CA . TRP B 1 88 ? -2.573 -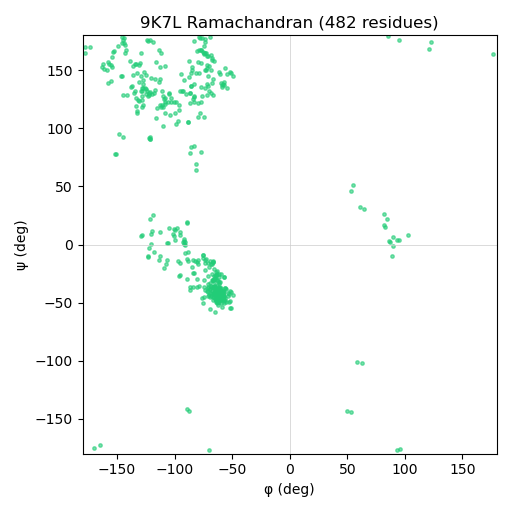0.231 -11.069 1.00 18.95 78 TRP B CA 1
ATOM 2629 C C . TRP B 1 88 ? -2.985 -1.425 -10.191 1.00 17.04 78 TRP B C 1
ATOM 2630 O O . TRP B 1 88 ? -4.088 -1.448 -9.658 1.00 17.82 78 TRP B O 1
ATOM 2641 N N . ILE B 1 89 ? -2.125 -2.434 -10.075 1.00 16.14 79 ILE B N 1
ATOM 2642 C CA . ILE B 1 89 ? -2.474 -3.583 -9.264 1.00 15.33 79 ILE B CA 1
ATOM 2643 C C . ILE B 1 89 ? -2.436 -3.194 -7.798 1.00 16.66 79 ILE B C 1
ATOM 2644 O O . ILE B 1 89 ? -3.327 -3.553 -7.058 1.00 15.73 79 ILE B O 1
ATOM 2649 N N . LEU B 1 90 ? -1.444 -2.393 -7.406 1.00 17.08 80 LEU B N 1
ATOM 2650 C CA . LEU B 1 90 ? -1.391 -1.970 -6.021 1.00 17.16 80 LEU B CA 1
ATOM 2651 C C . LEU B 1 90 ? -2.572 -1.057 -5.709 1.00 16.15 80 LEU B C 1
ATOM 2652 O O . LEU B 1 90 ? -3.116 -1.104 -4.598 1.00 16.18 80 LEU B O 1
ATOM 2657 N N . LYS B 1 91 ? -2.971 -0.220 -6.664 1.00 15.90 81 LYS B N 1
ATOM 2658 C CA . LYS B 1 91 ? -4.141 0.626 -6.465 1.00 17.50 81 LYS B CA 1
ATOM 2659 C C . LYS B 1 91 ? -5.411 -0.220 -6.358 1.00 17.36 81 LYS B C 1
ATOM 2660 O O . LYS B 1 91 ? -6.296 0.060 -5.557 1.00 16.64 81 LYS B O 1
ATOM 2666 N N . LEU B 1 92 ? -5.512 -1.246 -7.204 1.00 14.37 82 LEU B N 1
ATOM 2667 C CA . LEU B 1 92 ? -6.644 -2.146 -7.139 1.00 14.45 82 LEU B CA 1
ATOM 2668 C C . LEU B 1 92 ? -6.733 -2.792 -5.764 1.00 14.28 82 LEU B C 1
ATOM 2669 O O . LEU B 1 92 ? -7.797 -2.846 -5.167 1.00 14.98 82 LEU B O 1
ATOM 2674 N N . CYS B 1 93 ? -5.587 -3.275 -5.293 1.00 15.76 83 CYS B N 1
ATOM 2675 C CA . CYS B 1 93 ? -5.509 -3.901 -3.989 1.00 15.66 83 CYS B CA 1
ATOM 2676 C C . CYS B 1 93 ? -5.966 -2.923 -2.918 1.00 16.26 83 CYS B C 1
ATOM 2677 O O . CYS B 1 93 ? -6.710 -3.292 -2.031 1.00 16.99 83 CYS B O 1
ATOM 2680 N N A ASP B 1 94 ? -5.511 -1.666 -3.003 0.50 16.22 84 ASP B N 1
ATOM 2681 N N B ASP B 1 94 ? -5.531 -1.664 -3.022 0.50 16.60 84 ASP B N 1
ATOM 2682 C CA A ASP B 1 94 ? -5.893 -0.652 -2.023 0.50 17.69 84 ASP B CA 1
ATOM 2683 C CA B ASP B 1 94 ? -5.864 -0.683 -1.996 0.50 18.50 84 ASP B CA 1
ATOM 2684 C C A ASP B 1 94 ? -7.398 -0.442 -2.012 0.50 17.57 84 ASP B C 1
ATOM 2685 C C B ASP B 1 94 ? -7.357 -0.358 -2.015 0.50 18.09 84 ASP B C 1
ATOM 2686 O O A ASP B 1 94 ? -8.035 -0.391 -0.959 0.50 17.78 84 ASP B O 1
ATOM 2687 O O B ASP B 1 94 ? -7.964 -0.178 -0.961 0.50 18.86 84 ASP B O 1
ATOM 2696 N N . ILE B 1 95 ? -7.963 -0.305 -3.210 1.00 15.45 85 ILE B N 1
ATOM 2697 C CA . ILE B 1 95 ? -9.365 0.042 -3.320 1.00 15.80 85 ILE B CA 1
ATOM 2698 C C . ILE B 1 95 ? -10.234 -1.161 -2.923 1.00 14.63 85 ILE B C 1
ATOM 2699 O O . ILE B 1 95 ? -11.271 -1.045 -2.278 1.00 16.63 85 ILE B O 1
ATOM 2704 N N . VAL B 1 96 ? -9.789 -2.373 -3.254 1.00 14.07 86 VAL B N 1
ATOM 2705 C CA . VAL B 1 96 ? -10.457 -3.578 -2.805 1.00 14.43 86 VAL B CA 1
ATOM 2706 C C . VAL B 1 96 ? -10.455 -3.683 -1.281 1.00 14.94 86 VAL B C 1
ATOM 2707 O O . VAL B 1 96 ? -11.469 -4.006 -0.676 1.00 15.58 86 VAL B O 1
ATOM 2711 N N . LYS B 1 97 ? -9.345 -3.303 -0.672 1.00 15.03 87 LYS B N 1
ATOM 2712 C CA . LYS B 1 97 ? -9.275 -3.256 0.778 1.00 17.36 87 LYS B CA 1
ATOM 2713 C C . LYS B 1 97 ? -10.330 -2.289 1.340 1.00 16.74 87 LYS B C 1
ATOM 271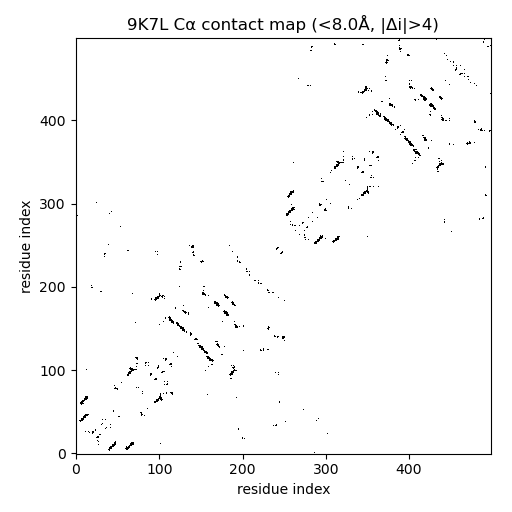4 O O . LYS B 1 97 ? -11.071 -2.619 2.246 1.00 17.63 87 LYS B O 1
ATOM 2720 N N . LYS B 1 98 ? -10.464 -1.109 0.743 1.00 15.79 88 LYS B N 1
ATOM 2721 C CA . LYS B 1 98 ? -11.480 -0.164 1.183 1.00 17.51 88 LYS B CA 1
ATOM 2722 C C . LYS B 1 98 ? -12.889 -0.736 1.047 1.00 17.61 88 LYS B C 1
ATOM 2723 O O . LYS B 1 98 ? -13.716 -0.560 1.948 1.00 17.95 88 LYS B O 1
ATOM 2729 N N . ILE B 1 99 ? -13.196 -1.371 -0.094 1.00 14.98 89 ILE B N 1
ATOM 2730 C CA . ILE B 1 99 ? -14.517 -1.904 -0.353 1.00 15.14 89 ILE B CA 1
ATOM 2731 C C . ILE B 1 99 ? -14.791 -3.009 0.665 1.00 15.18 89 ILE B C 1
ATOM 2732 O O . ILE B 1 99 ? -15.869 -3.102 1.197 1.00 15.82 89 ILE B O 1
ATOM 2737 N N . ASP B 1 100 ? -13.785 -3.853 0.910 1.00 15.30 90 ASP B N 1
ATOM 2738 C CA . ASP B 1 100 ? -13.882 -4.937 1.876 1.00 15.05 90 ASP B CA 1
ATOM 2739 C C . ASP B 1 100 ? -14.231 -4.359 3.239 1.00 16.98 90 ASP B C 1
ATOM 2740 O O . ASP B 1 100 ? -15.130 -4.839 3.900 1.00 19.11 90 ASP B O 1
ATOM 2745 N N . GLU B 1 101 ? -13.536 -3.298 3.625 1.00 17.16 91 GLU B N 1
ATOM 2746 C CA . GLU B 1 101 ? -13.785 -2.675 4.924 1.00 20.97 91 GLU B CA 1
ATOM 2747 C C . GLU B 1 101 ? -15.204 -2.120 5.015 1.00 19.97 91 GLU B C 1
ATOM 2748 O O . GLU B 1 101 ? -15.783 -2.141 6.097 1.00 20.62 91 GLU B O 1
ATOM 2754 N N . MET B 1 102 ? -15.785 -1.683 3.892 1.00 17.87 92 MET B N 1
ATOM 2755 C CA . MET B 1 102 ? -17.174 -1.232 3.843 1.00 18.03 92 MET B CA 1
ATOM 2756 C C . MET B 1 102 ? -18.182 -2.379 3.891 1.00 17.35 92 MET B C 1
ATOM 2757 O O . MET B 1 102 ? -19.400 -2.154 3.917 1.00 20.69 92 MET B O 1
ATOM 2762 N N . LYS B 1 103 ? -17.677 -3.629 3.779 1.00 18.83 93 LYS B N 1
ATOM 2763 C CA . LYS B 1 103 ? -18.510 -4.806 3.688 1.00 18.40 93 LYS B CA 1
ATOM 2764 C C . LYS B 1 103 ? -19.417 -4.778 2.470 1.00 16.62 93 LYS B C 1
ATOM 2765 O O . LYS B 1 103 ? -20.539 -5.285 2.530 1.00 19.56 93 LYS B O 1
ATOM 2771 N N . LYS B 1 104 ? -18.952 -4.166 1.366 1.00 15.66 94 LYS B N 1
ATOM 2772 C CA . LYS B 1 104 ? -19.724 -4.223 0.127 1.00 15.61 94 LYS B CA 1
ATOM 2773 C C . LYS B 1 104 ? -19.369 -5.527 -0.579 1.00 14.68 94 LYS B C 1
ATOM 2774 O O . LYS B 1 104 ? -18.229 -5.997 -0.461 1.00 16.22 94 LYS B O 1
ATOM 2780 N N . LYS B 1 105 ? -20.324 -6.050 -1.322 1.00 14.89 95 LYS B N 1
ATOM 2781 C CA . LYS B 1 105 ? -20.132 -7.282 -2.049 1.00 14.04 95 LYS B CA 1
ATOM 2782 C C . LYS B 1 105 ? -19.167 -7.119 -3.205 1.00 13.71 95 LYS B C 1
ATOM 2783 O O . LYS B 1 105 ? -19.251 -6.193 -4.017 1.00 14.66 95 LYS B O 1
ATOM 2789 N N . ILE B 1 106 ? -18.233 -8.059 -3.275 1.00 12.82 96 ILE B N 1
ATOM 2790 C CA . ILE B 1 106 ? -17.357 -8.187 -4.405 1.00 11.94 96 ILE B CA 1
ATOM 2791 C C . ILE B 1 106 ? -17.381 -9.608 -4.893 1.00 12.51 96 ILE B C 1
ATOM 2792 O O . ILE B 1 106 ? -17.151 -10.549 -4.122 1.00 12.86 96 ILE B O 1
ATOM 2797 N N . LEU B 1 107 ? -17.634 -9.738 -6.187 1.00 11.66 97 LEU B N 1
ATOM 2798 C CA . LEU B 1 107 ? -17.537 -10.982 -6.925 1.00 11.81 97 LEU B CA 1
ATOM 2799 C C . LEU B 1 107 ? -16.203 -10.951 -7.646 1.00 11.69 97 LEU B C 1
ATOM 2800 O O . LEU B 1 107 ? -15.996 -10.117 -8.512 1.00 11.83 97 LEU B O 1
ATOM 2805 N N . GLY B 1 108 ? -15.295 -11.838 -7.253 1.00 10.92 98 GLY B N 1
ATOM 2806 C CA . GLY B 1 108 ? -13.979 -11.909 -7.890 1.00 11.41 98 GLY B CA 1
ATOM 2807 C C . GLY B 1 108 ? -13.856 -13.077 -8.848 1.00 11.00 98 GLY B C 1
ATOM 2808 O O . GLY B 1 108 ? -14.026 -14.229 -8.426 1.00 11.54 98 GLY B O 1
ATOM 2809 N N . ILE B 1 109 ? -13.539 -12.783 -10.120 1.00 12.13 99 ILE B N 1
ATOM 2810 C CA . ILE B 1 109 ? -13.456 -13.800 -11.158 1.00 11.64 99 ILE B CA 1
ATOM 2811 C C . ILE B 1 109 ? -12.004 -13.943 -11.596 1.00 12.31 99 ILE B C 1
ATOM 2812 O O . ILE B 1 109 ? -11.461 -13.001 -12.165 1.00 11.73 99 ILE B O 1
ATOM 2817 N N . CYS B 1 110 ? -11.426 -15.117 -11.410 1.00 11.34 100 CYS B N 1
ATOM 2818 C CA . CYS B 1 110 ? -10.116 -15.476 -11.915 1.00 11.94 100 CYS B CA 1
ATOM 2819 C C . CYS B 1 110 ? -9.066 -14.559 -11.287 1.00 11.56 100 CYS B C 1
ATOM 2820 O O . CYS B 1 110 ? -8.726 -14.768 -10.114 1.00 13.03 100 CYS B O 1
ATOM 2823 N N . PHE B 1 111 ? -8.577 -13.554 -12.012 1.00 12.63 101 PHE B N 1
ATOM 2824 C CA . PHE B 1 111 ? -7.715 -12.543 -11.435 1.00 11.54 101 PHE B CA 1
ATOM 2825 C C . PHE B 1 111 ? -8.358 -11.948 -10.188 1.00 11.65 101 PHE B C 1
ATOM 2826 O O . PHE B 1 111 ? -7.678 -11.697 -9.213 1.00 12.72 101 PHE B O 1
ATOM 2834 N N . GLY B 1 112 ? -9.673 -11.726 -10.244 1.00 12.01 102 GLY B N 1
ATOM 2835 C CA . GLY B 1 112 ? -10.382 -11.081 -9.136 1.00 12.84 102 GLY B CA 1
ATOM 2836 C C . GLY B 1 112 ? -10.348 -11.928 -7.869 1.00 12.15 102 GLY B C 1
ATOM 2837 O O . GLY B 1 112 ? -10.212 -11.441 -6.750 1.00 13.68 102 GLY B O 1
ATOM 2838 N N . HIS B 1 113 ? -10.512 -13.235 -8.068 1.00 13.31 103 HIS B N 1
ATOM 2839 C CA . HIS B 1 113 ? -10.384 -14.244 -7.033 1.00 13.41 103 HIS B CA 1
ATOM 2840 C C . HIS B 1 113 ? -9.002 -14.182 -6.390 1.00 11.79 103 HIS B C 1
ATOM 2841 O O . HIS B 1 113 ? -8.870 -14.254 -5.174 1.00 12.77 103 HIS B O 1
ATOM 2848 N N . GLN B 1 114 ? -7.991 -14.058 -7.236 1.00 12.75 104 GLN B N 1
ATOM 2849 C CA . GLN B 1 114 ? -6.624 -13.960 -6.759 1.00 12.79 104 GLN B CA 1
ATOM 2850 C C . GLN B 1 114 ? -6.338 -12.658 -6.035 1.00 13.45 104 GLN B C 1
ATOM 2851 O O . GLN B 1 114 ? -5.673 -12.676 -5.019 1.00 13.41 104 GLN B O 1
ATOM 2857 N N . ILE B 1 115 ? -6.853 -11.550 -6.563 1.00 11.98 105 ILE B N 1
ATOM 2858 C CA . ILE B 1 115 ? -6.627 -10.249 -5.955 1.00 13.01 105 ILE B CA 1
ATOM 2859 C C . ILE B 1 115 ? -7.223 -10.207 -4.559 1.00 12.91 105 ILE B C 1
ATOM 2860 O O . ILE B 1 115 ? -6.605 -9.698 -3.624 1.00 13.94 105 ILE B O 1
ATOM 2865 N N . ILE B 1 116 ? -8.449 -10.695 -4.427 1.00 12.47 106 ILE B N 1
ATOM 2866 C CA . ILE B 1 116 ? -9.102 -10.700 -3.136 1.00 13.23 106 ILE B CA 1
ATOM 2867 C C . ILE B 1 116 ? -8.297 -11.560 -2.164 1.00 12.99 106 ILE B C 1
ATOM 2868 O O . ILE B 1 116 ? -8.127 -11.163 -1.022 1.00 12.74 106 ILE B O 1
ATOM 2873 N N . ALA B 1 117 ? -7.732 -12.672 -2.628 1.00 13.88 107 ALA B N 1
ATOM 2874 C CA . ALA B 1 117 ? -6.943 -13.533 -1.767 1.00 14.03 107 ALA B CA 1
ATOM 2875 C C . ALA B 1 117 ? -5.716 -12.750 -1.285 1.00 14.03 107 ALA B C 1
ATOM 2876 O O . ALA B 1 117 ? -5.385 -12.784 -0.094 1.00 15.86 107 ALA B O 1
ATOM 2878 N N . ARG B 1 118 ? -5.089 -12.022 -2.208 1.00 14.55 108 ARG B N 1
ATOM 2879 C CA . ARG B 1 118 ? -3.905 -11.248 -1.853 1.00 14.36 108 ARG B CA 1
ATOM 2880 C C . ARG B 1 118 ? -4.255 -10.173 -0.840 1.00 13.72 108 ARG B C 1
ATOM 2881 O O . ARG B 1 118 ? -3.558 -9.999 0.169 1.00 15.09 108 ARG B O 1
ATOM 2889 N N . VAL B 1 119 ? -5.359 -9.456 -1.074 1.00 13.75 109 VAL B N 1
ATOM 2890 C CA . VAL B 1 119 ? -5.771 -8.426 -0.149 1.00 13.83 109 VAL B CA 1
ATOM 2891 C C . VAL B 1 119 ? -5.986 -8.988 1.256 1.00 15.89 109 VAL B C 1
ATOM 2892 O O . VAL B 1 119 ? -5.641 -8.316 2.241 1.00 16.94 109 VAL B O 1
ATOM 2896 N N . ARG B 1 120 ? -6.574 -10.193 1.333 1.00 13.17 110 ARG B N 1
ATOM 2897 C CA . ARG B 1 120 ? -6.891 -10.836 2.598 1.00 14.06 110 ARG B CA 1
ATOM 2898 C C . ARG B 1 120 ? -5.746 -11.698 3.120 1.00 14.13 110 ARG B C 1
ATOM 2899 O O . ARG B 1 120 ? -5.989 -12.495 3.994 1.00 14.88 110 ARG B O 1
ATOM 2907 N N . GLY B 1 121 ? -4.538 -11.492 2.647 1.00 13.88 111 GLY B N 1
ATOM 2908 C CA . GLY B 1 121 ? -3.329 -12.038 3.247 1.00 15.30 111 GLY B CA 1
ATOM 2909 C C . GLY B 1 121 ? -2.918 -13.415 2.737 1.00 16.61 111 GLY B C 1
ATOM 2910 O O . GLY B 1 121 ? -1.956 -14.006 3.266 1.00 17.13 111 GLY B O 1
ATOM 2911 N N . GLY B 1 122 ? -3.606 -13.945 1.714 1.00 17.17 112 GLY B N 1
ATOM 2912 C CA . GLY B 1 122 ? -3.168 -15.161 1.074 1.00 18.05 112 GLY B CA 1
ATOM 2913 C C . GLY B 1 122 ? -2.027 -14.898 0.106 1.00 17.79 112 GLY B C 1
ATOM 2914 O O . GLY B 1 122 ? -1.571 -13.771 -0.045 1.00 17.43 112 GLY B O 1
ATOM 2915 N N . THR B 1 123 ? -1.531 -15.977 -0.511 1.00 17.05 113 THR B N 1
ATOM 2916 C CA . THR B 1 123 ? -0.442 -15.929 -1.458 1.00 17.30 113 THR B CA 1
ATOM 2917 C C . THR B 1 123 ? -0.924 -16.519 -2.773 1.00 17.66 113 THR B C 1
ATOM 2918 O O . THR B 1 123 ? -1.532 -17.602 -2.770 1.00 16.28 113 THR B O 1
ATOM 2922 N N . VAL B 1 124 ? -0.703 -15.756 -3.858 1.00 16.53 114 VAL B N 1
ATOM 2923 C CA . VAL B 1 124 ? -1.000 -16.218 -5.189 1.00 15.79 114 VAL B CA 1
ATOM 2924 C C . VAL B 1 124 ? 0.304 -16.363 -5.943 1.00 18.23 114 VAL B C 1
ATOM 2925 O O . VAL B 1 124 ? 1.198 -15.510 -5.825 1.00 17.58 114 VAL B O 1
ATOM 2929 N N . GLY B 1 125 ? 0.400 -17.432 -6.727 1.00 15.74 115 GLY B N 1
ATOM 2930 C CA . GLY B 1 125 ? 1.549 -17.584 -7.579 1.00 17.08 115 GLY B CA 1
ATOM 2931 C C . GLY B 1 125 ? 1.270 -18.645 -8.625 1.00 18.35 115 GLY B C 1
ATOM 2932 O O . GLY B 1 125 ? 0.169 -19.179 -8.749 1.00 17.20 115 GLY B O 1
ATOM 2933 N N . ARG B 1 126 ? 2.300 -18.991 -9.378 1.00 19.07 116 ARG B N 1
ATOM 2934 C CA . ARG B 1 126 ? 2.127 -19.990 -10.411 1.00 19.99 116 ARG B CA 1
ATOM 2935 C C . ARG B 1 126 ? 1.659 -21.300 -9.798 1.00 18.32 116 ARG B C 1
ATOM 2936 O O . ARG B 1 126 ? 2.125 -21.738 -8.749 1.00 19.11 116 ARG B O 1
ATOM 2944 N N . ALA B 1 127 ? 0.721 -21.932 -10.483 1.00 17.95 117 ALA B N 1
ATOM 2945 C CA . ALA B 1 127 ? 0.099 -23.128 -9.965 1.00 20.31 117 ALA B CA 1
ATOM 2946 C C . ALA B 1 127 ? 1.089 -24.288 -9.905 1.00 21.98 117 ALA B C 1
ATOM 2947 O O . ALA B 1 127 ? 1.844 -24.504 -10.849 1.00 23.44 117 ALA B O 1
ATOM 2949 N N . LYS B 1 128 ? 1.003 -25.042 -8.818 1.00 25.13 118 LYS B N 1
ATOM 2950 C CA . LYS B 1 128 ? 1.899 -26.163 -8.557 1.00 32.91 118 LYS B CA 1
ATOM 2951 C C . LYS B 1 128 ? 1.806 -27.177 -9.688 1.00 31.40 118 LYS B C 1
ATOM 2952 O O . LYS B 1 128 ? 2.802 -27.759 -10.070 1.00 28.75 118 LYS B O 1
ATOM 2958 N N . LYS B 1 129 ? 0.584 -27.433 -10.167 1.00 29.49 119 LYS B N 1
ATOM 2959 C CA . LYS B 1 129 ? 0.324 -28.491 -11.128 1.00 30.78 119 LYS B CA 1
ATOM 2960 C C . LYS B 1 129 ? 0.228 -27.909 -12.522 1.00 26.57 119 LYS B C 1
ATOM 2961 O O . LYS B 1 129 ? -0.242 -28.560 -13.429 1.00 29.62 119 LYS B O 1
ATOM 2967 N N . GLY B 1 130 ? 0.625 -26.658 -12.719 1.00 26.12 120 GLY B N 1
ATOM 2968 C CA . GLY B 1 130 ? 0.650 -26.145 -14.076 1.00 26.59 120 GLY B CA 1
ATOM 2969 C C . GLY B 1 130 ? -0.614 -25.375 -14.463 1.00 26.89 120 GLY B C 1
ATOM 2970 O O . GLY B 1 130 ? -1.569 -25.266 -13.690 1.00 25.72 120 GLY B O 1
ATOM 2971 N N . PRO B 1 131 ? -0.618 -24.808 -15.685 1.00 23.43 121 PRO B N 1
ATOM 2972 C CA . PRO B 1 131 ? -1.724 -23.987 -16.171 1.00 24.48 121 PRO B CA 1
ATOM 2973 C C . PRO B 1 131 ? -2.893 -24.875 -16.553 1.00 23.14 121 PRO B C 1
ATOM 2974 O O . PRO B 1 131 ? -2.744 -26.081 -16.782 1.00 23.49 121 PRO B O 1
ATOM 2978 N N . GLU B 1 132 ? -4.044 -24.220 -16.712 1.00 20.33 122 GLU B N 1
ATOM 2979 C CA . GLU B 1 132 ? -5.274 -24.879 -17.102 1.00 21.70 122 GLU B CA 1
ATOM 2980 C C . GLU B 1 132 ? -5.916 -24.014 -18.187 1.00 20.06 122 GLU B C 1
ATOM 2981 O O . GLU B 1 132 ? -6.058 -22.800 -18.078 1.00 19.05 122 GLU B O 1
ATOM 2987 N N . LEU B 1 133 ? -6.287 -24.666 -19.272 1.00 17.98 123 LEU B N 1
ATOM 2988 C CA . LEU B 1 133 ? -6.947 -23.998 -20.358 1.00 19.07 123 LEU B CA 1
ATOM 2989 C C . LEU B 1 133 ? -7.887 -25.014 -20.985 1.00 19.07 123 LEU B C 1
ATOM 2990 O O . LEU B 1 133 ? -7.434 -25.917 -21.702 1.00 20.45 123 LEU B O 1
ATOM 2995 N N . LYS B 1 134 ? -9.157 -24.994 -20.556 1.00 16.81 124 LYS B N 1
ATOM 2996 C CA . LYS B 1 134 ? -10.036 -26.111 -20.819 1.00 15.05 124 LYS B CA 1
ATOM 2997 C C . LYS B 1 134 ? -11.363 -25.846 -20.138 1.00 13.69 124 LYS B C 1
ATOM 2998 O O . LYS B 1 134 ? -11.477 -24.913 -19.343 1.00 15.75 124 LYS B O 1
ATOM 3004 N N . LEU B 1 135 ? -12.367 -26.607 -20.558 1.00 12.60 125 LEU B N 1
ATOM 3005 C CA . LEU B 1 135 ? -13.535 -26.813 -19.723 1.00 13.89 125 LEU B CA 1
ATOM 3006 C C . LEU B 1 135 ? -13.181 -27.821 -18.647 1.00 13.46 125 LEU B C 1
ATOM 3007 O O . LEU B 1 135 ? -12.762 -28.928 -18.936 1.00 14.82 125 LEU B O 1
ATOM 3012 N N . GLY B 1 136 ? -13.332 -27.419 -17.388 1.00 14.25 126 GLY B N 1
ATOM 3013 C CA . GLY B 1 136 ? -13.035 -28.276 -16.253 1.00 15.27 126 GLY B CA 1
ATOM 3014 C C . GLY B 1 136 ? -14.247 -28.418 -15.337 1.00 14.89 126 GLY B C 1
ATOM 3015 O O . GLY B 1 136 ? -15.317 -27.874 -15.603 1.00 15.19 126 GLY B O 1
ATOM 3016 N N . ASP B 1 137 ? -14.081 -29.244 -14.330 1.00 14.81 127 ASP B N 1
ATOM 3017 C CA . ASP B 1 137 ? -15.123 -29.481 -13.355 1.00 14.04 127 ASP B CA 1
ATOM 3018 C C . ASP B 1 137 ? -14.540 -29.250 -11.977 1.00 13.77 127 ASP B C 1
ATOM 3019 O O . ASP B 1 137 ? -13.355 -29.527 -11.746 1.00 14.41 127 ASP B O 1
ATOM 3024 N N . ILE B 1 138 ? -15.338 -28.653 -11.113 1.00 13.00 128 ILE B N 1
ATOM 3025 C CA . ILE B 1 138 ? -14.881 -28.370 -9.776 1.00 11.96 128 ILE B CA 1
ATOM 3026 C C . ILE B 1 138 ? -15.843 -29.104 -8.842 1.00 13.18 128 ILE B C 1
ATOM 3027 O O . ILE B 1 138 ? -17.044 -29.189 -9.123 1.00 15.21 128 ILE B O 1
ATOM 3032 N N . THR B 1 139 ? -15.266 -29.630 -7.762 1.00 12.37 129 THR B N 1
ATOM 3033 C CA . THR B 1 139 ? -16.003 -30.395 -6.784 1.00 12.86 129 THR B CA 1
ATOM 3034 C C . THR B 1 139 ? -16.462 -29.455 -5.685 1.00 12.41 129 THR B C 1
ATOM 3035 O O . THR B 1 139 ? -15.644 -28.746 -5.105 1.00 13.13 129 THR B O 1
ATOM 3039 N N . ILE B 1 140 ? -17.733 -29.551 -5.338 1.00 12.36 130 ILE B N 1
ATOM 3040 C CA . ILE B 1 140 ? -18.314 -28.690 -4.337 1.00 13.68 130 ILE B CA 1
ATOM 3041 C C . ILE B 1 140 ? -18.041 -29.239 -2.946 1.00 15.00 130 ILE B C 1
ATOM 3042 O O . ILE B 1 140 ? -18.143 -30.441 -2.742 1.00 17.12 130 ILE B O 1
ATOM 3047 N N . VAL B 1 141 ? -17.692 -28.352 -2.005 1.00 14.64 131 VAL B N 1
ATOM 3048 C CA . VAL B 1 141 ? -17.553 -28.742 -0.612 1.00 14.79 131 VAL B CA 1
ATOM 3049 C C . VAL B 1 141 ? -18.949 -28.654 -0.007 1.00 16.13 131 VAL B C 1
ATOM 3050 O O . VAL B 1 141 ? -19.356 -27.602 0.473 1.00 15.96 131 VAL B O 1
ATOM 3054 N N . LYS B 1 142 ? -19.753 -29.707 -0.180 1.00 18.45 132 LYS B N 1
ATOM 3055 C CA . LYS B 1 142 ? -21.177 -29.573 0.094 1.00 19.64 132 LYS B CA 1
ATOM 3056 C C . LYS B 1 142 ? -21.434 -29.230 1.565 1.00 18.31 132 LYS B C 1
ATOM 3057 O O . LYS B 1 142 ? -22.367 -28.505 1.851 1.00 18.97 132 LYS B O 1
ATOM 3063 N N . ASP B 1 143 ? -20.598 -29.695 2.489 1.00 17.45 133 ASP B N 1
ATOM 3064 C CA . ASP B 1 143 ? -20.776 -29.385 3.901 1.00 19.65 133 ASP B CA 1
ATOM 3065 C C . ASP B 1 143 ? -20.566 -27.906 4.220 1.00 19.80 133 ASP B C 1
ATOM 3066 O O . ASP B 1 143 ? -20.913 -27.441 5.307 1.00 20.47 133 ASP B O 1
ATOM 3071 N N . ALA B 1 144 ? -19.962 -27.161 3.290 1.00 18.17 134 ALA B N 1
ATOM 3072 C CA . ALA B 1 144 ? -19.753 -25.718 3.472 1.00 16.95 134 ALA B CA 1
ATOM 3073 C C . ALA B 1 144 ? -20.890 -24.885 2.871 1.00 17.37 134 ALA B C 1
ATOM 3074 O O . ALA B 1 144 ? -20.868 -23.653 2.930 1.00 19.29 134 ALA B O 1
ATOM 3076 N N . ILE B 1 145 ? -21.909 -25.534 2.323 1.00 17.56 135 ILE B N 1
ATOM 3077 C CA . ILE B 1 145 ? -22.924 -24.804 1.616 1.00 17.38 135 ILE B CA 1
ATOM 3078 C C . ILE B 1 145 ? -24.278 -25.074 2.254 1.00 17.17 135 ILE B C 1
ATOM 3079 O O . ILE B 1 145 ? -24.668 -26.221 2.487 1.00 20.25 135 ILE B O 1
ATOM 3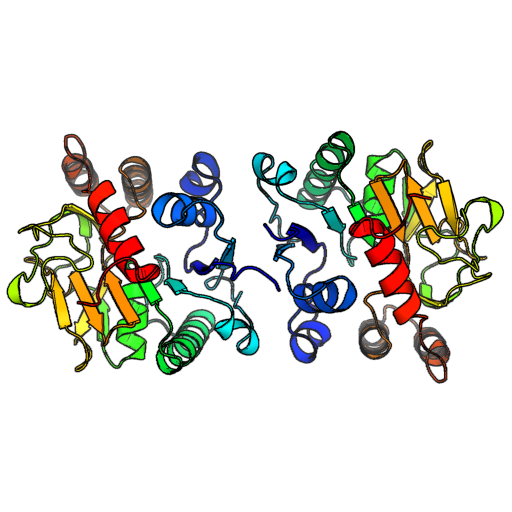084 N N . THR B 1 146 ? -24.975 -23.972 2.509 1.00 17.89 136 THR B N 1
ATOM 3085 C CA . THR B 1 146 ? -26.323 -24.045 3.039 1.00 19.11 136 THR B CA 1
ATOM 3086 C C . THR B 1 146 ? -27.319 -24.255 1.903 1.00 20.44 136 THR B C 1
ATOM 3087 O O . THR B 1 146 ? -27.388 -23.460 0.945 1.00 19.60 136 THR B O 1
ATOM 3091 N N . PRO B 1 147 ? -28.205 -25.269 1.977 1.00 19.91 137 PRO B N 1
ATOM 3092 C CA . PRO B 1 147 ? -29.284 -25.366 1.007 1.00 20.04 137 PRO B CA 1
ATOM 3093 C C . PRO B 1 147 ? -30.140 -24.099 0.988 1.00 18.29 137 PRO B C 1
ATOM 3094 O O . PRO B 1 147 ? -30.483 -23.525 2.032 1.00 21.16 137 PRO B O 1
ATOM 3098 N N . GLY B 1 148 ? -30.464 -23.675 -0.229 1.00 19.72 138 GLY B N 1
ATOM 3099 C CA . GLY B 1 148 ? -31.343 -22.530 -0.431 1.00 20.16 138 GLY B CA 1
ATOM 3100 C C . GLY B 1 148 ? -30.590 -21.202 -0.497 1.00 19.70 138 GLY B C 1
ATOM 3101 O O . GLY B 1 148 ? -31.245 -20.190 -0.720 1.00 20.84 138 GLY B O 1
ATOM 3102 N N . SER B 1 149 ? -29.251 -21.224 -0.340 1.00 18.96 139 SER B N 1
ATOM 310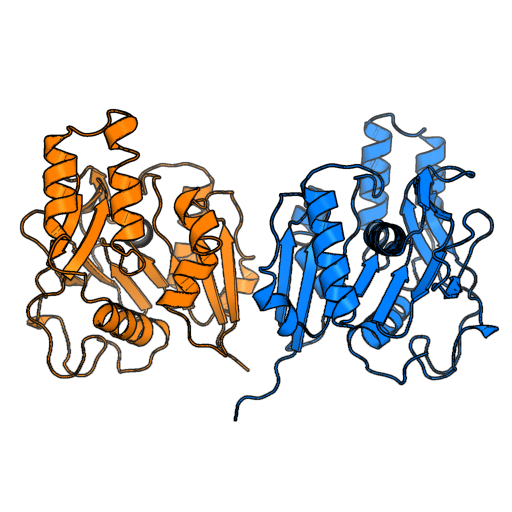3 C CA . SER B 1 149 ? -28.381 -20.055 -0.605 1.00 17.63 139 SER B CA 1
ATOM 3104 C C . SER B 1 149 ? -27.999 -20.085 -2.084 1.00 16.63 139 SER B C 1
ATOM 3105 O O . SER B 1 149 ? -28.828 -20.400 -2.921 1.00 17.72 139 SER B O 1
ATOM 3107 N N . TYR B 1 150 ? -26.758 -19.692 -2.420 1.00 16.60 140 TYR B N 1
ATOM 3108 C CA . TYR B 1 150 ? -26.467 -19.313 -3.787 1.00 15.26 140 TYR B CA 1
ATOM 3109 C C . TYR B 1 150 ? -26.587 -20.488 -4.763 1.00 16.67 140 TYR B C 1
ATOM 3110 O O . TYR B 1 150 ? -26.921 -20.237 -5.913 1.00 15.75 140 TYR B O 1
ATOM 3119 N N . PHE B 1 151 ? -26.376 -21.719 -4.265 1.00 15.88 141 PHE B N 1
ATOM 3120 C CA . PHE B 1 151 ? -26.271 -22.893 -5.108 1.00 16.36 141 PHE B CA 1
ATOM 3121 C C . PHE B 1 151 ? -27.588 -23.630 -5.238 1.00 18.53 141 PHE B C 1
ATOM 3122 O O . PHE B 1 151 ? -27.634 -24.674 -5.881 1.00 21.46 141 PHE B O 1
ATOM 3130 N N . GLY B 1 152 ? -28.669 -23.040 -4.737 1.00 18.86 142 GLY B N 1
ATOM 3131 C CA . GLY B 1 152 ? -29.979 -23.656 -4.877 1.00 21.82 142 GLY B CA 1
ATOM 3132 C C . GLY B 1 152 ? -30.308 -24.519 -3.663 1.00 21.18 142 GLY B C 1
ATOM 3133 O O . GLY B 1 152 ? -29.552 -24.594 -2.698 1.00 19.24 142 GLY B O 1
ATOM 3134 N N . ASN B 1 153 ? -31.475 -25.176 -3.752 1.00 24.89 143 ASN B N 1
ATOM 3135 C CA . ASN B 1 153 ? -31.939 -26.016 -2.670 1.00 25.26 143 ASN B CA 1
ATOM 3136 C C . ASN B 1 153 ? -31.248 -27.368 -2.741 1.00 23.55 143 ASN B C 1
ATOM 3137 O O . ASN B 1 153 ? -31.121 -28.023 -1.725 1.00 26.80 143 ASN B O 1
ATOM 3142 N N . GLU B 1 154 ? -30.889 -27.808 -3.946 1.00 23.63 144 GLU B N 1
ATOM 3143 C CA . GLU B 1 154 ? -30.192 -29.065 -4.126 1.00 26.61 144 GLU B CA 1
ATOM 3144 C C . GLU B 1 154 ? -28.767 -28.727 -4.555 1.00 22.48 144 GLU B C 1
ATOM 3145 O O . GLU B 1 154 ? -28.533 -28.375 -5.710 1.00 26.21 144 GLU B O 1
ATOM 3151 N N . ILE B 1 155 ? -27.866 -28.833 -3.599 1.00 22.52 145 ILE B N 1
ATOM 3152 C CA . ILE B 1 155 ? -26.488 -28.459 -3.852 1.00 21.54 145 ILE B CA 1
ATOM 3153 C C . ILE B 1 155 ? -25.883 -29.435 -4.857 1.00 20.99 145 ILE B C 1
ATOM 3154 O O . ILE B 1 155 ? -25.857 -30.641 -4.634 1.00 19.41 145 ILE B O 1
ATOM 3159 N N . PRO B 1 156 ? -25.253 -28.958 -5.958 1.00 19.43 146 PRO B N 1
ATOM 3160 C CA . PRO B 1 156 ? -24.612 -29.875 -6.895 1.00 20.34 146 PRO B CA 1
ATOM 3161 C C . PRO B 1 156 ? -23.345 -30.476 -6.314 1.00 18.16 146 PRO B C 1
ATOM 3162 O O . PRO B 1 156 ? -22.705 -29.863 -5.461 1.00 18.76 146 PRO B O 1
ATOM 3166 N N . ASP B 1 157 ? -23.022 -31.678 -6.763 1.00 17.08 147 ASP B N 1
ATOM 3167 C CA . ASP B 1 157 ? -21.766 -32.303 -6.387 1.00 17.68 147 ASP B CA 1
ATOM 3168 C C . ASP B 1 157 ? -20.583 -31.644 -7.080 1.00 14.58 147 ASP B C 1
ATOM 3169 O O . ASP B 1 157 ? -19.481 -31.607 -6.526 1.00 15.01 147 ASP B O 1
ATOM 3174 N N A SER B 1 158 ? -20.844 -31.086 -8.257 0.50 14.18 148 SER B N 1
ATOM 3175 N N B SER B 1 158 ? -20.763 -31.273 -8.355 0.50 13.37 148 SER B N 1
ATOM 3176 C CA A SER B 1 158 ? -19.789 -30.667 -9.150 0.50 14.90 148 SER B CA 1
ATOM 3177 C CA B SER B 1 158 ? -19.704 -30.643 -9.125 0.50 13.24 148 SER B CA 1
ATOM 3178 C C A SER B 1 158 ? -20.378 -29.641 -10.110 0.50 13.49 148 SER B C 1
ATOM 3179 C C B SER B 1 158 ? -20.337 -29.697 -10.136 0.50 12.58 148 SER B C 1
ATOM 3180 O O A SER B 1 158 ? -21.583 -29.621 -10.331 0.50 15.16 148 SER B O 1
ATOM 3181 O O B SER B 1 158 ? -21.509 -29.843 -10.465 0.50 14.06 148 SER B O 1
ATOM 3186 N N . ILE B 1 159 ? -19.535 -28.745 -10.610 1.00 13.41 149 ILE B N 1
ATOM 3187 C CA . ILE B 1 159 ? -19.969 -27.762 -11.575 1.00 13.27 149 ILE B CA 1
ATOM 3188 C C . ILE B 1 159 ? -18.919 -27.637 -12.667 1.00 13.25 149 ILE B C 1
ATOM 3189 O O . ILE B 1 159 ? -17.716 -27.606 -12.396 1.00 13.64 149 ILE B O 1
ATOM 3194 N N . ALA B 1 160 ? -19.377 -27.579 -13.915 1.00 13.28 150 ALA B N 1
ATOM 3195 C CA . ALA B 1 160 ? -18.480 -27.384 -15.032 1.00 12.51 150 ALA B CA 1
ATOM 3196 C C . ALA B 1 160 ? -18.235 -25.902 -15.264 1.00 11.95 150 ALA B C 1
ATOM 3197 O O . ALA B 1 160 ? -19.188 -25.116 -15.294 1.00 13.23 150 ALA B O 1
ATOM 3199 N N . ILE B 1 161 ? -16.966 -25.547 -15.382 1.00 12.25 151 ILE B N 1
ATOM 3200 C CA . ILE B 1 161 ? -16.574 -24.163 -15.608 1.00 12.04 151 ILE B CA 1
ATOM 3201 C C . ILE B 1 161 ? -15.348 -24.082 -16.492 1.00 11.94 151 ILE B C 1
ATOM 3202 O O . ILE B 1 161 ? -14.446 -24.923 -16.408 1.00 12.31 151 ILE B O 1
ATOM 3207 N N . ILE B 1 162 ? -15.300 -23.051 -17.321 1.00 11.66 152 ILE B N 1
ATOM 3208 C CA . ILE B 1 162 ? -14.145 -22.834 -18.166 1.00 13.24 152 ILE B CA 1
ATOM 3209 C C . ILE B 1 162 ? -12.998 -22.324 -17.320 1.00 13.54 152 ILE B C 1
ATOM 3210 O O . ILE B 1 162 ? -13.158 -21.451 -16.487 1.00 12.74 152 ILE B O 1
ATOM 3215 N N . LYS B 1 163 ? -11.821 -22.891 -17.544 1.00 13.70 153 LYS B N 1
ATOM 3216 C CA . LYS B 1 163 ? -10.624 -22.564 -16.813 1.00 14.41 153 LYS B CA 1
ATOM 3217 C C . LYS B 1 163 ? -9.610 -21.988 -17.778 1.00 14.42 153 LYS B C 1
ATOM 3218 O O . LYS B 1 163 ? -9.380 -22.505 -18.880 1.00 15.58 153 LYS B O 1
ATOM 3224 N N . CYS B 1 164 ? -9.010 -20.870 -17.381 1.00 13.97 154 CYS B N 1
ATOM 3225 C CA . CYS B 1 164 ? -8.019 -20.223 -18.227 1.00 16.16 154 CYS B CA 1
ATOM 3226 C C . CYS B 1 164 ? -7.061 -19.475 -17.310 1.00 15.21 154 CYS B C 1
ATOM 3227 O O . CYS B 1 164 ? -7.191 -18.271 -17.114 1.00 15.89 154 CYS B O 1
ATOM 3230 N N . HIS B 1 165 ? -6.147 -20.200 -16.684 1.00 15.71 155 HIS B N 1
ATOM 3231 C CA . HIS B 1 165 ? -5.286 -19.535 -15.711 1.00 14.15 155 HIS B CA 1
ATOM 3232 C C . HIS B 1 165 ? -4.003 -20.328 -15.551 1.00 16.13 155 HIS B C 1
ATOM 3233 O O . HIS B 1 165 ? -4.001 -21.531 -15.722 1.00 16.04 155 HIS B O 1
ATOM 3240 N N . GLN B 1 166 ? -2.956 -19.630 -15.130 1.00 16.60 156 GLN B N 1
ATOM 3241 C CA . GLN B 1 166 ? -1.729 -20.327 -14.793 1.00 19.66 156 GLN B CA 1
ATOM 3242 C C . GLN B 1 166 ? -1.361 -20.137 -13.336 1.00 17.70 156 GLN B C 1
ATOM 3243 O O . GLN B 1 166 ? -0.426 -20.782 -12.889 1.00 17.57 156 GLN B O 1
ATOM 3249 N N . ASP B 1 167 ? -2.090 -19.279 -12.611 1.00 16.42 157 ASP B N 1
ATOM 3250 C CA . ASP B 1 167 ? -1.819 -19.013 -11.205 1.00 15.12 157 ASP B CA 1
ATOM 3251 C C . ASP B 1 167 ? -2.951 -19.564 -10.360 1.00 14.94 157 ASP B C 1
ATOM 3252 O O . ASP B 1 167 ? -4.010 -19.878 -10.897 1.00 14.57 157 ASP B O 1
ATOM 3257 N N . GLU B 1 168 ? -2.679 -19.677 -9.067 1.00 14.55 158 GLU B N 1
ATOM 3258 C CA . GLU B 1 168 ? -3.682 -20.106 -8.115 1.00 13.69 158 GLU B CA 1
ATOM 3259 C C . GLU B 1 168 ? -3.411 -19.463 -6.771 1.00 15.73 158 GLU B C 1
ATOM 3260 O O . GLU B 1 168 ? -2.331 -18.963 -6.510 1.00 15.41 158 GLU B O 1
ATOM 3266 N N . VAL B 1 169 ? -4.375 -19.632 -5.876 1.00 13.56 159 VAL B N 1
ATOM 3267 C CA . VAL B 1 169 ? -4.151 -19.304 -4.489 1.00 13.95 159 VAL B CA 1
ATOM 3268 C C . VAL B 1 169 ? -3.383 -20.464 -3.880 1.00 15.73 159 VAL B C 1
ATOM 3269 O O . VAL B 1 169 ? -3.903 -21.569 -3.770 1.00 16.47 159 VAL B O 1
ATOM 3273 N N . LEU B 1 170 ? -2.104 -20.205 -3.569 1.00 14.72 160 LEU B N 1
ATOM 3274 C CA . LEU B 1 170 ? -1.191 -21.201 -3.048 1.00 16.43 160 LEU B CA 1
ATOM 3275 C C . LEU B 1 170 ? -1.261 -21.255 -1.524 1.00 14.94 160 LEU B C 1
ATOM 3276 O O . LEU B 1 170 ? -0.949 -22.283 -0.963 1.00 18.61 160 LEU B O 1
ATOM 3281 N N . VAL B 1 171 ? -1.573 -20.136 -0.885 1.00 14.89 161 VAL B N 1
ATOM 3282 C CA . VAL B 1 171 ? -1.802 -20.083 0.553 1.00 16.23 161 VAL B CA 1
ATOM 3283 C C . VAL B 1 171 ? -3.130 -19.392 0.771 1.00 16.88 161 VAL B C 1
ATOM 3284 O O . VAL B 1 171 ? -3.265 -18.246 0.365 1.00 15.65 161 VAL B O 1
ATOM 3288 N N . LEU B 1 172 ? -4.104 -20.098 1.384 1.00 16.68 162 LEU B N 1
ATOM 3289 C CA . LEU B 1 172 ? -5.422 -19.526 1.587 1.00 17.46 162 LEU B CA 1
ATOM 3290 C C . LEU B 1 172 ? -5.335 -18.369 2.558 1.00 15.93 162 LEU B C 1
ATOM 3291 O O . LEU B 1 172 ? -4.691 -18.505 3.596 1.00 17.84 162 LEU B O 1
ATOM 3296 N N . PRO B 1 173 ? -6.102 -17.281 2.351 1.00 14.75 163 PRO B N 1
ATOM 3297 C CA . PRO B 1 173 ? -6.321 -16.307 3.416 1.00 15.91 163 PRO B CA 1
ATOM 3298 C C . PRO B 1 173 ? -6.809 -17.046 4.659 1.00 14.63 163 PRO B C 1
ATOM 3299 O O . PRO B 1 173 ? -7.588 -17.993 4.517 1.00 16.78 163 PRO B O 1
ATOM 3303 N N . GLU B 1 174 ? -6.462 -16.539 5.826 1.00 15.32 164 GLU B N 1
ATOM 3304 C CA . GLU B 1 174 ? -6.891 -17.123 7.084 1.00 15.23 164 GLU B CA 1
ATOM 3305 C C . GLU B 1 174 ? -8.421 -17.102 7.213 1.00 15.68 164 GLU B C 1
ATOM 3306 O O . GLU B 1 174 ? -8.965 -17.970 7.897 1.00 17.29 164 GLU B O 1
ATOM 3312 N N . THR B 1 175 ? -9.115 -16.143 6.567 1.00 14.99 165 THR B N 1
ATOM 3313 C CA . THR B 1 175 ? -10.537 -15.969 6.719 1.00 14.63 165 THR B CA 1
ATOM 3314 C C . THR B 1 175 ? -11.324 -16.583 5.553 1.00 14.12 165 THR B C 1
ATOM 3315 O O . THR B 1 175 ? -12.542 -16.396 5.493 1.00 16.05 165 THR B O 1
ATOM 3319 N N . ALA B 1 176 ? -10.659 -17.308 4.665 1.00 15.76 166 ALA B N 1
ATOM 3320 C CA . ALA B 1 176 ? -11.347 -17.896 3.520 1.00 14.20 166 ALA B CA 1
ATOM 3321 C C . ALA B 1 176 ? -11.980 -19.253 3.817 1.00 13.83 166 ALA B C 1
ATOM 3322 O O . ALA B 1 176 ? -11.354 -20.151 4.379 1.00 13.90 166 ALA B O 1
ATOM 3324 N N . LYS B 1 177 ? -13.209 -19.372 3.319 1.00 13.52 167 LYS B N 1
ATOM 3325 C CA . LYS B 1 177 ? -14.003 -20.578 3.327 1.00 12.99 167 LYS B CA 1
ATOM 3326 C C . LYS B 1 177 ? -13.978 -21.163 1.926 1.00 13.98 167 LYS B C 1
ATOM 3327 O O . LYS B 1 177 ? -14.564 -20.620 1.006 1.00 13.56 167 LYS B O 1
ATOM 3333 N N . VAL B 1 178 ? -13.315 -22.312 1.803 1.00 13.73 168 VAL B N 1
ATOM 3334 C CA . VAL B 1 178 ? -13.277 -23.003 0.520 1.00 13.62 168 VAL B CA 1
ATOM 3335 C C . VAL B 1 178 ? -14.636 -23.621 0.203 1.00 13.26 168 VAL B C 1
ATOM 3336 O O . VAL B 1 178 ? -15.165 -24.377 0.998 1.00 13.83 168 VAL B O 1
ATOM 3340 N N . LEU B 1 179 ? -15.155 -23.327 -1.010 1.00 12.22 169 LEU B N 1
ATOM 3341 C CA . LEU B 1 179 ? -16.456 -23.831 -1.445 1.00 12.11 169 LEU B CA 1
ATOM 3342 C C . LEU B 1 179 ? -16.310 -24.890 -2.526 1.00 13.65 169 LEU B C 1
ATOM 3343 O O . LEU B 1 179 ? -17.232 -25.663 -2.768 1.00 13.92 169 LEU B O 1
ATOM 3348 N N . ALA B 1 180 ? -15.171 -24.913 -3.204 1.00 12.67 170 ALA B N 1
ATOM 3349 C CA . ALA B 1 180 ? -14.920 -25.930 -4.216 1.00 12.91 170 ALA B CA 1
ATOM 3350 C C . ALA B 1 180 ? -13.421 -26.079 -4.438 1.00 12.31 170 ALA B C 1
ATOM 3351 O O . ALA B 1 180 ? -12.651 -25.136 -4.238 1.00 12.79 170 ALA B O 1
ATOM 3353 N N . TYR B 1 181 ? -13.066 -27.259 -4.953 1.00 13.57 171 TYR B N 1
ATOM 3354 C CA . TYR B 1 181 ? -11.689 -27.605 -5.246 1.00 12.81 171 TYR B CA 1
ATOM 3355 C C . TYR B 1 181 ? -11.712 -28.490 -6.481 1.00 13.65 171 TYR B C 1
ATOM 3356 O O . TYR B 1 181 ? -12.734 -28.976 -6.912 1.00 13.96 171 TYR B O 1
ATOM 3365 N N . SER B 1 182 ? -10.512 -28.780 -6.960 1.00 13.45 172 SER B N 1
ATOM 3366 C CA . SER B 1 182 ? -10.323 -29.762 -7.994 1.00 12.91 172 SER B CA 1
ATOM 3367 C C . SER B 1 182 ? -9.021 -30.475 -7.675 1.00 15.21 172 SER B C 1
ATOM 3368 O O . SER B 1 182 ? -8.305 -30.122 -6.733 1.00 15.98 172 SER B O 1
ATOM 3371 N N . LYS B 1 183 ? -8.766 -31.538 -8.423 1.00 16.12 173 LYS B N 1
ATOM 3372 C CA . LYS B 1 183 ? -7.659 -32.395 -8.087 1.00 19.59 173 LYS B CA 1
ATOM 3373 C C . LYS B 1 183 ? -6.386 -31.575 -8.094 1.00 19.61 173 LYS B C 1
ATOM 3374 O O . LYS B 1 183 ? -5.551 -31.767 -7.217 1.00 22.71 173 LYS B O 1
ATOM 3380 N N . ASN B 1 184 ? -6.268 -30.670 -9.060 1.00 19.32 174 ASN B N 1
ATOM 3381 C CA . ASN B 1 184 ? -5.018 -29.965 -9.259 1.00 22.05 174 ASN B CA 1
ATOM 3382 C C . ASN B 1 184 ? -4.989 -28.610 -8.561 1.00 20.47 174 ASN B C 1
ATOM 3383 O O . ASN B 1 184 ? -3.883 -28.096 -8.370 1.00 18.23 174 ASN B O 1
ATOM 3388 N N . TYR B 1 185 ? -6.152 -28.064 -8.146 1.00 17.77 175 TYR B N 1
ATOM 3389 C CA . TYR B 1 185 ? -6.216 -26.735 -7.534 1.00 17.53 175 TYR B CA 1
ATOM 3390 C C . TYR B 1 185 ? -7.061 -26.788 -6.274 1.00 15.38 175 TYR B C 1
ATOM 3391 O O . TYR B 1 185 ? -8.278 -26.989 -6.334 1.00 16.54 175 TYR B O 1
ATOM 3400 N N . GLU B 1 186 ? -6.426 -26.579 -5.121 1.00 15.83 176 GLU B N 1
ATOM 3401 C CA . GLU B 1 186 ? -7.128 -26.690 -3.863 1.00 17.19 176 GLU B CA 1
ATOM 3402 C C . GLU B 1 186 ? -8.219 -25.625 -3.734 1.00 16.41 176 GLU B C 1
ATOM 3403 O O . GLU B 1 186 ? -9.186 -25.826 -3.017 1.00 16.72 176 GLU B O 1
ATOM 3409 N N . VAL B 1 187 ? -8.032 -24.486 -4.394 1.00 14.23 177 VAL B N 1
ATOM 3410 C CA . VAL B 1 187 ? -8.938 -23.363 -4.191 1.00 13.32 177 VAL B CA 1
ATOM 3411 C C . VAL B 1 187 ? -9.578 -22.978 -5.516 1.00 13.64 177 VAL B C 1
ATOM 3412 O O . VAL B 1 187 ? -9.080 -22.115 -6.245 1.00 15.37 177 VAL B O 1
ATOM 3416 N N . GLU B 1 188 ? -10.734 -23.582 -5.822 1.00 12.25 178 GLU B N 1
ATOM 3417 C CA . GLU B 1 188 ? -11.428 -23.259 -7.054 1.00 12.65 178 GLU B CA 1
ATOM 3418 C C . GLU B 1 188 ? -12.483 -22.202 -6.820 1.00 11.58 178 GLU B C 1
ATOM 3419 O O . GLU B 1 188 ? -12.854 -21.479 -7.720 1.00 11.72 178 GLU B O 1
ATOM 3425 N N . MET B 1 189 ? -12.997 -22.130 -5.584 1.00 11.82 179 MET B N 1
ATOM 3426 C CA . MET B 1 189 ? -14.057 -21.192 -5.265 1.00 12.51 179 MET B CA 1
ATOM 3427 C C . MET B 1 189 ? -13.977 -21.008 -3.747 1.00 12.34 179 MET B C 1
ATOM 3428 O O . MET B 1 189 ? -13.739 -21.981 -3.048 1.00 12.97 179 MET B O 1
ATOM 3433 N N . TYR B 1 190 ? -14.137 -19.769 -3.287 1.00 11.11 180 TYR B N 1
ATOM 3434 C CA . TYR B 1 190 ? -14.113 -19.507 -1.864 1.00 11.26 180 TYR B CA 1
ATOM 3435 C C . TYR B 1 190 ? -14.904 -18.244 -1.587 1.00 12.93 180 TYR B C 1
ATOM 3436 O O . TYR B 1 190 ? -15.244 -17.480 -2.489 1.00 13.47 180 TYR B O 1
ATOM 3445 N N . SER B 1 191 ? -15.272 -18.118 -0.316 1.00 12.29 181 SER B N 1
ATOM 3446 C CA . SER B 1 191 ? -15.953 -16.934 0.162 1.00 13.25 181 SER B CA 1
ATOM 3447 C C . SER B 1 191 ? -15.236 -16.438 1.410 1.00 13.71 181 SER B C 1
ATOM 3448 O O . SER B 1 191 ? -14.529 -17.183 2.079 1.00 13.53 181 SER B O 1
ATOM 3451 N N . ILE B 1 192 ? -15.418 -15.144 1.665 1.00 12.80 182 ILE B N 1
ATOM 3452 C CA . ILE B 1 192 ? -14.917 -14.530 2.890 1.00 12.86 182 ILE B CA 1
ATOM 3453 C C . ILE B 1 192 ? -16.051 -13.725 3.485 1.00 14.14 182 ILE B C 1
ATOM 3454 O O . ILE B 1 192 ? -16.652 -12.892 2.834 1.00 13.47 182 ILE B O 1
ATOM 3459 N N . GLU B 1 193 ? -16.364 -14.030 4.745 1.00 15.06 183 GLU B N 1
ATOM 3460 C CA . GLU B 1 193 ? -17.501 -13.415 5.413 1.00 15.61 183 GLU B CA 1
ATOM 3461 C C . GLU B 1 193 ? -18.701 -13.550 4.494 1.00 14.24 183 GLU B C 1
ATOM 3462 O O . GLU B 1 193 ? -18.833 -14.557 3.817 1.00 15.79 183 GLU B O 1
ATOM 3468 N N . ASP B 1 194 ? -19.556 -12.538 4.470 1.00 15.32 184 ASP B N 1
ATOM 3469 C CA . ASP B 1 194 ? -20.753 -12.621 3.657 1.00 17.98 184 ASP B CA 1
ATOM 3470 C C . ASP B 1 194 ? -20.674 -11.741 2.421 1.00 16.53 184 ASP B C 1
ATOM 3471 O O . ASP B 1 194 ? -21.641 -11.736 1.633 1.00 18.27 184 ASP B O 1
ATOM 3476 N N . HIS B 1 195 ? -19.544 -11.050 2.230 1.00 14.26 185 HIS B N 1
ATOM 3477 C CA . HIS B 1 195 ? -19.529 -10.076 1.165 1.00 15.34 185 HIS B CA 1
ATOM 3478 C C . HIS B 1 195 ? -18.463 -10.322 0.094 1.00 14.48 185 HIS B C 1
ATOM 3479 O O . HIS B 1 195 ? -18.367 -9.528 -0.829 1.00 13.51 185 HIS B O 1
ATOM 3486 N N . LEU B 1 196 ? -17.660 -11.376 0.206 1.00 13.79 186 LEU B N 1
ATOM 3487 C CA . LEU B 1 196 ? -16.625 -11.647 -0.780 1.00 12.61 186 LEU B CA 1
ATOM 3488 C C . LEU B 1 196 ? -16.866 -13.033 -1.324 1.00 12.18 186 LEU B C 1
ATOM 3489 O O . LEU B 1 196 ? -16.996 -13.958 -0.556 1.00 12.49 186 LEU B O 1
ATOM 3494 N N . PHE B 1 197 ? -16.937 -13.164 -2.649 1.00 12.13 187 PHE B N 1
ATOM 3495 C CA . PHE B 1 197 ? -17.179 -14.452 -3.250 1.00 12.89 187 PHE B CA 1
ATOM 3496 C C . PHE B 1 197 ? -16.323 -14.563 -4.502 1.00 12.51 187 PHE B C 1
ATOM 3497 O O . PHE B 1 197 ? -16.351 -13.647 -5.304 1.00 12.91 187 PHE B O 1
ATOM 3505 N N . CYS B 1 198 ? -15.573 -15.657 -4.606 1.00 12.19 188 CYS B N 1
ATOM 3506 C CA . CYS B 1 198 ? -14.490 -15.754 -5.561 1.00 12.52 188 CYS B CA 1
ATOM 3507 C C . CYS B 1 198 ? -14.486 -17.102 -6.251 1.00 11.00 188 CYS B C 1
ATOM 3508 O O . CYS B 1 198 ? -14.656 -18.148 -5.637 1.00 11.48 188 CYS B O 1
ATOM 3511 N N . ILE B 1 199 ? -14.277 -17.014 -7.565 1.00 11.22 189 ILE B N 1
ATOM 3512 C CA . ILE B 1 199 ? -14.204 -18.170 -8.452 1.00 11.31 189 ILE B CA 1
ATOM 3513 C C . ILE B 1 199 ? -12.924 -18.083 -9.279 1.00 11.64 189 ILE B C 1
ATOM 3514 O O . ILE B 1 199 ? -12.700 -17.052 -9.891 1.00 11.72 189 ILE B O 1
ATOM 3519 N N . GLN B 1 200 ? -12.186 -19.210 -9.397 1.00 10.86 190 GLN B N 1
ATOM 3520 C CA . GLN B 1 200 ? -10.934 -19.222 -10.131 1.00 11.83 190 GLN B CA 1
ATOM 3521 C C . GLN B 1 200 ? -11.175 -19.335 -11.639 1.00 11.04 190 GLN B C 1
ATOM 3522 O O . GLN B 1 200 ? -10.418 -18.778 -12.417 1.00 11.44 190 GLN B O 1
ATOM 3528 N N . GLY B 1 201 ? -12.194 -20.112 -12.023 1.00 11.87 191 GLY B N 1
ATOM 3529 C CA . GLY B 1 201 ? -12.659 -20.245 -13.385 1.00 12.31 191 GLY B CA 1
ATOM 3530 C C . GLY B 1 201 ? -13.322 -18.962 -13.888 1.00 11.77 191 GLY B C 1
ATOM 3531 O O . GLY B 1 201 ? -13.397 -17.939 -13.218 1.00 12.77 191 GLY B O 1
ATOM 3532 N N . ASN B 1 202 ? -13.753 -19.001 -15.137 1.00 11.94 192 ASN B N 1
ATOM 3533 C CA . ASN B 1 202 ? -14.312 -17.825 -15.782 1.00 12.41 192 ASN B CA 1
ATOM 3534 C C . ASN B 1 202 ? -15.744 -18.130 -16.241 1.00 12.38 192 ASN B C 1
ATOM 3535 O O . ASN B 1 202 ? -15.989 -18.625 -17.366 1.00 12.93 192 ASN B O 1
ATOM 3540 N N . PRO B 1 203 ? -16.757 -17.868 -15.404 1.00 12.12 193 PRO B N 1
ATOM 3541 C CA . PRO B 1 203 ? -18.148 -18.191 -15.755 1.00 12.64 193 PRO B CA 1
ATOM 3542 C C . PRO B 1 203 ? -18.642 -17.399 -16.951 1.00 13.36 193 PRO B C 1
ATOM 3543 O O . PRO B 1 203 ? -19.594 -17.794 -17.594 1.00 13.30 193 PRO B O 1
ATOM 3547 N N . GLU B 1 204 ? -18.032 -16.242 -17.206 1.00 13.18 194 GLU B N 1
ATOM 3548 C CA . GLU B 1 204 ? -18.408 -15.343 -18.283 1.00 14.66 194 GLU B CA 1
ATOM 3549 C C . GLU B 1 204 ? -17.853 -15.820 -19.615 1.00 16.08 194 GLU B C 1
ATOM 3550 O O . GLU B 1 204 ? -18.190 -15.257 -20.648 1.00 15.73 194 GLU B O 1
ATOM 3556 N N . TYR B 1 205 ? -16.917 -16.775 -19.585 1.00 13.84 195 TYR B N 1
ATOM 3557 C CA . TYR B 1 205 ? -16.393 -17.266 -20.844 1.00 13.87 195 TYR B CA 1
ATOM 3558 C C . TYR B 1 205 ? -17.380 -18.252 -21.464 1.00 14.98 195 TYR B C 1
ATOM 3559 O O . TYR B 1 205 ? -18.343 -18.711 -20.877 1.00 15.43 195 TYR B O 1
ATOM 3568 N N . ASN B 1 206 ? -17.110 -18.550 -22.722 1.00 14.83 196 ASN B N 1
ATOM 3569 C CA . ASN B 1 206 ? -17.842 -19.554 -23.458 1.00 14.59 196 ASN B CA 1
ATOM 3570 C C . ASN B 1 206 ? -16.855 -20.228 -24.404 1.00 13.48 196 ASN B C 1
ATOM 3571 O O . ASN B 1 206 ? -15.674 -19.912 -24.391 1.00 14.66 196 ASN B O 1
ATOM 3576 N N . LYS B 1 207 ? -17.350 -21.215 -25.160 1.00 14.45 197 LYS B N 1
ATOM 3577 C CA . LYS B 1 207 ? -16.515 -22.016 -26.032 1.00 15.94 197 LYS B CA 1
ATOM 3578 C C . LYS B 1 207 ? -15.757 -21.170 -27.053 1.00 14.86 197 LYS B C 1
ATOM 3579 O O . LYS B 1 207 ? -14.545 -21.344 -27.288 1.00 15.59 197 LYS B O 1
ATOM 3585 N N . GLU B 1 208 ? -16.458 -20.184 -27.607 1.00 15.29 198 GLU B N 1
ATOM 3586 C CA . GLU B 1 208 ? -15.902 -19.343 -28.651 1.00 16.56 198 GLU B CA 1
ATOM 3587 C C . GLU B 1 208 ? -14.721 -18.549 -28.088 1.00 14.78 198 GLU B C 1
ATOM 3588 O O . GLU B 1 208 ? -13.670 -18.461 -28.726 1.00 15.67 198 GLU B O 1
ATOM 3594 N N . ILE B 1 209 ? -14.905 -17.968 -26.906 1.00 15.73 199 ILE B N 1
ATOM 3595 C CA . ILE B 1 209 ? -13.860 -17.164 -26.297 1.00 14.00 199 ILE B CA 1
ATOM 3596 C C . ILE B 1 209 ? -12.677 -18.075 -26.011 1.00 14.94 199 ILE B C 1
ATOM 3597 O O . ILE B 1 209 ? -11.544 -17.737 -26.334 1.00 15.13 199 ILE B O 1
ATOM 3602 N N . LEU B 1 210 ? -12.948 -19.232 -25.413 1.00 14.04 200 LEU B N 1
ATOM 3603 C CA . LEU B 1 210 ? -11.887 -20.128 -25.027 1.00 14.35 200 LEU B CA 1
ATOM 3604 C C . LEU B 1 210 ? -11.108 -20.526 -26.271 1.00 14.68 200 LEU B C 1
ATOM 3605 O O . LEU B 1 210 ? -9.874 -20.537 -26.251 1.00 14.38 200 LEU B O 1
ATOM 3610 N N . PHE B 1 211 ? -11.820 -20.960 -27.315 1.00 15.09 201 PHE B N 1
ATOM 3611 C CA . PHE B 1 211 ? -11.156 -21.530 -28.470 1.00 14.22 201 PHE B CA 1
ATOM 3612 C C . PHE B 1 211 ? -10.315 -20.463 -29.165 1.00 14.57 201 PHE B C 1
ATOM 3613 O O . PHE B 1 211 ? -9.265 -20.769 -29.689 1.00 14.70 201 PHE B O 1
ATOM 3621 N N . GLU B 1 212 ? -10.783 -19.219 -29.208 1.00 15.40 202 GLU B N 1
ATOM 3622 C CA . GLU B 1 212 ? -9.956 -18.155 -29.749 1.00 16.70 202 GLU B CA 1
ATOM 3623 C C . GLU B 1 212 ? -8.656 -17.983 -28.969 1.00 17.50 202 GLU B C 1
ATOM 3624 O O . GLU B 1 212 ? -7.582 -17.785 -29.551 1.00 16.81 202 GLU B O 1
ATOM 3630 N N . ILE B 1 213 ? -8.744 -18.040 -27.634 1.00 14.13 203 ILE B N 1
ATOM 3631 C CA . ILE B 1 213 ? -7.546 -17.913 -26.829 1.00 15.01 203 ILE B CA 1
ATOM 3632 C C . ILE B 1 213 ? -6.612 -19.062 -27.149 1.00 13.98 203 ILE B C 1
ATOM 3633 O O . ILE B 1 213 ? -5.426 -18.839 -27.304 1.00 14.20 203 ILE B O 1
ATOM 3638 N N . VAL B 1 214 ? -7.143 -20.275 -27.193 1.00 13.82 204 VAL B N 1
ATOM 3639 C CA . VAL B 1 214 ? -6.302 -21.430 -27.439 1.00 14.23 204 VAL B CA 1
ATOM 3640 C C . VAL B 1 214 ? -5.588 -21.245 -28.763 1.00 15.66 204 VAL B C 1
ATOM 3641 O O . VAL B 1 214 ? -4.387 -21.447 -28.833 1.00 16.13 204 VAL B O 1
ATOM 3645 N N . ASP B 1 215 ? -6.315 -20.834 -29.799 1.00 15.47 205 ASP B N 1
ATOM 3646 C CA . ASP B 1 215 ? -5.720 -20.701 -31.116 1.00 15.65 205 ASP B CA 1
ATOM 3647 C C . ASP B 1 215 ? -4.597 -19.676 -31.094 1.00 16.55 205 ASP B C 1
ATOM 3648 O O . ASP B 1 215 ? -3.571 -19.848 -31.736 1.00 16.23 205 ASP B O 1
ATOM 3653 N N A ARG B 1 216 ? -4.761 -18.608 -30.316 0.50 16.09 206 ARG B N 1
ATOM 3654 N N B ARG B 1 216 ? -4.818 -18.583 -30.365 0.50 15.94 206 ARG B N 1
ATOM 3655 C CA A ARG B 1 216 ? -3.820 -17.504 -30.390 0.50 15.43 206 ARG B CA 1
ATOM 3656 C CA B ARG B 1 216 ? -3.874 -17.482 -30.362 0.50 15.17 206 ARG B CA 1
ATOM 3657 C C A ARG B 1 216 ? -2.601 -17.764 -29.519 0.50 15.67 206 ARG B C 1
ATOM 3658 C C B ARG B 1 216 ? -2.619 -17.893 -29.600 0.50 15.11 206 ARG B C 1
ATOM 3659 O O A ARG B 1 216 ? -1.507 -17.309 -29.842 0.50 16.40 206 ARG B O 1
ATOM 3660 O O B ARG B 1 216 ? -1.510 -17.689 -30.086 0.50 14.82 206 ARG B O 1
ATOM 3675 N N . VAL B 1 217 ? -2.786 -18.466 -28.403 1.00 14.19 207 VAL B N 1
ATOM 3676 C CA . VAL B 1 217 ? -1.615 -18.848 -27.628 1.00 14.73 207 VAL B CA 1
ATOM 3677 C C . VAL B 1 217 ? -0.854 -19.969 -28.323 1.00 14.41 207 VAL B C 1
ATOM 3678 O O . VAL B 1 217 ? 0.362 -20.022 -28.206 1.00 16.08 207 VAL B O 1
ATOM 3682 N N . LEU B 1 218 ? -1.539 -20.861 -29.053 1.00 14.66 208 LEU B N 1
ATOM 3683 C CA . LEU B 1 218 ? -0.804 -21.843 -29.850 1.00 16.20 208 LEU B CA 1
ATOM 3684 C C . LEU B 1 218 ? 0.057 -21.154 -30.913 1.00 17.17 208 LEU B C 1
ATOM 3685 O O . LEU B 1 218 ? 1.226 -21.496 -31.117 1.00 16.48 208 LEU B O 1
ATOM 3690 N N . ALA B 1 219 ? -0.551 -20.209 -31.624 1.00 17.57 209 ALA B N 1
ATOM 3691 C CA . ALA B 1 219 ? 0.135 -19.544 -32.725 1.00 17.58 209 ALA B CA 1
ATOM 3692 C C . ALA B 1 219 ? 1.346 -18.768 -32.217 1.00 16.35 209 ALA B C 1
ATOM 3693 O O . ALA B 1 219 ? 2.349 -18.650 -32.915 1.00 17.84 209 ALA B O 1
ATOM 3695 N N . LEU B 1 220 ? 1.239 -18.209 -31.013 1.00 14.88 210 LEU B N 1
ATOM 3696 C CA . LEU B 1 220 ? 2.385 -17.542 -30.413 1.00 15.52 210 LEU B CA 1
ATOM 3697 C C . LEU B 1 220 ? 3.492 -18.512 -30.023 1.00 17.01 210 LEU B C 1
ATOM 3698 O O . LEU B 1 220 ? 4.591 -18.069 -29.688 1.00 17.67 210 LEU B O 1
ATOM 3703 N N . GLY B 1 221 ? 3.154 -19.792 -29.949 1.00 15.96 211 GLY B N 1
ATOM 3704 C CA . GLY B 1 221 ? 4.086 -20.823 -29.528 1.00 16.10 211 GLY B CA 1
ATOM 3705 C C . GLY B 1 221 ? 4.212 -20.936 -28.025 1.00 15.37 211 GLY B C 1
ATOM 3706 O O . GLY B 1 221 ? 5.189 -21.424 -27.485 1.00 16.66 211 GLY B O 1
ATOM 3707 N N . TYR B 1 222 ? 3.172 -20.539 -27.312 1.00 15.84 212 TYR B N 1
ATOM 3708 C CA . TYR B 1 222 ? 3.184 -20.642 -25.860 1.00 15.73 212 TYR B CA 1
ATOM 3709 C C . TYR B 1 222 ? 2.792 -22.041 -25.384 1.00 16.47 212 TYR B C 1
ATOM 3710 O O . TYR B 1 222 ? 3.124 -22.409 -24.255 1.00 18.43 212 TYR B O 1
ATOM 3719 N N . VAL B 1 223 ? 2.048 -22.768 -26.201 1.00 16.23 213 VAL B N 1
ATOM 3720 C CA . VAL B 1 223 ? 1.579 -24.096 -25.864 1.00 17.75 213 VAL B CA 1
ATOM 3721 C C . VAL B 1 223 ? 1.819 -25.003 -27.056 1.00 16.39 213 VAL B C 1
ATOM 3722 O O . VAL B 1 223 ? 1.838 -24.550 -28.200 1.00 17.62 213 VAL B O 1
ATOM 3726 N N . LYS B 1 224 ? 1.934 -26.308 -26.771 1.00 20.91 214 LYS B N 1
ATOM 3727 C CA . LYS B 1 224 ? 2.026 -27.329 -27.801 1.00 22.91 214 LYS B CA 1
ATOM 3728 C C . LYS B 1 224 ? 0.679 -27.555 -28.484 1.00 24.39 214 LYS B C 1
ATOM 3729 O O . LYS B 1 224 ? -0.379 -27.343 -27.890 1.00 19.23 214 LYS B O 1
ATOM 3735 N N . GLN B 1 225 ? 0.727 -27.940 -29.763 1.00 20.55 215 GLN B N 1
ATOM 3736 C CA . GLN B 1 225 ? -0.445 -28.312 -30.526 1.00 21.91 215 GLN B CA 1
ATOM 3737 C C . GLN B 1 225 ? -1.299 -29.316 -29.745 1.00 21.55 215 GLN B C 1
ATOM 3738 O O . GLN B 1 225 ? -2.529 -29.225 -29.755 1.00 21.43 215 GLN B O 1
ATOM 3744 N N . GLU B 1 226 ? -0.645 -30.298 -29.128 1.00 23.40 216 GLU B N 1
ATOM 3745 C CA . GLU B 1 226 ? -1.337 -31.360 -28.426 1.00 27.31 216 GLU B CA 1
ATOM 3746 C C . GLU B 1 226 ? -2.073 -30.808 -27.205 1.00 25.29 216 GLU B C 1
ATOM 3747 O O . GLU B 1 226 ? -3.157 -31.298 -26.908 1.00 25.09 216 GLU B O 1
ATOM 3753 N N . PHE B 1 227 ? -1.483 -29.811 -26.525 1.00 23.07 217 PHE B N 1
ATOM 3754 C CA . PHE B 1 227 ? -2.141 -29.114 -25.417 1.00 19.91 217 PHE B CA 1
ATOM 3755 C C . PHE B 1 227 ? -3.357 -28.322 -25.914 1.00 17.83 217 PHE B C 1
ATOM 3756 O O . PHE B 1 227 ? -4.419 -28.387 -25.301 1.00 18.35 217 PHE B O 1
ATOM 3764 N N . ALA B 1 228 ? -3.224 -27.629 -27.049 1.00 17.42 218 ALA B N 1
ATOM 3765 C CA . ALA B 1 228 ? -4.337 -26.932 -27.681 1.00 16.12 218 ALA B CA 1
ATOM 3766 C C . ALA B 1 228 ? -5.460 -27.917 -28.079 1.00 16.45 218 ALA B C 1
ATOM 3767 O O . ALA B 1 228 ? -6.653 -27.681 -27.861 1.00 16.21 218 ALA B O 1
ATOM 3769 N N . ASP B 1 229 ? -5.058 -29.063 -28.662 1.00 16.94 219 ASP B N 1
ATOM 3770 C CA . ASP B 1 229 ? -6.000 -30.098 -29.024 1.00 17.79 219 ASP B CA 1
ATOM 3771 C C . ASP B 1 229 ? -6.759 -30.601 -27.795 1.00 17.24 219 ASP B C 1
ATOM 3772 O O . ASP B 1 229 ? -7.986 -30.777 -27.863 1.00 17.83 219 ASP B O 1
ATOM 3777 N N . ALA B 1 230 ? -6.026 -30.860 -26.719 1.00 16.81 220 ALA B N 1
ATOM 3778 C CA . ALA B 1 230 ? -6.636 -31.396 -25.512 1.00 16.40 220 ALA B CA 1
ATOM 3779 C C . ALA B 1 230 ? -7.599 -30.364 -24.922 1.00 16.28 220 ALA B C 1
ATOM 3780 O O . ALA B 1 230 ? -8.651 -30.711 -24.427 1.00 15.45 220 ALA B O 1
ATOM 3782 N N . ALA B 1 231 ? -7.226 -29.085 -24.997 1.00 13.87 221 ALA B N 1
ATOM 3783 C CA . ALA B 1 231 ? -8.058 -28.017 -24.489 1.00 13.54 221 ALA B CA 1
ATOM 3784 C C . ALA B 1 231 ? -9.375 -27.980 -25.241 1.00 14.67 221 ALA B C 1
ATOM 3785 O O . ALA B 1 231 ? -10.460 -27.910 -24.637 1.00 15.15 221 ALA B O 1
ATOM 3787 N N . LYS B 1 232 ? -9.319 -28.009 -26.575 1.00 13.34 222 LYS B N 1
ATOM 3788 C CA . LYS B 1 232 ? -10.546 -27.892 -27.329 1.00 14.36 222 LYS B CA 1
ATOM 3789 C C . LYS B 1 232 ? -11.387 -29.137 -27.144 1.00 14.45 222 LYS B C 1
ATOM 3790 O O . LYS B 1 232 ? -12.603 -29.059 -27.172 1.00 16.87 222 LYS B O 1
ATOM 3796 N N . ALA B 1 233 ? -10.731 -30.287 -26.995 1.00 14.24 223 ALA B N 1
ATO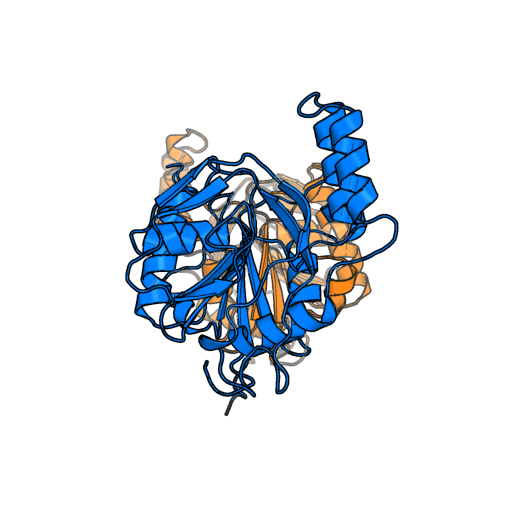M 3797 C CA . ALA B 1 233 ? -11.442 -31.555 -26.863 1.00 16.37 223 ALA B CA 1
ATOM 3798 C C . ALA B 1 233 ? -12.401 -31.512 -25.680 1.00 16.77 223 ALA B C 1
ATOM 3799 O O . ALA B 1 233 ? -13.436 -32.179 -25.705 1.00 16.52 223 ALA B O 1
ATOM 3801 N N . THR B 1 234 ? -12.094 -30.697 -24.671 1.00 14.72 224 THR B N 1
ATOM 3802 C CA . THR B 1 234 ? -12.932 -30.672 -23.480 1.00 14.30 224 THR B CA 1
ATOM 3803 C C . THR B 1 234 ? -14.259 -29.960 -23.739 1.00 15.71 224 THR B C 1
ATOM 3804 O O . THR B 1 234 ? -15.178 -30.136 -22.915 1.00 16.71 224 THR B O 1
ATOM 3808 N N . MET B 1 235 ? -14.422 -29.230 -24.853 1.00 15.34 225 MET B N 1
ATOM 3809 C CA . MET B 1 235 ? -15.668 -28.529 -25.148 1.00 16.12 225 MET B CA 1
ATOM 3810 C C . MET B 1 235 ? -16.295 -29.008 -26.454 1.00 18.20 225 MET B C 1
ATOM 3811 O O . MET B 1 235 ? -17.239 -28.418 -26.933 1.00 20.08 225 MET B O 1
ATOM 3816 N N . GLU B 1 236 ? -15.797 -30.099 -27.004 1.00 19.35 226 GLU B N 1
ATOM 3817 C CA . GLU B 1 236 ? -16.346 -30.612 -28.242 1.00 22.64 226 GLU B CA 1
ATOM 3818 C C . GLU B 1 236 ? -17.812 -31.016 -28.050 1.00 19.83 226 GLU B C 1
ATOM 3819 O O . GLU B 1 236 ? -18.638 -30.827 -28.962 1.00 17.97 226 GLU B O 1
ATOM 3825 N N . ASN B 1 237 ? -18.128 -31.601 -26.881 1.00 16.04 227 ASN B N 1
ATOM 3826 C CA . ASN B 1 237 ? -19.380 -32.313 -26.670 1.00 16.79 227 ASN B CA 1
ATOM 3827 C C . ASN B 1 237 ? -20.121 -31.852 -25.400 1.00 18.22 227 ASN B C 1
ATOM 3828 O O . ASN B 1 237 ? -21.133 -32.446 -24.986 1.00 19.33 227 ASN B O 1
ATOM 3833 N N . ARG B 1 238 ? -19.598 -30.797 -24.776 1.00 16.66 228 ARG B N 1
ATOM 3834 C CA . ARG B 1 238 ? -20.117 -30.337 -23.483 1.00 17.27 228 ARG B CA 1
ATOM 3835 C C . ARG B 1 238 ? -19.784 -28.878 -23.351 1.00 17.27 228 ARG B C 1
ATOM 3836 O O . ARG B 1 238 ? -18.783 -28.442 -23.930 1.00 16.73 228 ARG B O 1
ATOM 3844 N N . GLY B 1 239 ? -20.595 -28.185 -22.554 1.00 17.01 229 GLY B N 1
ATOM 3845 C CA . GLY B 1 239 ? -20.325 -26.803 -22.208 1.00 15.90 229 GLY B CA 1
ATOM 3846 C C . GLY B 1 239 ? -20.255 -26.629 -20.702 1.00 14.55 229 GLY B C 1
ATOM 3847 O O . GLY B 1 239 ? -20.497 -27.568 -19.946 1.00 15.17 229 GLY B O 1
ATOM 3848 N N . ALA B 1 240 ? -19.907 -25.412 -20.284 1.00 14.74 230 ALA B N 1
ATOM 3849 C CA . ALA B 1 240 ? -19.969 -25.071 -18.875 1.00 13.13 230 ALA B CA 1
ATOM 3850 C C . ALA B 1 240 ? -21.421 -25.018 -18.420 1.00 13.56 230 ALA B C 1
ATOM 3851 O O . ALA B 1 240 ? -22.337 -24.912 -19.232 1.00 15.05 230 ALA B O 1
ATOM 3853 N N . ASP B 1 241 ? -21.616 -25.061 -17.114 1.00 13.25 231 ASP B N 1
ATOM 3854 C CA . ASP B 1 241 ? -22.924 -24.935 -16.469 1.00 13.36 231 ASP B CA 1
ATOM 3855 C C . ASP B 1 241 ? -23.288 -23.457 -16.374 1.00 13.82 231 ASP B C 1
ATOM 3856 O O . ASP B 1 241 ? -23.358 -22.901 -15.296 1.00 14.22 231 ASP B O 1
ATOM 3861 N N . ARG B 1 242 ? -23.450 -22.840 -17.531 1.00 14.54 232 ARG B N 1
ATOM 3862 C CA . ARG B 1 242 ? -23.505 -21.399 -17.651 1.00 15.25 232 ARG B CA 1
ATOM 3863 C C . ARG B 1 242 ? -24.700 -20.845 -16.898 1.00 15.35 232 ARG B C 1
ATOM 3864 O O . ARG B 1 242 ? -24.558 -19.888 -16.138 1.00 14.05 232 ARG B O 1
ATOM 3872 N N . LYS B 1 243 ? -25.868 -21.452 -17.082 1.00 16.41 233 LYS B N 1
ATOM 3873 C CA . LYS B 1 243 ? -27.039 -20.919 -16.379 1.00 19.44 233 LYS B CA 1
ATOM 3874 C C . LYS B 1 243 ? -26.890 -21.033 -14.860 1.00 16.43 233 LYS B C 1
ATOM 3875 O O . LYS B 1 243 ? -27.289 -20.152 -14.101 1.00 16.04 233 LYS B O 1
ATOM 3881 N N . LEU B 1 244 ? -26.311 -22.126 -14.397 1.00 15.22 234 LEU B N 1
ATOM 3882 C CA . LEU B 1 244 ? -26.093 -22.308 -12.977 1.00 14.41 234 LEU B CA 1
ATOM 3883 C C . LEU B 1 244 ? -25.156 -21.223 -12.432 1.00 14.30 234 LEU B C 1
ATOM 3884 O O . LEU B 1 244 ? -25.392 -20.635 -11.390 1.00 15.35 234 LEU B O 1
ATOM 3889 N N . TRP B 1 245 ? -24.085 -20.930 -13.172 1.00 13.59 235 TRP B N 1
ATOM 3890 C CA . TRP B 1 245 ? -23.166 -19.897 -12.749 1.00 12.73 235 TRP B CA 1
ATOM 3891 C C . TRP B 1 245 ? -23.849 -18.555 -12.677 1.00 13.84 235 TRP B C 1
ATOM 3892 O O . TRP B 1 245 ? -23.571 -17.781 -11.773 1.00 13.97 235 TRP B O 1
ATOM 3903 N N . GLU B 1 246 ? -24.648 -18.252 -13.687 1.00 14.36 236 GLU B N 1
ATOM 3904 C CA . GLU B 1 246 ? -25.367 -16.990 -13.639 1.00 16.16 236 GLU B CA 1
ATOM 3905 C C . GLU B 1 246 ? -26.213 -16.928 -12.383 1.00 15.91 236 GLU B C 1
ATOM 3906 O O . GLU B 1 246 ? -26.218 -15.885 -11.733 1.00 15.97 236 GLU B O 1
ATOM 3912 N N . THR B 1 247 ? -26.906 -18.015 -12.069 1.00 15.55 237 THR B N 1
ATOM 3913 C CA . THR B 1 247 ? -27.786 -18.049 -10.898 1.00 15.79 237 THR B CA 1
ATOM 3914 C C . THR B 1 247 ? -26.990 -17.870 -9.606 1.00 14.39 237 THR B C 1
ATOM 3915 O O . THR B 1 247 ? -27.336 -17.085 -8.724 1.00 16.37 237 THR B O 1
ATOM 3919 N N . ILE B 1 248 ? -25.907 -18.655 -9.455 1.00 15.18 238 ILE B N 1
ATOM 3920 C CA . ILE B 1 248 ? -25.063 -18.566 -8.286 1.00 14.14 238 ILE B CA 1
ATOM 3921 C C . ILE B 1 248 ? -24.518 -17.147 -8.106 1.00 13.73 238 ILE B C 1
ATOM 3922 O O . ILE B 1 248 ? -24.560 -16.567 -7.025 1.00 14.73 238 ILE B O 1
ATOM 3927 N N . CYS B 1 249 ? -23.950 -16.587 -9.168 1.00 13.67 239 CYS B N 1
ATOM 3928 C CA . CYS B 1 249 ? -23.246 -15.329 -9.052 1.00 14.10 239 CYS B CA 1
ATOM 3929 C C . CYS B 1 249 ? -24.234 -14.184 -8.808 1.00 15.20 239 CYS B C 1
ATOM 3930 O O . CYS B 1 249 ? -23.936 -13.276 -8.037 1.00 14.91 239 CYS B O 1
ATOM 3933 N N . LYS B 1 250 ? -25.370 -14.214 -9.502 1.00 14.68 240 LYS B N 1
ATOM 3934 C CA . LYS B 1 250 ? -26.385 -13.203 -9.275 1.00 15.01 240 LYS B CA 1
ATOM 3935 C C . LYS B 1 250 ? -27.018 -13.373 -7.891 1.00 15.89 240 LYS B C 1
ATOM 3936 O O . LYS B 1 250 ? -27.290 -12.391 -7.229 1.00 16.60 240 LYS B O 1
ATOM 3942 N N . ASN B 1 251 ? -27.198 -14.610 -7.446 1.00 14.24 241 ASN B N 1
ATOM 3943 C CA . ASN B 1 251 ? -27.723 -14.874 -6.120 1.00 15.77 241 ASN B CA 1
ATOM 3944 C C . ASN B 1 251 ? -26.868 -14.173 -5.077 1.00 15.79 241 ASN B C 1
ATOM 3945 O O . ASN B 1 251 ? -27.386 -13.537 -4.172 1.00 18.03 241 ASN B O 1
ATOM 3950 N N . PHE B 1 252 ? -25.548 -14.340 -5.162 1.00 14.70 242 PHE B N 1
ATOM 3951 C CA . PHE B 1 252 ? -24.601 -13.682 -4.278 1.00 13.85 242 PHE B CA 1
ATOM 3952 C C . PHE B 1 252 ? -24.626 -12.169 -4.461 1.00 16.72 242 PHE B C 1
ATOM 3953 O O . PHE B 1 252 ? -24.822 -11.403 -3.519 1.00 17.11 242 PHE B O 1
ATOM 3961 N N . LEU B 1 253 ? -24.373 -11.731 -5.679 1.00 15.63 243 LEU B N 1
ATOM 3962 C CA . LEU B 1 253 ? -24.033 -10.338 -5.898 1.00 16.86 243 LEU B CA 1
ATOM 3963 C C . LEU B 1 253 ? -25.239 -9.460 -5.623 1.00 18.36 243 LEU B C 1
ATOM 3964 O O . LEU B 1 253 ? -25.070 -8.342 -5.161 1.00 19.61 243 LEU B O 1
ATOM 3969 N N . LYS B 1 254 ? -26.425 -9.965 -5.963 1.00 17.81 244 LYS B N 1
ATOM 3970 C CA . LYS B 1 254 ? -27.645 -9.179 -5.812 1.00 20.11 244 LYS B CA 1
ATOM 3971 C C . LYS B 1 254 ? -28.441 -9.562 -4.570 1.00 19.64 244 LYS B C 1
ATOM 3972 O O . LYS B 1 254 ? -29.578 -9.108 -4.416 1.00 23.01 244 LYS B O 1
ATOM 3978 N N . GLY B 1 255 ? -27.883 -10.390 -3.679 1.00 20.61 245 GLY B N 1
ATOM 3979 C CA . GLY B 1 255 ? -28.569 -10.762 -2.449 1.00 21.47 245 GLY B CA 1
ATOM 3980 C C . GLY B 1 255 ? -29.979 -11.310 -2.690 1.00 22.41 245 GLY B C 1
ATOM 3981 O O . GLY B 1 255 ? -30.937 -10.939 -2.007 1.00 22.51 245 GLY B O 1
ATOM 3982 N N . ARG B 1 256 ? -30.140 -12.217 -3.647 1.00 19.83 246 ARG B N 1
ATOM 3983 C CA . ARG B 1 256 ? -31.448 -12.726 -4.029 1.00 19.10 246 ARG B CA 1
ATOM 3984 C C . ARG B 1 256 ? -31.910 -13.881 -3.131 1.00 19.10 246 ARG B C 1
ATOM 3985 O O . ARG B 1 256 ? -33.038 -14.359 -3.208 1.00 21.53 246 ARG B O 1
ATOM 3993 N N . VAL B 1 257 ? -30.973 -14.422 -2.351 1.00 18.58 247 VAL B N 1
ATOM 3994 C CA . VAL B 1 257 ? -31.203 -15.571 -1.506 1.00 18.98 247 VAL B CA 1
ATOM 3995 C C . VAL B 1 257 ? -30.425 -15.313 -0.233 1.00 17.61 247 VAL B C 1
ATOM 3996 O O . VAL B 1 257 ? -29.534 -14.476 -0.186 1.00 17.24 247 VAL B O 1
ATOM 4000 N N . PRO B 1 258 ? -30.654 -16.092 0.829 1.00 16.88 248 PRO B N 1
ATOM 4001 C CA . PRO B 1 258 ? -29.883 -15.939 2.045 1.00 17.23 248 PRO B CA 1
ATOM 4002 C C . PRO B 1 258 ? -28.400 -16.173 1.821 1.00 17.82 248 PRO B C 1
ATOM 4003 O O . PRO B 1 258 ? -28.000 -17.022 1.022 1.00 17.68 248 PRO B O 1
ATOM 4007 N N . THR B 1 259 ? -27.599 -15.442 2.586 1.00 19.27 249 THR B N 1
ATOM 4008 C CA . THR B 1 259 ? -26.165 -15.627 2.478 1.00 20.00 249 THR B CA 1
ATOM 4009 C C . THR B 1 259 ? -25.820 -17.015 2.997 1.00 19.56 249 THR B C 1
ATOM 4010 O O . THR B 1 259 ? -26.499 -17.569 3.866 1.00 22.62 249 THR B O 1
ATOM 4014 N N A ASN B 1 260 ? -24.706 -17.559 2.479 0.50 19.20 250 ASN B N 1
ATOM 4015 N N B ASN B 1 260 ? -24.778 -17.598 2.409 0.50 19.79 250 ASN B N 1
ATOM 4016 C CA A ASN B 1 260 ? -24.286 -18.940 2.672 0.50 18.58 250 ASN B CA 1
ATOM 4017 C CA B ASN B 1 260 ? -24.397 -18.959 2.717 0.50 20.42 250 ASN B CA 1
ATOM 4018 C C A ASN B 1 260 ? -23.478 -19.142 3.972 0.50 21.40 250 ASN B C 1
ATOM 4019 C C B ASN B 1 260 ? -24.107 -19.176 4.210 0.50 23.18 250 ASN B C 1
ATOM 4020 O O A ASN B 1 260 ? -23.205 -18.154 4.683 0.50 18.64 250 ASN B O 1
ATOM 4021 O O B ASN B 1 260 ? -23.900 -20.367 4.540 0.50 20.30 250 ASN B O 1
#